Protein AF-A0A3S0EVV9-F1 (afdb_monomer)

Mean predicted aligned error: 16.17 Å

Foldseek 3Di:
DDDDDDDDDDDDDDDDPPDPDPPPPPFDQDFAFWKKAKWWWDQDPVVRDIDTPVQQRGIWGQHNVQWTQGPQQGTDRRGRDGQVRVQVVSQVSNCVRVVPPDGIRMGIDGPFFFWEFEDAQAQAGGTDTDDPQDFLLNVSVVSVHGDDDDCCVVVLVVLLVVLVVLLVVLVLLLLLLQLLLQLLVCLLVVHPFRDHDPVLVVVCVPPSSVVSNVVSRVVSVVVSVVLVVVLVVLVVVLVVLVVVLVVLVVVLVVLVVVLVVLVVVLVVQVVCVVVVNHDPVVNVVSVVVSVVSVVVSVVSVVVSVVSVVVSVVSVVVSVCSVVVSSVVSVVSSVVSVVVSVVSVVVSVVSVVVSVVSVVVVVLVVVQVVQLVPFDKWKWKFDDDPNDTDIHGHDRSDDDDNHIYIYIYRDRPPDPPVVDPDPPPPPPDPPVPPDDDD

Radius of gyration: 59.24 Å; Cα contacts (8 Å, |Δi|>4): 491; chains: 1; bounding box: 124×77×208 Å

Nearest PDB structures (foldseek):
  5c22-assembly3_C  TM=7.495E-01  e=6.983E-05  Escherichia coli
  5c22-assembly4_D  TM=6.691E-01  e=4.947E-05  Escherichia coli
  5c21-assembly1_B  TM=6.713E-01  e=1.314E-04  Escherichia coli
  5c21-assembly1_A  TM=6.807E-01  e=1.653E-04  Escherichia coli
  7a0g-assembly1_FFF  TM=3.151E-01  e=2.440E-01  Serratia marcescens

pLDDT: mean 84.36, std 17.79, range [31.34, 98.62]

Sequence (437 aa):
MRKWLATAVGVSLTAVAAWPLPASATEYLLGPQDKVRLKVYEWRASRDVIFEWTALNDTFIVGADGTLFLPFVGQIRAEGTAPGDLARAIGDRLMQRMGLGREPDVAVEIAQYRPFYIVGNVKQPGEFPYRPGLTVLQALGIAGGLPIREDNWSRLEREVISGQGDVGLLALNNVSLLARKARLQSELADSDDVAFPSELTNRASNETVALAMDQERKIFAIRKDSLATQLRSLRELKDFLQQELVSLEQQLTFHDKQIELIQKELAGVSSLVQKGLAVAPRELSLEGTVAQMQSDRLAAETSMLRVRQEMSKTDIEILNLSNQHSSEVAESLRQTQQQLNEVTSKSDTAVQLLHETQVAAPALLALRQNAARAKPIFTIVRQKDGVTEELAAQDTTLVEPGDTVKVEIPLPQSGLDSLPAPDASIQAETTTVRSTN

Solvent-accessible surface area (backbone atoms only — not comparable to full-atom values): 24526 Å² total; per-residue (Å²): 137,88,83,91,80,87,83,91,84,81,89,79,83,80,80,81,78,81,74,82,73,78,81,76,71,78,76,63,57,39,42,50,59,22,28,35,31,36,40,40,38,36,84,39,80,94,72,78,43,80,45,70,42,69,87,56,50,45,77,42,58,25,33,92,86,19,31,32,77,41,81,88,62,42,79,41,82,38,44,78,30,36,46,72,57,46,18,51,58,50,21,56,43,39,21,68,69,71,67,47,96,56,73,43,53,48,48,49,44,83,69,38,59,23,43,26,34,39,43,65,65,45,58,48,60,47,80,43,84,48,58,94,89,34,23,45,48,56,52,41,50,74,27,63,29,63,61,81,80,76,76,63,54,71,53,54,57,49,48,51,54,48,42,54,50,52,41,52,52,35,52,53,52,45,52,48,38,51,37,49,41,25,32,35,54,20,60,72,65,71,51,94,62,64,64,70,55,67,84,52,62,80,41,45,87,40,68,72,53,36,51,44,46,52,52,37,45,51,53,47,53,54,52,52,50,53,52,51,51,54,52,46,55,54,49,54,52,42,54,52,48,51,52,51,44,54,52,44,53,52,50,42,57,51,40,53,52,51,44,53,54,50,50,53,50,36,56,54,46,45,57,30,35,78,70,70,74,48,63,65,70,60,42,56,51,44,52,53,49,44,53,50,46,52,50,54,38,51,51,46,53,53,50,44,54,50,45,53,51,51,45,53,52,49,52,51,49,54,51,47,54,53,51,50,51,48,51,54,39,50,53,52,36,53,52,40,52,54,50,41,53,52,41,49,56,50,35,56,53,46,49,50,53,44,51,53,48,65,62,47,48,60,56,53,48,54,52,46,56,48,41,70,68,45,68,72,46,40,35,37,40,36,74,55,98,88,42,82,46,81,39,88,41,55,59,79,36,75,60,56,71,58,26,34,40,38,34,42,67,61,76,57,84,71,69,68,88,68,56,78,68,81,72,88,72,76,65,73,86,68,77,74,80,77,86,72,134

Secondary structure (DSSP, 8-state):
--------------------------PPPP-TT-EEEEEEEEEETTTTEEEE-TTTSSEEEPPTTSEEEETTTEEEE-TT--HHHHHHHHHHHHHHHHT-SS--EEEEEEEEPPPEEEEESSSS-EEE---TT-BHHHHHHHTTSSPP---THHHHHHHHHHHHHHHHHHHHHHHHHHHHHHHHHHHHTT-SS----HHHHTTTTSHHHHHHHHHHHHHHHHHHHHHHHHHHHHHHHHHHHHHHHHHHHHHHHHHHHHHHHHHHHHHHHHHHHHTTSS-HHHHHHHHHHHHHHHHHHHHHHHHHHHHHHHHHHHHHHHHHHHHHHHHHHHHHHHHHHHHHHHHHHHHHHHHHHHHHHHHHHHHHHHHHHHHHHPPPEEEEEEEETTEEEEEEE-TTPBP-TT-EEEEE-PPP--GGGGSPP--TT------------

Structure (mmCIF, N/CA/C/O backbone):
data_AF-A0A3S0EVV9-F1
#
_entry.id   AF-A0A3S0EVV9-F1
#
loop_
_atom_site.group_PDB
_atom_site.id
_atom_site.type_symbol
_atom_site.label_atom_id
_atom_site.label_alt_id
_atom_site.label_comp_id
_atom_site.label_asym_id
_atom_site.label_entity_id
_atom_site.label_seq_id
_atom_site.pdbx_PDB_ins_code
_atom_site.Cartn_x
_atom_site.Cartn_y
_atom_site.Cartn_z
_atom_site.occupancy
_atom_site.B_iso_or_equiv
_atom_site.auth_seq_id
_atom_site.auth_comp_id
_atom_site.auth_asym_id
_atom_site.auth_atom_id
_atom_site.pdbx_PDB_model_num
ATOM 1 N N . MET A 1 1 ? 38.431 -43.015 -118.965 1.00 43.09 1 MET A N 1
ATOM 2 C CA . MET A 1 1 ? 39.230 -41.806 -119.289 1.00 43.09 1 MET A CA 1
ATOM 3 C C . MET A 1 1 ? 38.623 -40.594 -118.586 1.00 43.09 1 MET A C 1
ATOM 5 O O . MET A 1 1 ? 37.406 -40.501 -118.590 1.00 43.09 1 MET A O 1
ATOM 9 N N . ARG A 1 2 ? 39.476 -39.676 -118.086 1.00 39.53 2 ARG A N 1
ATOM 10 C CA . ARG A 1 2 ? 39.200 -38.359 -117.436 1.00 39.53 2 ARG A CA 1
ATOM 11 C C . ARG A 1 2 ? 38.877 -38.456 -115.933 1.00 39.53 2 ARG A C 1
ATOM 13 O O . ARG A 1 2 ? 37.777 -38.821 -115.562 1.00 39.53 2 ARG A O 1
ATOM 20 N N . LYS A 1 3 ? 39.903 -38.436 -115.070 1.00 36.91 3 LYS A N 1
ATOM 21 C CA . LYS A 1 3 ? 40.709 -37.306 -114.527 1.00 36.91 3 LYS A CA 1
ATOM 22 C C . LYS A 1 3 ? 40.094 -36.765 -113.223 1.00 36.91 3 LYS A C 1
ATOM 24 O O . LYS A 1 3 ? 39.167 -35.969 -113.259 1.00 36.91 3 LYS A O 1
ATOM 29 N N . TRP A 1 4 ? 40.653 -37.227 -112.102 1.00 36.00 4 TRP A N 1
ATOM 30 C CA . TRP A 1 4 ? 40.509 -36.653 -110.763 1.00 36.00 4 TRP A CA 1
ATOM 31 C C . TRP A 1 4 ? 41.251 -35.312 -110.688 1.00 36.00 4 TRP A C 1
ATOM 33 O O . TRP A 1 4 ? 42.381 -35.211 -111.165 1.00 36.00 4 TRP A O 1
ATOM 43 N N . LEU A 1 5 ? 40.623 -34.303 -110.085 1.00 43.59 5 LEU A N 1
ATOM 44 C CA . LEU A 1 5 ? 41.223 -33.008 -109.767 1.00 43.59 5 LEU A CA 1
ATOM 45 C C . LEU A 1 5 ? 41.214 -32.849 -108.247 1.00 43.59 5 LEU A C 1
ATOM 47 O O . LEU A 1 5 ? 40.160 -32.825 -107.619 1.00 43.59 5 LEU A O 1
ATOM 51 N N . ALA A 1 6 ? 42.418 -32.799 -107.685 1.00 44.00 6 ALA A N 1
ATOM 52 C CA . ALA A 1 6 ? 42.685 -32.466 -106.299 1.00 44.00 6 ALA A CA 1
ATOM 53 C C . ALA A 1 6 ? 42.499 -30.958 -106.082 1.00 44.00 6 ALA A C 1
ATOM 55 O O . ALA A 1 6 ? 42.992 -30.154 -106.873 1.00 44.00 6 ALA A O 1
ATOM 56 N N . THR A 1 7 ? 41.846 -30.578 -104.986 1.00 44.53 7 THR A N 1
ATOM 57 C CA . THR A 1 7 ? 41.825 -29.200 -104.483 1.00 44.53 7 THR A CA 1
ATOM 58 C C . THR A 1 7 ? 42.380 -29.184 -103.068 1.00 44.53 7 THR A C 1
ATOM 60 O O . THR A 1 7 ? 41.739 -29.648 -102.128 1.00 44.53 7 THR A O 1
ATOM 63 N N . ALA A 1 8 ? 43.597 -28.656 -102.952 1.00 43.28 8 ALA A N 1
ATOM 64 C CA . ALA A 1 8 ? 44.230 -28.245 -101.712 1.00 43.28 8 ALA A CA 1
ATOM 65 C C . ALA A 1 8 ? 43.900 -26.765 -101.453 1.00 43.28 8 ALA A C 1
ATOM 67 O O . ALA A 1 8 ? 44.146 -25.922 -102.311 1.00 43.28 8 ALA A O 1
ATOM 68 N N . VAL A 1 9 ? 43.363 -26.463 -100.272 1.00 45.34 9 VAL A N 1
ATOM 69 C CA . VAL A 1 9 ? 43.245 -25.123 -99.669 1.00 45.34 9 VAL A CA 1
ATOM 70 C C . VAL A 1 9 ? 43.429 -25.399 -98.171 1.00 45.34 9 VAL A C 1
ATOM 72 O O . VAL A 1 9 ? 42.680 -26.187 -97.612 1.00 45.34 9 VAL A O 1
ATOM 75 N N . GLY A 1 10 ? 44.498 -25.005 -97.482 1.00 42.72 10 GLY A N 1
ATOM 76 C CA . GLY A 1 10 ? 45.070 -23.667 -97.385 1.00 42.72 10 GLY A CA 1
ATOM 77 C C . GLY A 1 10 ? 44.748 -23.133 -95.984 1.00 42.72 10 GLY A C 1
ATOM 78 O O . GLY A 1 10 ? 43.895 -22.268 -95.846 1.00 42.72 10 GLY A O 1
ATOM 79 N N . VAL A 1 11 ? 45.354 -23.711 -94.936 1.00 41.97 11 VAL A N 1
ATOM 80 C CA . VAL A 1 11 ? 45.181 -23.266 -93.541 1.00 41.97 11 VAL A CA 1
ATOM 81 C C . VAL A 1 11 ? 45.934 -21.948 -93.361 1.00 41.97 11 VAL A C 1
ATOM 83 O O . VAL A 1 11 ? 47.159 -21.929 -93.271 1.00 41.97 11 VAL A O 1
ATOM 86 N N . SER A 1 12 ? 45.206 -20.835 -93.339 1.00 44.03 12 SER A N 1
ATOM 87 C CA . SER A 1 12 ? 45.729 -19.514 -92.993 1.00 44.03 12 SER A CA 1
ATOM 88 C C . SER A 1 12 ? 45.736 -19.342 -91.473 1.00 44.03 12 SER A C 1
ATOM 90 O O . SER A 1 12 ? 44.696 -19.119 -90.856 1.00 44.03 12 SER A O 1
ATOM 92 N N . LEU A 1 13 ? 46.920 -19.456 -90.872 1.00 44.00 13 LEU A N 1
ATOM 93 C CA . LEU A 1 13 ? 47.184 -19.144 -89.470 1.00 44.00 13 LEU A CA 1
ATOM 94 C C . LEU A 1 13 ? 47.299 -17.612 -89.325 1.00 44.00 13 LEU A C 1
ATOM 96 O O . LEU A 1 13 ? 48.351 -17.035 -89.592 1.00 44.00 13 LEU A O 1
ATOM 100 N N . THR A 1 14 ? 46.218 -16.926 -88.954 1.00 49.75 14 THR A N 1
ATOM 101 C CA . THR A 1 14 ? 46.266 -15.491 -88.629 1.00 49.75 14 THR A CA 1
ATOM 102 C C . THR A 1 14 ? 46.806 -15.306 -87.215 1.00 49.75 14 THR A C 1
ATOM 104 O O . THR A 1 14 ? 46.085 -15.489 -86.235 1.00 49.75 14 THR A O 1
ATOM 107 N N . ALA A 1 15 ? 48.084 -14.944 -87.108 1.00 47.66 15 ALA A N 1
ATOM 108 C CA . ALA A 1 15 ? 48.674 -14.443 -85.875 1.00 47.66 15 ALA A CA 1
ATOM 109 C C . ALA A 1 15 ? 48.053 -13.075 -85.543 1.00 47.66 15 ALA A C 1
ATOM 111 O O . ALA A 1 15 ? 48.339 -12.077 -86.203 1.00 47.66 15 ALA A O 1
ATOM 112 N N . VAL A 1 16 ? 47.180 -13.031 -84.536 1.00 49.91 16 VAL A N 1
ATOM 113 C CA . VAL A 1 16 ? 46.709 -11.772 -83.950 1.00 49.91 16 VAL A CA 1
ATOM 114 C C . VAL A 1 16 ? 47.872 -11.198 -83.146 1.00 49.91 16 VAL A C 1
ATOM 116 O O . VAL A 1 16 ? 48.182 -11.666 -82.053 1.00 49.91 16 VAL A O 1
ATOM 119 N N . ALA A 1 17 ? 48.558 -10.212 -83.720 1.00 47.19 17 ALA A N 1
ATOM 120 C CA . ALA A 1 17 ? 49.504 -9.388 -82.991 1.00 47.19 17 ALA A CA 1
ATOM 121 C C . ALA A 1 17 ? 48.724 -8.595 -81.934 1.00 47.19 17 ALA A C 1
ATOM 123 O O . ALA A 1 17 ? 47.955 -7.693 -82.261 1.00 47.19 17 ALA A O 1
ATOM 124 N N . ALA A 1 18 ? 48.893 -8.960 -80.665 1.00 47.34 18 ALA A N 1
ATOM 125 C CA . ALA A 1 18 ? 48.445 -8.141 -79.552 1.00 47.34 18 ALA A CA 1
ATOM 126 C C . ALA A 1 18 ? 49.286 -6.858 -79.549 1.00 47.34 18 ALA A C 1
ATOM 128 O O . ALA A 1 18 ? 50.445 -6.867 -79.134 1.00 47.34 18 ALA A O 1
ATOM 129 N N . TRP A 1 19 ? 48.728 -5.760 -80.062 1.00 49.94 19 TRP A N 1
ATOM 130 C CA . TRP A 1 19 ? 49.313 -4.448 -79.829 1.00 49.94 19 TRP A CA 1
ATOM 131 C C . TRP A 1 19 ? 49.196 -4.124 -78.337 1.00 49.94 19 TRP A C 1
ATOM 133 O O . TRP A 1 19 ? 48.091 -4.204 -77.792 1.00 49.94 19 TRP A O 1
ATOM 143 N N . PRO A 1 20 ? 50.299 -3.766 -77.658 1.00 42.97 20 PRO A N 1
ATOM 144 C CA . PRO A 1 20 ? 50.199 -3.201 -76.328 1.00 42.97 20 PRO A CA 1
ATOM 145 C C . PRO A 1 20 ? 49.450 -1.873 -76.461 1.00 42.97 20 PRO A C 1
ATOM 147 O O . PRO A 1 20 ? 49.930 -0.938 -77.100 1.00 42.97 20 PRO A O 1
ATOM 150 N N . LEU A 1 21 ? 48.248 -1.801 -75.888 1.00 42.56 21 LEU A N 1
ATOM 151 C CA . LEU A 1 21 ? 47.606 -0.519 -75.631 1.00 42.56 21 LEU A CA 1
ATOM 152 C C . LEU A 1 21 ? 48.568 0.278 -74.738 1.00 42.56 21 LEU A C 1
ATOM 154 O O . LEU A 1 21 ? 49.005 -0.264 -73.716 1.00 42.56 21 LEU A O 1
ATOM 158 N N . PRO A 1 22 ? 48.938 1.521 -75.089 1.00 39.16 22 PRO A N 1
ATOM 159 C CA . PRO A 1 22 ? 49.664 2.358 -74.155 1.00 39.16 22 PRO A CA 1
ATOM 160 C C . PRO A 1 22 ? 48.787 2.503 -72.911 1.00 39.16 22 PRO A C 1
ATOM 162 O O . PRO A 1 22 ? 47.643 2.950 -72.988 1.00 39.16 22 PRO A O 1
ATOM 165 N N . ALA A 1 23 ? 49.307 2.076 -71.765 1.00 34.97 23 ALA A N 1
ATOM 166 C CA . ALA A 1 23 ? 48.733 2.430 -70.484 1.00 34.97 23 ALA A CA 1
ATOM 167 C C . ALA A 1 23 ? 48.885 3.949 -70.340 1.00 34.97 23 ALA A C 1
ATOM 169 O O . ALA A 1 23 ? 49.938 4.438 -69.935 1.00 34.97 23 ALA A O 1
ATOM 170 N N . SER A 1 24 ? 47.865 4.707 -70.739 1.00 36.62 24 SER A N 1
ATOM 171 C CA . SER A 1 24 ? 47.770 6.123 -70.408 1.00 36.62 24 SER A CA 1
ATOM 172 C C . SER A 1 24 ? 47.549 6.214 -68.904 1.00 36.62 24 SER A C 1
ATOM 174 O O . SER A 1 24 ? 46.425 6.117 -68.421 1.00 36.62 24 SER A O 1
ATOM 176 N N . ALA A 1 25 ? 48.636 6.349 -68.149 1.00 47.25 25 ALA A N 1
ATOM 177 C CA . ALA A 1 25 ? 48.547 6.899 -66.811 1.00 47.25 25 ALA A CA 1
ATOM 178 C C . ALA A 1 25 ? 47.989 8.317 -66.975 1.00 47.25 25 ALA A C 1
ATOM 180 O O . ALA A 1 25 ? 48.666 9.177 -67.535 1.00 47.25 25 ALA A O 1
ATOM 181 N N . THR A 1 26 ? 46.733 8.538 -66.582 1.00 58.78 26 THR A N 1
ATOM 182 C CA . THR A 1 26 ? 46.166 9.885 -66.505 1.00 58.78 26 THR A CA 1
ATOM 183 C C . THR A 1 26 ? 47.075 10.692 -65.592 1.00 58.78 26 THR A C 1
ATOM 185 O O . THR A 1 26 ? 47.206 10.383 -64.407 1.00 58.78 26 THR A O 1
ATOM 188 N N . GLU A 1 27 ? 47.780 11.654 -66.170 1.00 73.94 27 GLU A N 1
ATOM 189 C CA . GLU A 1 27 ? 48.783 12.425 -65.455 1.00 73.94 27 GLU A CA 1
ATOM 190 C C . GLU A 1 27 ? 48.081 13.264 -64.382 1.00 73.94 27 GLU A C 1
ATOM 192 O O . GLU A 1 27 ? 47.107 13.965 -64.662 1.00 73.94 27 GLU A O 1
ATOM 197 N N . TYR A 1 28 ? 48.508 13.116 -63.126 1.00 84.25 28 TYR A N 1
ATOM 198 C CA . TYR A 1 28 ? 47.859 13.795 -62.010 1.00 84.25 28 TYR A CA 1
ATOM 199 C C . TYR A 1 28 ? 48.079 15.301 -62.117 1.00 84.25 28 TYR A C 1
ATOM 201 O O . TYR A 1 28 ? 49.220 15.763 -62.156 1.00 84.25 28 TYR A O 1
ATOM 209 N N . LEU A 1 29 ? 46.984 16.056 -62.113 1.00 88.75 29 LEU A N 1
ATOM 210 C CA . LEU A 1 29 ? 47.025 17.509 -62.079 1.00 88.75 29 LEU A CA 1
ATOM 211 C C . LEU A 1 29 ? 47.029 17.975 -60.629 1.00 88.75 29 LEU A C 1
ATOM 213 O O . LEU A 1 29 ? 46.142 17.622 -59.845 1.00 88.75 29 LEU A O 1
ATOM 217 N N . LEU A 1 30 ? 48.027 18.784 -60.292 1.00 87.81 30 LEU A N 1
ATOM 218 C CA . LEU A 1 30 ? 48.123 19.402 -58.979 1.00 87.81 30 LEU A CA 1
ATOM 219 C C . LEU A 1 30 ? 46.900 20.292 -58.736 1.00 87.81 30 LEU A C 1
ATOM 221 O O . LEU A 1 30 ? 46.379 20.925 -59.656 1.00 87.81 30 LEU A O 1
ATOM 225 N N . GLY A 1 31 ? 46.445 20.349 -57.492 1.00 87.56 31 GLY A N 1
ATOM 226 C CA . GLY A 1 31 ? 45.355 21.209 -57.052 1.00 87.56 31 GLY A CA 1
ATOM 227 C C . GLY A 1 31 ? 45.621 21.804 -55.671 1.00 87.56 31 GLY A C 1
ATOM 228 O O . GLY A 1 31 ? 46.632 21.487 -55.037 1.00 87.56 31 GLY A O 1
ATOM 229 N N . PRO A 1 32 ? 44.724 22.676 -55.188 1.00 88.25 32 PRO A N 1
ATOM 230 C CA . PRO A 1 32 ? 44.820 23.244 -53.849 1.00 88.25 32 PRO A CA 1
ATOM 231 C C . PRO A 1 32 ? 45.005 22.166 -52.774 1.00 88.25 32 PRO A C 1
ATOM 233 O O . PRO A 1 32 ? 44.431 21.083 -52.873 1.00 88.25 32 PRO A O 1
ATOM 236 N N . GLN A 1 33 ? 45.781 22.482 -51.733 1.00 88.25 33 GLN A N 1
ATOM 237 C CA . GLN A 1 33 ? 46.131 21.592 -50.613 1.00 88.25 33 GLN A CA 1
ATOM 238 C C . GLN A 1 33 ? 47.063 20.412 -50.939 1.00 88.25 33 GLN A C 1
ATOM 240 O O . GLN A 1 33 ? 47.449 19.687 -50.017 1.00 88.25 33 GLN A O 1
ATOM 245 N N . ASP A 1 34 ? 47.492 20.235 -52.190 1.00 91.56 34 ASP A N 1
ATOM 246 C CA . ASP A 1 34 ? 48.565 19.290 -52.496 1.00 91.56 34 ASP A CA 1
ATOM 247 C C . ASP A 1 34 ? 49.892 19.767 -51.894 1.00 91.56 34 ASP A C 1
ATOM 249 O O . ASP A 1 34 ? 50.236 20.952 -51.935 1.00 91.56 34 ASP A O 1
ATOM 253 N N . LYS A 1 35 ? 50.664 18.827 -51.346 1.00 91.81 35 LYS A N 1
ATOM 254 C CA . LYS A 1 35 ? 52.040 19.059 -50.903 1.00 91.81 35 LYS A CA 1
ATOM 255 C C . LYS A 1 35 ? 53.003 18.491 -51.909 1.00 91.81 35 LYS A C 1
ATOM 257 O O . LYS A 1 35 ? 52.965 17.305 -52.236 1.00 91.81 35 LYS A O 1
ATOM 262 N N . VAL A 1 36 ? 53.930 19.333 -52.314 1.00 91.75 36 VAL A N 1
ATOM 263 C CA . VAL A 1 36 ? 54.902 19.046 -53.347 1.00 91.75 36 VAL A CA 1
ATOM 264 C C . VAL A 1 36 ? 56.290 19.198 -52.752 1.00 91.75 36 VAL A C 1
ATOM 266 O O . VAL A 1 36 ? 56.620 20.228 -52.172 1.00 91.75 36 VAL A O 1
ATOM 269 N N . ARG A 1 37 ? 57.106 18.156 -52.876 1.00 92.94 37 ARG A N 1
ATOM 270 C CA . ARG A 1 37 ? 58.520 18.185 -52.531 1.00 92.94 37 ARG A CA 1
ATOM 271 C C . ARG A 1 37 ? 59.302 18.642 -53.746 1.00 92.94 37 ARG A C 1
ATOM 273 O O . ARG A 1 37 ? 59.289 17.975 -54.781 1.00 92.94 37 ARG A O 1
ATOM 280 N N . LEU A 1 38 ? 59.982 19.764 -53.587 1.00 91.31 38 LEU A N 1
ATOM 281 C CA . LEU A 1 38 ? 60.853 20.322 -54.602 1.00 91.31 38 LEU A CA 1
ATOM 282 C C . LEU A 1 38 ? 62.294 19.886 -54.315 1.00 91.31 38 LEU A C 1
ATOM 284 O O . LEU A 1 38 ? 62.721 19.862 -53.162 1.00 91.31 38 LEU A O 1
ATOM 288 N N . LYS A 1 39 ? 63.036 19.512 -55.356 1.00 90.19 39 LYS A N 1
ATOM 289 C CA . LYS A 1 39 ? 64.482 19.283 -55.297 1.00 90.19 39 LYS A CA 1
ATOM 290 C C . LYS A 1 39 ? 65.127 20.010 -56.464 1.00 90.19 39 LYS A C 1
ATOM 292 O O . LYS A 1 39 ? 64.771 19.755 -57.610 1.00 90.19 39 LYS A O 1
ATOM 297 N N . VAL A 1 40 ? 66.048 20.912 -56.167 1.00 88.56 40 VAL A N 1
ATOM 298 C CA . VAL A 1 40 ? 66.749 21.743 -57.139 1.00 88.56 40 VAL A CA 1
ATOM 299 C C . VAL A 1 40 ? 68.249 21.553 -56.963 1.00 88.56 40 VAL A C 1
ATOM 301 O O . VAL A 1 40 ? 68.826 21.882 -55.919 1.00 88.56 40 VAL A O 1
ATOM 304 N N . TYR A 1 41 ? 68.885 21.053 -58.015 1.00 87.88 41 TYR A N 1
ATOM 305 C CA . TYR A 1 41 ? 70.326 20.858 -58.086 1.00 87.88 41 TYR A CA 1
ATOM 306 C C . TYR A 1 41 ? 70.905 21.650 -59.256 1.00 87.88 41 TYR A C 1
ATOM 308 O O . TYR A 1 41 ? 70.349 21.700 -60.349 1.00 87.88 41 TYR A O 1
ATOM 316 N N . GLU A 1 42 ? 72.051 22.284 -59.040 1.00 85.25 42 GLU A N 1
ATOM 317 C CA . GLU A 1 42 ? 72.758 23.038 -60.072 1.00 85.25 42 GLU A CA 1
ATOM 318 C C . GLU A 1 42 ? 74.148 22.440 -60.284 1.00 85.25 42 GLU A C 1
ATOM 320 O O . GLU A 1 42 ? 74.958 22.353 -59.357 1.00 85.25 42 GLU A O 1
ATOM 325 N N . TRP A 1 43 ? 74.456 22.060 -61.523 1.00 80.94 43 TRP A N 1
ATOM 326 C CA . TRP A 1 43 ? 75.803 21.637 -61.887 1.00 80.94 43 TRP A CA 1
ATOM 327 C C . TRP A 1 43 ? 76.718 22.850 -62.099 1.00 80.94 43 TRP A C 1
ATOM 329 O O . TRP A 1 43 ? 76.601 23.563 -63.100 1.00 80.94 43 TRP A O 1
ATOM 339 N N . ARG A 1 44 ? 77.679 23.071 -61.192 1.00 81.25 44 ARG A N 1
ATOM 340 C CA . ARG A 1 44 ? 78.661 24.161 -61.315 1.00 81.25 44 ARG A CA 1
ATOM 341 C C . ARG A 1 44 ? 79.979 23.653 -61.879 1.00 81.25 44 ARG A C 1
ATOM 343 O O . ARG A 1 44 ? 80.921 23.361 -61.144 1.00 81.25 44 ARG A O 1
ATOM 350 N N . ALA A 1 45 ? 80.065 23.642 -63.208 1.00 71.06 45 ALA A N 1
ATOM 351 C CA . ALA A 1 45 ? 81.236 23.171 -63.954 1.00 71.06 45 ALA A CA 1
ATOM 352 C C . ALA A 1 45 ? 82.559 23.872 -63.574 1.00 71.06 45 ALA A C 1
ATOM 354 O O . ALA A 1 45 ? 83.622 23.278 -63.698 1.00 71.06 45 ALA A O 1
ATOM 355 N N . SER A 1 46 ? 82.518 25.117 -63.085 1.00 74.50 46 SER A N 1
ATOM 356 C CA . SER A 1 46 ? 83.715 25.862 -62.662 1.00 74.50 46 SER A CA 1
ATOM 357 C C . SER A 1 46 ? 84.342 25.363 -61.357 1.00 74.50 46 SER A C 1
ATOM 359 O O . SER A 1 46 ? 85.482 25.715 -61.064 1.00 74.50 46 SER A O 1
ATOM 361 N N . ARG A 1 47 ? 83.603 24.584 -60.558 1.00 76.50 47 ARG A N 1
ATOM 362 C CA . ARG A 1 47 ? 84.055 24.056 -59.261 1.00 76.50 47 ARG A CA 1
ATOM 363 C C . ARG A 1 47 ? 83.955 22.536 -59.154 1.00 76.50 47 ARG A C 1
ATOM 365 O O . ARG A 1 47 ? 84.311 22.018 -58.107 1.00 76.50 47 ARG A O 1
ATOM 372 N N . ASP A 1 48 ? 83.476 21.863 -60.201 1.00 74.81 48 ASP A N 1
ATOM 373 C CA . ASP A 1 48 ? 83.227 20.414 -60.240 1.00 74.81 48 ASP A CA 1
ATOM 374 C C . ASP A 1 48 ? 82.370 19.911 -59.055 1.00 74.81 48 ASP A C 1
ATOM 376 O O . ASP A 1 48 ? 82.642 18.885 -58.441 1.00 74.81 48 ASP A O 1
ATOM 380 N N . VAL A 1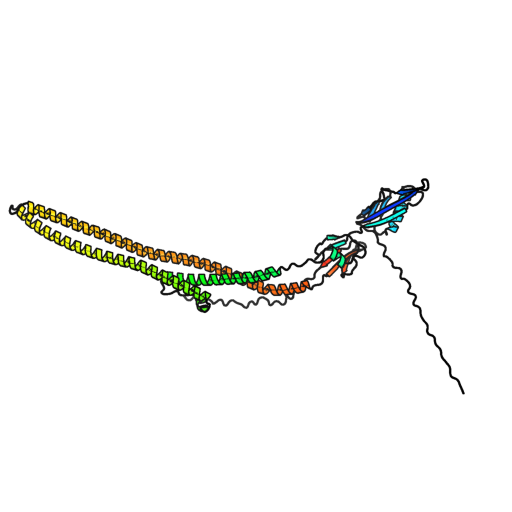 49 ? 81.343 20.687 -58.680 1.00 81.88 49 VAL A N 1
ATOM 381 C CA . VAL A 1 49 ? 80.463 20.407 -57.531 1.00 81.88 49 VAL A CA 1
ATOM 382 C C . VAL A 1 49 ? 78.996 20.543 -57.941 1.00 81.88 49 VAL A C 1
ATOM 384 O O . VAL A 1 49 ? 78.616 21.495 -58.631 1.00 81.88 49 VAL A O 1
ATOM 387 N N . ILE A 1 50 ? 78.161 19.617 -57.457 1.00 81.69 50 ILE A N 1
ATOM 388 C CA . ILE A 1 50 ? 76.699 19.737 -57.479 1.00 81.69 50 ILE A CA 1
ATOM 389 C C . ILE A 1 50 ? 76.295 20.667 -56.337 1.00 81.69 50 ILE A C 1
ATOM 391 O O . ILE A 1 50 ? 76.510 20.358 -55.165 1.00 81.69 50 ILE A O 1
ATOM 395 N N . PHE A 1 51 ? 75.738 21.823 -56.676 1.00 81.94 51 PHE A N 1
ATOM 396 C CA . PHE A 1 51 ? 75.227 22.760 -55.691 1.00 81.94 51 PHE A CA 1
ATOM 397 C C . PHE A 1 51 ? 73.758 22.459 -55.399 1.00 81.94 51 PHE A C 1
ATOM 399 O O . PHE A 1 51 ? 72.914 22.501 -56.294 1.00 81.94 51 PHE A O 1
ATOM 406 N N . GLU A 1 52 ? 73.461 22.169 -54.137 1.00 85.56 52 GLU A N 1
ATOM 407 C CA . GLU A 1 52 ? 72.101 21.952 -53.660 1.00 85.56 52 GLU A CA 1
ATOM 408 C C . GLU A 1 52 ? 71.484 23.268 -53.181 1.00 85.56 52 GLU A C 1
ATOM 410 O O . GLU A 1 52 ? 72.032 23.954 -52.312 1.00 85.56 52 GLU A O 1
ATOM 415 N N . TRP A 1 53 ? 70.319 23.616 -53.723 1.00 82.38 53 TRP A N 1
ATOM 416 C CA . TRP A 1 53 ? 69.583 24.802 -53.299 1.00 82.38 53 TRP A CA 1
ATOM 417 C C . TRP A 1 53 ? 68.780 24.488 -52.038 1.00 82.38 53 TRP A C 1
ATOM 419 O O . TRP A 1 53 ? 67.573 24.280 -52.082 1.00 82.38 53 TRP A O 1
ATOM 429 N N . THR A 1 54 ? 69.451 24.472 -50.887 1.00 80.38 54 THR A N 1
ATOM 430 C CA . THR A 1 54 ? 68.860 24.052 -49.602 1.00 80.38 54 THR A CA 1
ATOM 431 C C . THR A 1 54 ? 67.571 24.792 -49.232 1.00 80.38 54 THR A C 1
ATOM 433 O O . THR A 1 54 ? 66.668 24.191 -48.667 1.00 80.38 54 THR A O 1
ATOM 436 N N . ALA A 1 55 ? 67.440 26.071 -49.599 1.00 76.25 55 ALA A N 1
ATOM 437 C CA . ALA A 1 55 ? 66.232 26.871 -49.363 1.00 76.25 55 ALA A CA 1
ATOM 438 C C . ALA A 1 55 ? 65.047 26.535 -50.296 1.00 76.25 55 ALA A C 1
ATOM 440 O O . ALA A 1 55 ? 63.926 26.966 -50.040 1.00 76.25 55 ALA A O 1
ATOM 441 N N . LEU A 1 56 ? 65.297 25.816 -51.393 1.00 79.81 56 LEU A N 1
ATOM 442 C CA . LEU A 1 56 ? 64.294 25.333 -52.348 1.00 79.81 56 LEU A CA 1
ATOM 443 C C . LEU A 1 56 ? 64.013 23.836 -52.186 1.00 79.81 56 LEU A C 1
ATOM 445 O O . LEU A 1 56 ? 63.011 23.355 -52.704 1.00 79.81 56 LEU A O 1
ATOM 449 N N . ASN A 1 57 ? 64.862 23.109 -51.460 1.00 87.31 57 ASN A N 1
ATOM 450 C CA . ASN A 1 57 ? 64.732 21.673 -51.241 1.00 87.31 57 ASN A CA 1
ATOM 451 C C . ASN A 1 57 ? 63.844 21.365 -50.033 1.00 87.31 57 ASN A C 1
ATOM 453 O O . ASN A 1 57 ? 64.262 20.707 -49.080 1.00 87.31 57 ASN A O 1
ATOM 457 N N . ASP A 1 58 ? 62.614 21.867 -50.078 1.00 89.06 58 ASP A N 1
ATOM 458 C CA . ASP A 1 58 ? 61.614 21.698 -49.026 1.00 89.06 58 ASP A CA 1
ATOM 459 C C . ASP A 1 58 ? 60.271 21.224 -49.611 1.00 89.06 58 ASP A C 1
ATOM 461 O O . ASP A 1 58 ? 60.102 21.023 -50.819 1.00 89.06 58 ASP A O 1
ATOM 465 N N . THR A 1 59 ? 59.304 20.983 -48.732 1.00 90.62 59 THR A N 1
ATOM 466 C CA . THR A 1 59 ? 57.932 20.641 -49.088 1.00 90.62 59 THR A CA 1
ATOM 467 C C . THR A 1 59 ? 57.065 21.891 -49.051 1.00 90.62 59 THR A C 1
ATOM 469 O O . THR A 1 59 ? 56.852 22.488 -47.998 1.00 90.62 59 THR A O 1
ATOM 472 N N . PHE A 1 60 ? 56.505 22.245 -50.199 1.00 90.44 60 PHE A N 1
ATOM 473 C CA . PHE A 1 60 ? 55.644 23.406 -50.368 1.00 90.44 60 PHE A CA 1
ATOM 474 C C . PHE A 1 60 ? 54.192 22.965 -50.572 1.00 90.44 60 PHE A C 1
ATOM 476 O O . PHE A 1 60 ? 53.923 21.925 -51.173 1.00 90.44 60 PHE A O 1
ATOM 483 N N . ILE A 1 61 ? 53.249 23.744 -50.045 1.00 91.62 61 ILE A N 1
ATOM 484 C CA . ILE A 1 61 ? 51.809 23.488 -50.169 1.00 91.62 61 ILE A CA 1
ATOM 485 C C . ILE A 1 61 ? 51.250 24.378 -51.277 1.00 91.62 61 ILE A C 1
ATOM 487 O O . ILE A 1 61 ? 51.525 25.579 -51.297 1.00 91.62 61 ILE A O 1
ATOM 491 N N . VAL A 1 62 ? 50.438 23.806 -52.162 1.00 91.94 62 VAL A N 1
ATOM 492 C CA . VAL A 1 62 ? 49.656 24.571 -53.137 1.00 91.94 62 VAL A CA 1
ATOM 493 C C . VAL A 1 62 ? 48.554 25.334 -52.397 1.00 91.94 62 VAL A C 1
ATOM 495 O O . VAL A 1 62 ? 47.721 24.735 -51.709 1.00 91.94 62 VAL A O 1
ATOM 498 N N . GLY A 1 63 ? 48.565 26.661 -52.522 1.00 88.56 63 GLY A N 1
ATOM 499 C CA . GLY A 1 63 ? 47.597 27.551 -51.888 1.00 88.56 63 GLY A CA 1
ATOM 500 C C . GLY A 1 63 ? 46.167 27.346 -52.394 1.00 88.56 63 GLY A C 1
ATOM 501 O O . GLY A 1 63 ? 45.926 26.690 -53.407 1.00 88.56 63 GLY A O 1
ATOM 502 N N . ALA A 1 64 ? 45.196 27.929 -51.688 1.00 84.56 64 ALA A N 1
ATOM 503 C CA . ALA A 1 64 ? 43.783 27.898 -52.087 1.00 84.56 64 ALA A CA 1
ATOM 504 C C . ALA A 1 64 ? 43.512 28.635 -53.414 1.00 84.56 64 ALA A C 1
ATOM 506 O O . ALA A 1 64 ? 42.539 28.347 -54.098 1.00 84.56 64 ALA A O 1
ATOM 507 N N . ASP A 1 65 ? 44.393 29.563 -53.786 1.00 85.44 65 ASP A N 1
ATOM 508 C CA . ASP A 1 65 ? 44.446 30.259 -55.075 1.00 85.44 65 ASP A CA 1
ATOM 509 C C . ASP A 1 65 ? 45.142 29.430 -56.178 1.00 85.44 65 ASP A C 1
ATOM 511 O O . ASP A 1 65 ? 45.371 29.915 -57.289 1.00 85.44 65 ASP A O 1
ATOM 515 N N . GLY A 1 66 ? 45.534 28.192 -55.855 1.00 87.06 66 GLY A N 1
ATOM 516 C CA . GLY A 1 66 ? 46.224 27.249 -56.727 1.00 87.06 66 GLY A CA 1
ATOM 517 C C . GLY A 1 66 ? 47.623 27.694 -57.157 1.00 87.06 66 GLY A C 1
ATOM 518 O O . GLY A 1 66 ? 48.149 27.209 -58.168 1.00 87.06 66 GLY A O 1
ATOM 519 N N . THR A 1 67 ? 48.235 28.627 -56.422 1.00 91.88 67 THR A N 1
ATOM 520 C CA . THR A 1 67 ? 49.630 29.022 -56.630 1.00 91.88 67 THR A CA 1
ATOM 521 C C . THR A 1 67 ? 50.554 28.373 -55.601 1.00 91.88 67 THR A C 1
ATOM 523 O O . THR A 1 67 ? 50.162 28.036 -54.485 1.00 91.88 67 THR A O 1
ATOM 526 N N . LEU A 1 68 ? 51.804 28.155 -56.000 1.00 90.31 68 LEU A N 1
ATOM 527 C CA . LEU A 1 68 ? 52.895 27.728 -55.140 1.00 90.31 68 LEU A CA 1
ATOM 528 C C . LEU A 1 68 ? 53.810 28.930 -54.915 1.00 90.31 68 LEU A C 1
ATOM 530 O O . LEU A 1 68 ? 54.248 29.573 -55.873 1.00 90.31 68 LEU A O 1
ATOM 534 N N . PHE A 1 69 ? 54.100 29.245 -53.657 1.00 89.12 69 PHE A N 1
ATOM 535 C CA . PHE A 1 69 ? 55.057 30.290 -53.318 1.00 89.12 69 PHE A CA 1
ATOM 536 C C . PHE A 1 69 ? 56.426 29.671 -53.061 1.00 89.12 69 PHE A C 1
ATOM 538 O O . PHE A 1 69 ? 56.601 28.913 -52.108 1.00 89.12 69 PHE A O 1
ATOM 545 N N . LEU A 1 70 ? 57.393 30.016 -53.905 1.00 89.12 70 LEU A N 1
ATOM 546 C CA . LEU A 1 70 ? 58.754 29.500 -53.825 1.00 89.12 70 LEU A CA 1
ATOM 547 C C . LEU A 1 70 ? 59.753 30.651 -53.603 1.00 89.12 70 LEU A C 1
ATOM 549 O O . LEU A 1 70 ? 59.681 31.665 -54.312 1.00 89.12 70 LEU A O 1
ATOM 553 N N . PRO A 1 71 ? 60.714 30.517 -52.666 1.00 84.00 71 PRO A N 1
ATOM 554 C CA . PRO A 1 71 ? 61.825 31.461 -52.525 1.00 84.00 71 PRO A CA 1
ATOM 555 C C . PRO A 1 71 ? 62.542 31.688 -53.865 1.00 84.00 71 PRO A C 1
ATOM 557 O O . PRO A 1 71 ? 62.689 30.762 -54.648 1.00 84.00 71 PRO A O 1
ATOM 560 N N . PHE A 1 72 ? 62.981 32.913 -54.170 1.00 81.25 72 PHE A N 1
ATOM 561 C CA . PHE A 1 72 ? 63.697 33.284 -55.415 1.00 81.25 72 PHE A CA 1
ATOM 562 C C . PHE A 1 72 ? 62.901 33.169 -56.741 1.00 81.25 72 PHE A C 1
ATOM 564 O O . PHE A 1 72 ? 63.164 33.925 -57.677 1.00 81.25 72 PHE A O 1
ATOM 571 N N . VAL A 1 73 ? 61.871 32.322 -56.811 1.00 85.00 73 VAL A N 1
ATOM 572 C CA . VAL A 1 73 ? 60.987 32.130 -57.979 1.00 85.00 73 VAL A CA 1
ATOM 573 C C . VAL A 1 73 ? 59.752 33.035 -57.912 1.00 85.00 73 VAL A C 1
ATOM 575 O O . VAL A 1 73 ? 59.342 33.609 -58.926 1.00 85.00 73 VAL A O 1
ATOM 578 N N . GLY A 1 74 ? 59.198 33.227 -56.711 1.00 85.94 74 GLY A N 1
ATOM 579 C CA . GLY A 1 74 ? 57.935 33.927 -56.473 1.00 85.94 74 GLY A CA 1
ATOM 580 C C . GLY A 1 74 ? 56.720 33.003 -56.601 1.00 85.94 74 GLY A C 1
ATOM 581 O O . GLY A 1 74 ? 56.830 31.793 -56.420 1.00 85.94 74 GLY A O 1
ATOM 582 N N . GLN A 1 75 ? 55.552 33.579 -56.895 1.00 89.31 75 GLN A N 1
ATOM 583 C CA . GLN A 1 75 ? 54.322 32.815 -57.123 1.00 89.31 75 GLN A CA 1
ATOM 584 C C . GLN A 1 75 ? 54.341 32.149 -58.502 1.00 89.31 75 GLN A C 1
ATOM 586 O O . GLN A 1 75 ? 54.574 32.808 -59.523 1.00 89.31 75 GLN A O 1
ATOM 591 N N . ILE A 1 76 ? 54.054 30.851 -58.530 1.00 90.19 76 ILE A N 1
ATOM 592 C CA . ILE A 1 76 ? 53.881 30.069 -59.752 1.00 90.19 76 ILE A CA 1
ATOM 593 C C . ILE A 1 76 ? 52.543 29.335 -59.714 1.00 90.19 76 ILE A C 1
ATOM 595 O O . ILE A 1 76 ? 52.135 28.829 -58.674 1.00 90.19 76 ILE A O 1
ATOM 599 N N . ARG A 1 77 ? 51.826 29.301 -60.837 1.00 90.19 77 ARG A N 1
ATOM 600 C CA . ARG A 1 77 ? 50.561 28.570 -60.947 1.00 90.19 77 ARG A CA 1
ATOM 601 C C . ARG A 1 77 ? 50.863 27.069 -60.950 1.00 90.19 77 ARG A C 1
ATOM 603 O O . ARG A 1 77 ? 51.535 26.603 -61.862 1.00 90.19 77 ARG A O 1
ATOM 610 N N . ALA A 1 78 ? 50.402 26.356 -59.925 1.00 89.06 78 ALA A N 1
ATOM 611 C CA . ALA A 1 78 ? 50.589 24.911 -59.786 1.00 89.06 78 ALA A CA 1
ATOM 612 C C . ALA A 1 78 ? 49.302 24.145 -60.100 1.00 89.06 78 ALA A C 1
ATOM 614 O O . ALA A 1 78 ? 49.355 23.055 -60.661 1.00 89.06 78 ALA A O 1
ATOM 615 N N . GLU A 1 79 ? 48.142 24.722 -59.791 1.00 88.62 79 GLU A N 1
ATOM 616 C CA . GLU A 1 79 ? 46.865 24.080 -60.074 1.00 88.62 79 GLU A CA 1
ATOM 617 C C . GLU A 1 79 ? 46.666 23.849 -61.580 1.00 88.62 79 GLU A C 1
ATOM 619 O O . GLU A 1 79 ? 46.894 24.744 -62.399 1.00 88.62 79 GLU A O 1
ATOM 624 N N . GLY A 1 80 ? 46.224 22.641 -61.927 1.00 85.75 80 GL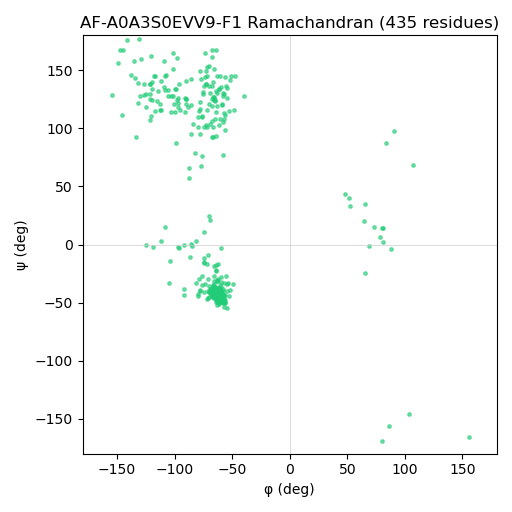Y A N 1
ATOM 625 C CA . GLY A 1 80 ? 45.979 22.222 -63.305 1.00 85.75 80 GLY A CA 1
ATOM 626 C C . GLY A 1 80 ? 47.246 21.851 -64.080 1.00 85.75 80 GLY A C 1
ATOM 627 O O . GLY A 1 80 ? 47.155 21.599 -65.278 1.00 85.75 80 GLY A O 1
ATOM 628 N N . THR A 1 81 ? 48.414 21.810 -63.429 1.00 88.62 81 THR A N 1
ATOM 629 C CA . THR A 1 81 ? 49.684 21.403 -64.054 1.00 88.62 81 THR A CA 1
ATOM 630 C C . THR A 1 81 ? 50.137 20.033 -63.567 1.00 88.62 81 THR A C 1
ATOM 632 O O . THR A 1 81 ? 49.920 19.671 -62.406 1.00 88.62 81 THR A O 1
ATOM 635 N N . ALA A 1 82 ? 50.779 19.267 -64.449 1.00 90.25 82 ALA A N 1
ATOM 636 C CA . ALA A 1 82 ? 51.459 18.044 -64.055 1.00 90.25 82 ALA A CA 1
ATOM 637 C C . ALA A 1 82 ? 52.752 18.380 -63.286 1.00 90.25 82 ALA A C 1
ATOM 639 O O . ALA A 1 82 ? 53.408 19.379 -63.600 1.00 90.25 82 ALA A O 1
ATOM 640 N N . PRO A 1 83 ? 53.192 17.541 -62.328 1.00 89.12 83 PRO A N 1
ATOM 641 C CA . PRO A 1 83 ? 54.441 17.760 -61.597 1.00 89.12 83 PRO A CA 1
ATOM 642 C C . PRO A 1 83 ? 55.652 17.997 -62.513 1.00 89.12 83 PRO A C 1
ATOM 644 O O . PRO A 1 83 ? 56.470 18.872 -62.242 1.00 89.12 83 PRO A O 1
ATOM 647 N N . GLY A 1 84 ? 55.737 17.272 -63.634 1.00 88.75 84 GLY A N 1
ATOM 648 C CA . GLY A 1 84 ? 56.819 17.430 -64.609 1.00 88.75 84 GLY A CA 1
ATOM 649 C C . GLY A 1 84 ? 56.759 18.733 -65.417 1.00 88.75 84 GLY A C 1
ATOM 650 O O . GLY A 1 84 ? 57.804 19.242 -65.823 1.00 88.75 84 GLY A O 1
ATOM 651 N N . ASP A 1 85 ? 55.566 19.287 -65.652 1.00 90.06 85 ASP A N 1
ATOM 652 C CA . ASP A 1 85 ? 55.402 20.611 -66.271 1.00 90.06 85 ASP A CA 1
ATOM 653 C C . ASP A 1 85 ? 55.742 21.722 -65.272 1.00 90.06 85 ASP A C 1
ATOM 655 O O . ASP A 1 85 ? 56.428 22.686 -65.619 1.00 90.06 85 ASP A O 1
ATOM 659 N N . LEU A 1 86 ? 55.322 21.562 -64.012 1.00 90.06 86 LEU A N 1
ATOM 660 C CA . LEU A 1 86 ? 55.650 22.495 -62.938 1.00 90.06 86 LEU A CA 1
ATOM 661 C C . LEU A 1 86 ? 57.165 22.557 -62.700 1.00 90.06 86 LEU A C 1
ATOM 663 O O . LEU A 1 86 ? 57.706 23.646 -62.532 1.00 90.06 86 LEU A O 1
ATOM 667 N N . ALA A 1 87 ? 57.858 21.416 -62.738 1.00 89.81 87 ALA A N 1
ATOM 668 C CA . ALA A 1 87 ? 59.312 21.342 -62.606 1.00 89.81 87 ALA A CA 1
ATOM 669 C C . ALA A 1 87 ? 60.040 22.204 -63.649 1.00 89.81 87 ALA A C 1
ATOM 671 O O . ALA A 1 87 ? 60.865 23.043 -63.285 1.00 89.81 87 ALA A O 1
ATOM 672 N N . ARG A 1 88 ? 59.665 22.061 -64.927 1.00 88.94 88 ARG A N 1
ATOM 673 C CA . ARG A 1 88 ? 60.202 22.862 -66.041 1.00 88.94 88 ARG A CA 1
ATOM 674 C C . ARG A 1 88 ? 59.911 24.350 -65.857 1.00 88.94 88 ARG A C 1
ATOM 676 O O . ARG A 1 88 ? 60.808 25.182 -65.941 1.00 88.94 88 ARG A O 1
ATOM 683 N N . ALA A 1 89 ? 58.673 24.691 -65.501 1.00 88.88 89 ALA A N 1
ATOM 684 C CA . ALA A 1 89 ? 58.285 26.082 -65.278 1.00 88.88 89 ALA A CA 1
ATOM 685 C C . ALA A 1 89 ? 59.039 26.734 -64.096 1.00 88.88 89 ALA A C 1
ATOM 687 O O . ALA A 1 89 ? 59.314 27.937 -64.121 1.00 88.88 89 ALA A O 1
ATOM 688 N N . ILE A 1 90 ? 59.396 25.957 -63.066 1.00 89.56 90 ILE A N 1
ATOM 689 C CA . ILE A 1 90 ? 60.261 26.402 -61.963 1.00 89.56 90 ILE A CA 1
ATOM 690 C C . ILE A 1 90 ? 61.706 26.583 -62.452 1.00 89.56 90 ILE A C 1
ATOM 692 O O . ILE A 1 90 ? 62.307 27.618 -62.155 1.00 89.56 90 ILE A O 1
ATOM 696 N N . GLY A 1 91 ? 62.245 25.624 -63.213 1.00 88.69 91 GLY A N 1
ATOM 697 C CA . GLY A 1 91 ? 63.597 25.666 -63.785 1.00 88.69 91 GLY A CA 1
ATOM 698 C C . GLY A 1 91 ? 63.828 26.897 -64.663 1.00 88.69 91 GLY A C 1
ATOM 699 O O . GLY A 1 91 ? 64.752 27.677 -64.410 1.00 88.69 91 GLY A O 1
ATOM 700 N N . ASP A 1 92 ? 62.915 27.152 -65.602 1.00 88.56 92 ASP A N 1
ATOM 701 C CA . ASP A 1 92 ? 62.927 28.328 -66.478 1.00 88.56 92 ASP A CA 1
ATOM 702 C C . ASP A 1 92 ? 62.933 29.640 -65.685 1.00 88.56 92 ASP A C 1
ATOM 704 O O . ASP A 1 92 ? 63.693 30.576 -65.963 1.00 88.56 92 ASP A O 1
ATOM 708 N N . ARG A 1 93 ? 62.083 29.721 -64.657 1.00 88.38 93 ARG A N 1
ATOM 709 C CA . ARG A 1 93 ? 61.915 30.940 -63.863 1.00 88.38 93 ARG A CA 1
ATOM 710 C C . ARG A 1 93 ? 63.099 31.186 -62.929 1.00 88.38 93 ARG A C 1
ATOM 712 O O . ARG A 1 93 ? 63.471 32.345 -62.730 1.00 88.38 93 ARG A O 1
ATOM 719 N N . LEU A 1 94 ? 63.718 30.125 -62.406 1.00 86.44 94 LEU A N 1
ATOM 720 C CA . LEU A 1 94 ? 64.988 30.196 -61.679 1.00 86.44 94 LEU A CA 1
ATOM 721 C C . LEU A 1 94 ? 66.117 30.675 -62.587 1.00 86.44 94 LEU A C 1
ATOM 723 O O . LEU A 1 94 ? 66.844 31.593 -62.207 1.00 86.44 94 LEU A O 1
ATOM 727 N N . MET A 1 95 ? 66.229 30.117 -63.796 1.00 85.25 95 MET A N 1
ATOM 728 C CA . MET A 1 95 ? 67.244 30.515 -64.772 1.00 85.25 95 MET A CA 1
ATOM 729 C C . MET A 1 95 ? 67.150 32.012 -65.097 1.00 85.25 95 MET A C 1
ATOM 731 O O . MET A 1 95 ? 68.151 32.724 -65.014 1.00 85.25 95 MET A O 1
ATOM 735 N N . GLN A 1 96 ? 65.941 32.508 -65.383 1.00 85.50 96 GLN A N 1
ATOM 736 C CA . GLN A 1 96 ? 65.702 33.916 -65.719 1.00 85.50 96 GLN A CA 1
ATOM 737 C C . GLN A 1 96 ? 65.967 34.876 -64.552 1.00 85.50 96 GLN A C 1
ATOM 739 O O . GLN A 1 96 ? 66.543 35.943 -64.758 1.00 85.50 96 GLN A O 1
ATOM 744 N N . ARG A 1 97 ? 65.540 34.533 -63.328 1.00 84.06 97 ARG A N 1
ATOM 745 C CA . ARG A 1 97 ? 65.657 35.436 -62.167 1.00 84.06 97 ARG A CA 1
ATOM 746 C C . ARG A 1 97 ? 67.036 35.431 -61.521 1.00 84.06 97 ARG A C 1
ATOM 748 O O . ARG A 1 97 ? 67.459 36.468 -61.019 1.00 84.06 97 ARG A O 1
ATOM 755 N N . MET A 1 98 ? 67.721 34.289 -61.532 1.00 81.38 98 MET A N 1
ATOM 756 C CA . MET A 1 98 ? 69.038 34.127 -60.907 1.00 81.38 98 MET A CA 1
ATOM 757 C C . MET A 1 98 ? 70.196 34.279 -61.903 1.00 81.38 98 MET A C 1
ATOM 759 O O . MET A 1 98 ? 71.354 34.223 -61.494 1.00 81.38 98 MET A O 1
ATOM 763 N N . GLY A 1 99 ? 69.904 34.488 -63.194 1.00 79.25 99 GLY A N 1
ATOM 764 C CA . GLY A 1 99 ? 70.916 34.680 -64.235 1.00 79.25 99 GLY A CA 1
ATOM 765 C C . GLY A 1 99 ? 71.783 33.440 -64.464 1.00 79.25 99 GLY A C 1
ATOM 766 O O . GLY A 1 99 ? 72.984 33.565 -64.706 1.00 79.25 99 GLY A O 1
ATOM 767 N N . LEU A 1 100 ? 71.199 32.244 -64.340 1.00 80.00 100 LEU A N 1
ATOM 768 C CA . LEU A 1 100 ? 71.930 30.987 -64.509 1.00 80.00 100 LEU A CA 1
ATOM 769 C C . LEU A 1 100 ? 72.248 30.768 -65.994 1.00 80.00 100 LEU A C 1
ATOM 771 O O . LEU A 1 100 ? 71.410 30.992 -66.862 1.00 80.00 100 LEU A O 1
ATOM 775 N N . GLY A 1 101 ? 73.463 30.303 -66.297 1.00 74.06 101 GLY A N 1
ATOM 776 C CA . GLY A 1 101 ? 73.885 30.032 -67.678 1.00 74.06 101 GLY A CA 1
ATOM 777 C C . GLY A 1 101 ? 73.278 28.762 -68.291 1.00 74.06 101 GLY A C 1
ATOM 778 O O . GLY A 1 101 ? 73.438 28.534 -69.489 1.00 74.06 101 GLY A O 1
ATOM 779 N N . ARG A 1 102 ? 72.632 27.918 -67.475 1.00 80.75 102 ARG A N 1
ATOM 780 C CA . ARG A 1 102 ? 71.919 26.690 -67.857 1.00 80.75 102 ARG A CA 1
ATOM 781 C C . ARG A 1 102 ? 70.751 26.459 -66.901 1.00 80.75 102 ARG A C 1
ATOM 783 O O . ARG A 1 102 ? 70.792 26.934 -65.766 1.00 80.75 102 ARG A O 1
ATOM 790 N N . GLU A 1 103 ? 69.751 25.718 -67.363 1.00 79.81 103 GLU A N 1
ATOM 791 C CA . GLU A 1 103 ? 68.618 25.310 -66.536 1.00 79.81 103 GLU A CA 1
ATOM 792 C C . GLU A 1 103 ? 69.101 24.410 -65.379 1.00 79.81 103 GLU A C 1
ATOM 794 O O . GLU A 1 103 ? 69.894 23.489 -65.619 1.00 79.81 103 GLU A O 1
ATOM 799 N N . PRO A 1 104 ? 68.700 24.692 -64.125 1.00 85.62 104 PRO A N 1
ATOM 800 C CA . PRO A 1 104 ? 68.968 23.798 -63.004 1.00 85.62 104 PRO A CA 1
ATOM 801 C C . PRO A 1 104 ? 68.124 22.520 -63.119 1.00 85.62 104 PRO A C 1
ATOM 803 O O . PRO A 1 104 ? 67.034 22.538 -63.681 1.00 85.62 104 PRO A O 1
ATOM 806 N N . ASP A 1 105 ? 68.607 21.420 -62.546 1.00 88.44 105 ASP A N 1
ATOM 807 C CA . ASP A 1 105 ? 67.850 20.171 -62.474 1.00 88.44 105 ASP A CA 1
ATOM 808 C C . ASP A 1 105 ? 66.789 20.292 -61.377 1.00 88.44 105 ASP A C 1
ATOM 810 O O . ASP A 1 105 ? 67.114 20.387 -60.188 1.00 88.44 105 ASP A O 1
ATOM 814 N N . VAL A 1 106 ? 65.523 20.361 -61.791 1.00 89.94 106 VAL A N 1
ATOM 815 C CA . VAL A 1 106 ? 64.372 20.515 -60.905 1.00 89.94 106 VAL A CA 1
ATOM 816 C C . VAL A 1 106 ? 63.530 19.247 -60.948 1.00 89.94 106 VAL A C 1
ATOM 818 O O . VAL A 1 106 ? 62.984 18.883 -61.986 1.00 89.94 106 VAL A O 1
ATOM 821 N N . ALA A 1 107 ? 63.352 18.618 -59.790 1.00 90.06 107 ALA A N 1
ATOM 822 C CA . ALA A 1 107 ? 62.433 17.508 -59.602 1.00 90.06 107 ALA A CA 1
ATOM 823 C C . ALA A 1 107 ? 61.301 17.907 -58.651 1.00 90.06 107 ALA A C 1
ATOM 825 O O . ALA A 1 107 ? 61.523 18.459 -57.570 1.00 90.06 107 ALA A O 1
ATOM 826 N N . VAL A 1 108 ? 60.076 17.604 -59.068 1.00 90.56 108 VAL A N 1
ATOM 827 C CA . VAL A 1 108 ? 58.838 17.906 -58.349 1.00 90.56 108 VAL A CA 1
ATOM 828 C C . VAL A 1 108 ? 58.138 16.583 -58.068 1.00 90.56 108 VAL A C 1
ATOM 830 O O . VAL A 1 108 ? 57.647 15.920 -58.978 1.00 90.56 108 VAL A O 1
ATOM 833 N N . GLU A 1 109 ? 58.106 16.188 -56.799 1.00 89.44 109 GLU A N 1
ATOM 834 C CA . GLU A 1 109 ? 57.453 14.961 -56.336 1.00 89.44 109 GLU A CA 1
ATOM 835 C C . GLU A 1 109 ? 56.234 15.316 -55.480 1.00 89.44 109 GLU A C 1
ATOM 837 O O . GLU A 1 109 ? 56.280 16.230 -54.659 1.00 89.44 109 GLU A O 1
ATOM 842 N N . ILE A 1 110 ? 55.138 14.571 -55.611 1.00 89.94 110 ILE A N 1
ATOM 843 C CA . ILE A 1 110 ? 53.975 14.759 -54.737 1.00 89.94 110 ILE A CA 1
ATOM 844 C C . ILE A 1 110 ? 54.299 14.126 -53.383 1.00 89.94 110 ILE A C 1
ATOM 846 O O . ILE A 1 110 ? 54.403 12.907 -53.259 1.00 89.94 110 ILE A O 1
ATOM 850 N N . ALA A 1 111 ? 54.466 14.960 -52.360 1.00 89.88 111 ALA A N 1
ATOM 851 C CA . ALA A 1 111 ? 54.721 14.516 -50.995 1.00 89.88 111 ALA A CA 1
ATOM 852 C C . ALA A 1 111 ? 53.436 14.035 -50.308 1.00 89.88 111 ALA A C 1
ATOM 854 O O . ALA A 1 111 ? 53.458 13.060 -49.558 1.00 89.88 111 ALA A O 1
ATOM 855 N N . GLN A 1 112 ? 52.318 14.722 -50.553 1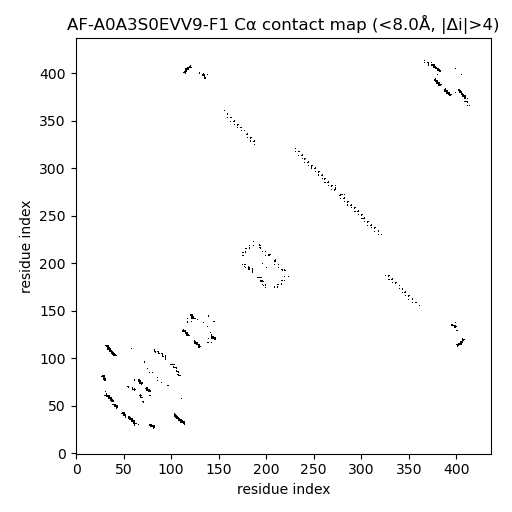.00 90.50 112 GLN A N 1
ATOM 856 C CA . GLN A 1 112 ? 51.003 14.364 -50.030 1.00 90.50 112 GLN A CA 1
ATOM 857 C C . GLN A 1 112 ? 49.928 14.916 -50.969 1.00 90.50 112 GLN A C 1
ATOM 859 O O . GLN A 1 112 ? 49.937 16.102 -51.282 1.00 90.50 112 GLN A O 1
ATOM 864 N N . TYR A 1 113 ? 49.002 14.063 -51.397 1.00 91.81 113 TYR A N 1
ATOM 865 C CA . TYR A 1 113 ? 47.801 14.487 -52.118 1.00 91.81 113 TYR A CA 1
ATOM 866 C C . TYR A 1 113 ? 46.830 15.191 -51.164 1.00 91.81 113 TYR A C 1
ATOM 868 O O . TYR A 1 113 ? 46.800 14.869 -49.969 1.00 91.81 113 TYR A O 1
ATOM 876 N N . ARG A 1 114 ? 46.002 16.097 -51.685 1.00 91.56 114 ARG A N 1
ATOM 877 C CA . ARG A 1 114 ? 44.918 16.726 -50.927 1.00 91.56 114 ARG A CA 1
ATOM 878 C C . ARG A 1 114 ? 43.970 15.669 -50.331 1.00 91.56 114 ARG A C 1
ATOM 880 O O . ARG A 1 114 ? 43.767 14.610 -50.940 1.00 91.56 114 ARG A O 1
ATOM 887 N N . PRO A 1 115 ? 43.437 15.909 -49.120 1.00 93.06 115 PRO A N 1
ATOM 888 C CA . PRO A 1 115 ? 42.611 14.935 -48.420 1.00 93.06 115 PRO A CA 1
ATOM 889 C C . PRO A 1 115 ? 41.278 14.700 -49.137 1.00 93.06 115 PRO A C 1
ATOM 891 O O . PRO A 1 115 ? 40.877 15.445 -50.029 1.00 93.06 115 PRO A O 1
ATOM 894 N N . PHE A 1 116 ? 40.589 13.648 -48.720 1.00 94.25 116 PHE A N 1
ATOM 895 C CA . PHE A 1 116 ? 39.197 13.386 -49.071 1.00 94.25 116 PHE A CA 1
ATOM 896 C C . PHE A 1 116 ? 38.370 13.316 -47.779 1.00 94.25 116 PHE A C 1
ATOM 898 O O . PHE A 1 116 ? 38.923 13.150 -46.687 1.00 94.25 116 PHE A O 1
ATOM 905 N N . TYR A 1 117 ? 37.051 13.443 -47.886 1.00 94.62 117 TYR A N 1
ATOM 906 C CA . TYR A 1 117 ? 36.149 13.524 -46.736 1.00 94.62 117 TYR A CA 1
ATOM 907 C C . TYR A 1 117 ? 35.179 12.346 -46.711 1.00 94.62 117 TYR A C 1
ATOM 909 O O . TYR A 1 117 ? 34.730 11.886 -47.760 1.00 94.62 117 TYR A O 1
ATOM 917 N N . ILE A 1 118 ? 34.821 11.867 -45.518 1.00 95.44 118 ILE A N 1
ATOM 918 C CA . ILE A 1 118 ? 33.763 10.863 -45.337 1.00 95.44 118 ILE A CA 1
ATOM 919 C C . ILE A 1 118 ? 32.724 11.382 -44.354 1.00 95.44 118 ILE A C 1
ATOM 921 O O . ILE A 1 118 ? 33.058 11.807 -43.247 1.00 95.44 118 ILE A O 1
ATOM 925 N N . VAL A 1 119 ? 31.454 11.309 -44.748 1.00 92.19 119 VAL A N 1
ATOM 926 C CA . VAL A 1 119 ? 30.311 11.774 -43.954 1.00 92.19 119 VAL A CA 1
ATOM 927 C C . VAL A 1 119 ? 29.165 10.759 -43.979 1.00 92.19 119 VAL A C 1
ATOM 929 O O . VAL A 1 119 ? 29.058 9.938 -44.890 1.00 92.19 119 VAL A O 1
ATOM 932 N N . GLY A 1 120 ? 28.280 10.820 -42.982 1.00 89.75 120 GLY A N 1
ATOM 933 C CA . GLY A 1 120 ? 27.100 9.954 -42.879 1.00 89.75 120 GLY A CA 1
ATOM 934 C C . GLY A 1 120 ? 27.247 8.825 -41.853 1.00 89.75 120 GLY A C 1
ATOM 935 O O . GLY A 1 120 ? 27.858 9.011 -40.802 1.00 89.75 120 GLY A O 1
ATOM 936 N N . ASN A 1 121 ? 26.648 7.664 -42.134 1.00 88.31 121 ASN A N 1
ATOM 937 C CA . ASN A 1 121 ? 26.584 6.500 -41.239 1.00 88.31 121 ASN A CA 1
ATOM 938 C C . ASN A 1 121 ? 27.912 5.724 -41.201 1.00 88.31 121 ASN A C 1
ATOM 940 O O . ASN A 1 121 ? 27.998 4.585 -41.654 1.00 88.31 121 ASN A O 1
ATOM 944 N N . VAL A 1 122 ? 28.948 6.338 -40.638 1.00 90.00 122 VAL A N 1
ATOM 945 C CA . VAL A 1 122 ? 30.284 5.751 -40.463 1.00 90.00 122 VAL A CA 1
ATOM 946 C C . VAL A 1 122 ? 30.752 5.901 -39.021 1.00 90.00 122 VAL A C 1
ATOM 948 O O . VAL A 1 122 ? 30.240 6.734 -38.276 1.00 90.00 122 VAL A O 1
ATOM 951 N N . LYS A 1 123 ? 31.723 5.086 -38.605 1.00 89.25 123 LYS A N 1
ATOM 952 C CA . LYS A 1 123 ? 32.244 5.119 -37.235 1.00 89.25 123 LYS A CA 1
ATOM 953 C C . LYS A 1 123 ? 33.001 6.416 -36.924 1.00 89.25 123 LYS A C 1
ATOM 955 O O . LYS A 1 123 ? 32.874 6.932 -35.817 1.00 89.25 123 LYS A O 1
ATOM 960 N N . GLN A 1 124 ? 33.785 6.928 -37.875 1.00 92.00 124 GLN A N 1
ATOM 961 C CA . GLN A 1 124 ? 34.556 8.167 -37.741 1.00 92.00 124 GLN A CA 1
ATOM 962 C C . GLN A 1 124 ? 34.370 9.050 -38.986 1.00 92.00 124 GLN A C 1
ATOM 964 O O . GLN A 1 124 ? 35.091 8.875 -39.966 1.00 92.00 124 GLN A O 1
ATOM 969 N N . PRO A 1 125 ? 33.397 9.977 -38.993 1.00 93.44 125 PRO A N 1
ATOM 970 C CA . PRO A 1 125 ? 33.282 10.964 -40.063 1.00 93.44 125 PRO A CA 1
ATOM 971 C C . PRO A 1 125 ? 34.384 12.026 -39.935 1.00 93.44 125 PRO A C 1
ATOM 973 O O . PRO A 1 125 ? 34.747 12.412 -38.822 1.00 93.44 125 PRO A O 1
ATOM 976 N N . GLY A 1 126 ? 34.907 12.515 -41.060 1.00 93.31 126 GLY A N 1
ATOM 977 C CA . GLY A 1 126 ? 35.977 13.515 -41.059 1.00 93.31 126 GLY A CA 1
ATOM 978 C C . GLY A 1 126 ? 36.834 13.536 -42.323 1.00 93.31 126 GLY A C 1
ATOM 979 O O . GLY A 1 126 ? 36.465 12.970 -43.354 1.00 93.31 126 GLY A O 1
ATOM 980 N N . GLU A 1 127 ? 37.974 14.221 -42.226 1.00 93.88 127 GLU A N 1
ATOM 981 C CA . GLU A 1 127 ? 38.984 14.317 -43.284 1.00 93.88 127 GLU A CA 1
ATOM 982 C C . GLU A 1 127 ? 40.030 13.204 -43.175 1.00 93.88 127 GLU A C 1
ATOM 984 O O . GLU A 1 127 ? 40.469 12.847 -42.079 1.00 93.88 127 GLU A O 1
ATOM 989 N N . PHE A 1 128 ? 40.456 12.666 -44.318 1.00 93.56 128 PHE A N 1
ATOM 990 C CA . PHE A 1 128 ? 41.408 11.562 -44.379 1.00 93.56 128 PHE A CA 1
ATOM 991 C C . PHE A 1 128 ? 42.455 11.767 -45.484 1.00 93.56 128 PHE A C 1
ATOM 993 O O . PHE A 1 128 ? 42.151 12.314 -46.548 1.00 93.56 128 PHE A O 1
ATOM 1000 N N . PRO A 1 129 ? 43.709 11.319 -45.274 1.00 92.12 129 PRO A N 1
ATOM 1001 C CA . PRO A 1 129 ? 44.757 11.437 -46.280 1.00 92.12 129 PRO A CA 1
ATOM 1002 C C . PRO A 1 129 ? 44.487 10.505 -47.467 1.00 92.12 129 PRO A C 1
ATOM 1004 O O . PRO A 1 129 ? 44.265 9.305 -47.292 1.00 92.12 129 PRO A O 1
ATOM 1007 N N . TYR A 1 130 ? 44.566 11.044 -48.683 1.00 92.06 130 TYR A N 1
ATOM 1008 C CA . TYR A 1 130 ? 44.375 10.272 -49.908 1.00 92.06 130 TYR A CA 1
ATOM 1009 C C . TYR A 1 130 ? 45.607 9.426 -50.276 1.00 92.06 130 TYR A C 1
ATOM 1011 O O . TYR A 1 130 ? 46.754 9.812 -50.029 1.00 92.06 130 TYR A O 1
ATOM 1019 N N . ARG A 1 131 ? 45.366 8.276 -50.922 1.00 89.69 131 ARG A N 1
ATOM 1020 C CA . ARG A 1 131 ? 46.393 7.439 -51.561 1.00 89.69 131 ARG A CA 1
ATOM 1021 C C . ARG A 1 131 ? 45.921 6.998 -52.953 1.00 89.69 131 ARG A C 1
ATOM 1023 O O . ARG A 1 131 ? 44.743 6.685 -53.095 1.00 89.69 131 ARG A O 1
ATOM 1030 N N . PRO A 1 132 ? 46.809 6.915 -53.959 1.00 87.81 132 PRO A N 1
ATOM 1031 C CA . PRO A 1 132 ? 46.429 6.459 -55.295 1.00 87.81 132 PRO A CA 1
ATOM 1032 C C . PRO A 1 132 ? 45.767 5.075 -55.288 1.00 87.81 132 PRO A C 1
ATOM 1034 O O . PRO A 1 132 ? 46.246 4.159 -54.619 1.00 87.81 132 PRO A O 1
ATOM 1037 N N . GLY A 1 133 ? 44.682 4.927 -56.054 1.00 87.38 133 GLY A N 1
ATOM 1038 C CA . GLY A 1 133 ? 43.932 3.671 -56.169 1.00 87.38 133 GLY A CA 1
ATOM 1039 C C . GLY A 1 133 ? 42.950 3.403 -55.024 1.00 87.38 133 GLY A C 1
ATOM 1040 O O . GLY A 1 133 ? 42.497 2.269 -54.876 1.00 87.38 133 GLY A O 1
ATOM 1041 N N . LEU A 1 134 ? 42.634 4.416 -54.208 1.00 92.81 134 LEU A N 1
ATOM 1042 C CA . LEU A 1 134 ? 41.687 4.291 -53.104 1.00 92.81 134 LEU A CA 1
ATOM 1043 C C . LEU A 1 134 ? 40.261 4.048 -53.620 1.00 92.81 134 LEU A C 1
ATOM 1045 O O . LEU A 1 134 ? 39.739 4.816 -54.423 1.00 92.81 134 LEU A O 1
ATOM 1049 N N . THR A 1 135 ? 39.618 2.998 -53.118 1.00 94.31 135 THR A N 1
ATOM 1050 C CA . THR A 1 135 ? 38.201 2.693 -53.389 1.00 94.31 135 THR A CA 1
ATOM 1051 C C . THR A 1 135 ? 37.289 3.175 -52.263 1.00 94.31 135 THR A C 1
ATOM 1053 O O . THR A 1 135 ? 37.738 3.350 -51.128 1.00 94.31 135 THR A O 1
ATOM 1056 N N . VAL A 1 136 ? 35.991 3.323 -52.540 1.00 92.50 136 VAL A N 1
ATOM 1057 C CA . VAL A 1 136 ? 34.969 3.660 -51.528 1.00 92.50 136 VAL A CA 1
ATOM 1058 C C . VAL A 1 136 ? 34.983 2.685 -50.344 1.00 92.50 136 VAL A C 1
ATOM 1060 O O . VAL A 1 136 ? 34.896 3.115 -49.195 1.00 92.50 136 VAL A O 1
ATOM 1063 N N . LEU A 1 137 ? 35.159 1.383 -50.587 1.00 91.31 137 LEU A N 1
ATOM 1064 C CA . LEU A 1 137 ? 35.249 0.385 -49.516 1.00 91.31 137 LEU A CA 1
ATOM 1065 C C . LEU A 1 137 ? 36.484 0.589 -48.628 1.00 91.31 137 LEU A C 1
ATOM 1067 O O . LEU A 1 137 ? 36.401 0.486 -47.404 1.00 91.31 137 LEU A O 1
ATOM 1071 N N . GLN A 1 138 ? 37.636 0.891 -49.230 1.00 91.50 138 GLN A N 1
ATOM 1072 C CA . GLN A 1 138 ? 38.860 1.180 -48.481 1.00 91.50 138 GLN A CA 1
ATOM 1073 C C . GLN A 1 138 ? 38.738 2.491 -47.702 1.00 91.50 138 GLN A C 1
ATOM 1075 O O . GLN A 1 138 ? 39.139 2.539 -46.543 1.00 91.50 138 GLN A O 1
ATOM 1080 N N . ALA A 1 139 ? 38.139 3.520 -48.305 1.00 90.94 139 ALA A N 1
ATOM 1081 C CA . ALA A 1 139 ? 37.796 4.771 -47.642 1.00 90.94 139 ALA A CA 1
ATOM 1082 C C . ALA A 1 139 ? 36.907 4.523 -46.409 1.00 90.94 139 ALA A C 1
ATOM 1084 O O . ALA A 1 139 ? 37.253 4.945 -45.306 1.00 90.94 139 ALA A O 1
ATOM 1085 N N . LEU A 1 140 ? 35.825 3.749 -46.552 1.00 92.12 140 LEU A N 1
ATOM 1086 C CA . LEU A 1 140 ? 34.970 3.343 -45.432 1.00 92.12 140 LEU A CA 1
ATOM 1087 C C . LEU A 1 140 ? 35.759 2.591 -44.346 1.00 92.12 140 LEU A C 1
ATOM 1089 O O . LEU A 1 140 ? 35.544 2.818 -43.155 1.00 92.12 140 LEU A O 1
ATOM 1093 N N . GLY A 1 141 ? 36.693 1.722 -44.742 1.00 90.31 141 GLY A N 1
ATOM 1094 C CA . GLY A 1 141 ? 37.596 1.030 -43.822 1.00 90.31 141 GLY A CA 1
ATOM 1095 C C . GLY A 1 141 ? 38.496 1.983 -43.027 1.00 90.31 141 GLY A C 1
ATOM 1096 O O . GLY A 1 141 ? 38.656 1.799 -41.821 1.00 90.31 141 GLY A O 1
ATOM 1097 N N . ILE A 1 142 ? 39.031 3.027 -43.671 1.00 91.50 142 ILE A N 1
ATOM 1098 C CA . ILE A 1 142 ? 39.843 4.072 -43.022 1.00 91.50 142 ILE A CA 1
ATOM 1099 C C . ILE A 1 142 ? 39.014 4.845 -41.985 1.00 91.50 142 ILE A C 1
ATOM 1101 O O . ILE A 1 142 ? 39.510 5.097 -40.890 1.00 91.50 142 ILE A O 1
ATOM 1105 N N . ALA A 1 143 ? 37.738 5.126 -42.269 1.00 91.38 143 ALA A N 1
ATOM 1106 C CA . ALA A 1 143 ? 36.798 5.717 -41.306 1.00 91.38 143 ALA A CA 1
ATOM 1107 C C . ALA A 1 143 ? 36.302 4.743 -40.217 1.00 91.38 143 ALA A C 1
ATOM 1109 O O . ALA A 1 143 ? 35.366 5.051 -39.473 1.00 91.38 143 ALA A O 1
ATOM 1110 N N . GLY A 1 144 ? 36.903 3.557 -40.098 1.00 87.31 144 GLY A N 1
ATOM 1111 C CA . GLY A 1 144 ? 36.578 2.582 -39.059 1.00 87.31 144 GLY A CA 1
ATOM 1112 C C . GLY A 1 144 ? 35.331 1.740 -39.338 1.00 87.31 144 GLY A C 1
ATOM 1113 O O . GLY A 1 144 ? 34.846 1.075 -38.420 1.00 87.31 144 GLY A O 1
ATOM 1114 N N . GLY A 1 145 ? 34.830 1.744 -40.576 1.00 87.69 145 GLY A N 1
ATOM 1115 C CA . GLY A 1 145 ? 33.680 0.958 -41.015 1.00 87.69 145 GLY A CA 1
ATOM 1116 C C . GLY A 1 145 ? 32.325 1.561 -40.642 1.00 87.69 145 GLY A C 1
ATOM 1117 O O . GLY A 1 145 ? 32.212 2.707 -40.200 1.00 87.69 145 GLY A O 1
ATOM 1118 N N . LEU A 1 146 ? 31.271 0.763 -40.823 1.00 85.69 146 LEU A N 1
ATOM 1119 C CA . LEU A 1 146 ? 29.937 1.098 -40.327 1.00 85.69 146 LEU A CA 1
ATOM 1120 C C . LEU A 1 146 ? 29.906 0.965 -38.792 1.00 85.69 146 LEU A C 1
ATOM 1122 O O . LEU A 1 146 ? 30.551 0.066 -38.242 1.00 85.69 146 LEU A O 1
ATOM 1126 N N . PRO A 1 147 ? 29.156 1.821 -38.079 1.00 80.62 147 PRO A N 1
ATOM 1127 C CA . PRO A 1 147 ? 29.010 1.702 -36.634 1.00 80.62 147 PRO A CA 1
ATOM 1128 C C . PRO A 1 147 ? 28.392 0.346 -36.253 1.00 80.62 147 PRO A C 1
ATOM 1130 O O . PRO A 1 147 ? 27.407 -0.096 -36.850 1.00 80.62 147 PRO A O 1
ATOM 1133 N N . ILE A 1 148 ? 28.959 -0.310 -35.233 1.00 68.62 148 ILE A N 1
ATOM 1134 C CA . ILE A 1 148 ? 28.379 -1.523 -34.643 1.00 68.62 148 ILE A CA 1
ATOM 1135 C C . ILE A 1 148 ? 27.088 -1.100 -33.944 1.00 68.62 148 ILE A C 1
ATOM 1137 O O . ILE A 1 148 ? 27.107 -0.275 -33.032 1.00 68.62 148 ILE A O 1
ATOM 1141 N N . ARG A 1 149 ? 25.953 -1.645 -34.378 1.00 64.88 149 ARG A N 1
ATOM 1142 C CA . ARG A 1 149 ? 24.669 -1.399 -33.718 1.00 64.88 149 ARG A CA 1
ATOM 1143 C C . ARG A 1 149 ? 24.640 -2.191 -32.411 1.00 64.88 149 ARG A C 1
ATOM 1145 O O . ARG A 1 149 ? 24.395 -3.389 -32.455 1.00 64.88 149 ARG A O 1
ATOM 1152 N N . GLU A 1 150 ? 24.883 -1.539 -31.273 1.00 57.12 150 GLU A N 1
ATOM 1153 C CA . GLU A 1 150 ? 24.803 -2.183 -29.952 1.00 57.12 150 GLU A CA 1
ATOM 1154 C C . GLU A 1 150 ? 23.441 -2.862 -29.732 1.00 57.12 150 GLU A C 1
ATOM 1156 O O . GLU A 1 150 ? 22.368 -2.306 -30.021 1.00 57.12 150 GLU A O 1
ATOM 1161 N N . ASP A 1 151 ? 23.479 -4.088 -29.216 1.00 56.94 151 ASP A N 1
ATOM 1162 C CA . ASP A 1 151 ? 22.304 -4.899 -28.913 1.00 56.94 151 ASP A CA 1
ATOM 1163 C C . ASP A 1 151 ? 21.626 -4.409 -27.623 1.00 56.94 151 ASP A C 1
ATOM 1165 O O . ASP A 1 151 ? 21.690 -5.027 -26.565 1.00 56.94 151 ASP A O 1
ATOM 1169 N N . ASN A 1 152 ? 20.892 -3.294 -27.716 1.00 58.81 152 ASN A N 1
ATOM 1170 C CA . ASN A 1 152 ? 19.955 -2.839 -26.672 1.00 58.81 152 ASN A CA 1
ATOM 1171 C C . ASN A 1 152 ? 18.828 -3.855 -26.372 1.00 58.81 152 ASN A C 1
ATOM 1173 O O . ASN A 1 152 ? 18.020 -3.635 -25.473 1.00 58.81 152 ASN A O 1
ATOM 1177 N N . TRP A 1 153 ? 18.767 -4.971 -27.099 1.00 58.88 153 TRP A N 1
ATOM 1178 C CA . TRP A 1 153 ? 17.734 -5.995 -26.986 1.00 58.88 153 TRP A CA 1
ATOM 1179 C C . TRP A 1 153 ? 17.760 -6.740 -25.648 1.00 58.88 153 TRP A C 1
ATOM 1181 O O . TRP A 1 153 ? 16.715 -6.924 -25.032 1.00 58.88 153 TRP A O 1
ATOM 1191 N N . SER A 1 154 ? 18.947 -7.043 -25.110 1.00 64.94 154 SER A N 1
ATOM 1192 C CA . SER A 1 154 ? 19.054 -7.644 -23.774 1.00 64.94 154 SER A CA 1
ATOM 1193 C C . SER A 1 154 ? 18.505 -6.729 -22.670 1.00 64.94 154 SER A C 1
ATOM 1195 O O . SER A 1 154 ? 18.274 -7.190 -21.557 1.00 64.94 154 SER A O 1
ATOM 1197 N N . ARG A 1 155 ? 18.320 -5.420 -22.914 1.00 69.94 155 ARG A N 1
ATOM 1198 C CA . ARG A 1 155 ? 17.617 -4.531 -21.970 1.00 69.94 155 ARG A CA 1
ATOM 1199 C C . ARG A 1 155 ? 16.099 -4.677 -22.082 1.00 69.94 155 ARG A C 1
ATOM 1201 O O . ARG A 1 155 ? 15.478 -4.843 -21.045 1.00 69.94 155 ARG A O 1
ATOM 1208 N N . LEU A 1 156 ? 15.544 -4.718 -23.295 1.00 68.88 156 LEU A N 1
ATOM 1209 C CA . LEU A 1 156 ? 14.103 -4.898 -23.536 1.00 68.88 156 LEU A CA 1
ATOM 1210 C C . LEU A 1 156 ? 13.578 -6.248 -23.026 1.00 68.88 156 LEU A C 1
ATOM 1212 O O . LEU A 1 156 ? 12.556 -6.286 -22.351 1.00 68.88 156 LEU A O 1
ATOM 1216 N N . GLU A 1 157 ? 14.286 -7.356 -23.272 1.00 70.69 157 GLU A N 1
ATOM 1217 C CA . GLU A 1 157 ? 13.885 -8.665 -22.722 1.00 70.69 157 GLU A CA 1
ATOM 1218 C C . GLU A 1 157 ? 13.882 -8.662 -21.188 1.00 70.69 157 GLU A C 1
ATOM 1220 O O . GLU A 1 157 ? 12.954 -9.172 -20.560 1.00 70.69 157 GLU A O 1
ATOM 1225 N N . ARG A 1 158 ? 14.897 -8.042 -20.570 1.00 76.69 158 ARG A N 1
ATOM 1226 C CA . ARG A 1 158 ? 14.950 -7.882 -19.110 1.00 76.69 158 ARG A CA 1
ATOM 1227 C C . ARG A 1 158 ? 13.830 -6.989 -18.589 1.00 76.69 158 ARG A C 1
ATOM 1229 O O . ARG A 1 158 ? 13.309 -7.272 -17.519 1.00 76.69 158 ARG A O 1
ATOM 1236 N N . GLU A 1 159 ? 13.456 -5.952 -19.327 1.00 78.56 159 GLU A N 1
ATOM 1237 C CA . GLU A 1 159 ? 12.371 -5.036 -18.972 1.00 78.56 159 GLU A CA 1
ATOM 1238 C C . GLU A 1 159 ? 11.006 -5.736 -19.008 1.00 78.56 159 GLU A C 1
ATOM 1240 O O . GLU A 1 159 ? 10.224 -5.581 -18.075 1.00 78.56 159 GLU A O 1
ATOM 1245 N N . VAL A 1 160 ? 10.760 -6.609 -19.994 1.00 80.50 160 VAL A N 1
ATOM 1246 C CA . VAL A 1 160 ? 9.544 -7.443 -20.034 1.00 80.50 160 VAL A CA 1
ATOM 1247 C C . VAL A 1 160 ? 9.502 -8.431 -18.866 1.00 80.50 160 VAL A C 1
ATOM 1249 O O . VAL A 1 160 ? 8.474 -8.538 -18.201 1.00 80.50 160 VAL A O 1
ATOM 1252 N N . ILE A 1 161 ? 10.605 -9.135 -18.587 1.00 81.69 161 ILE A N 1
ATOM 1253 C CA . ILE A 1 161 ? 10.674 -10.091 -17.466 1.00 81.69 161 ILE A CA 1
ATOM 1254 C C . ILE A 1 161 ? 10.498 -9.365 -16.124 1.00 81.69 161 ILE A C 1
ATOM 1256 O O . ILE A 1 161 ? 9.733 -9.821 -15.275 1.00 81.69 161 ILE A O 1
ATOM 1260 N N . SER A 1 162 ? 11.178 -8.228 -15.939 1.00 84.81 162 SER A N 1
ATOM 1261 C CA . SER A 1 162 ? 11.062 -7.407 -14.728 1.00 84.81 162 SER A CA 1
ATOM 1262 C C . SER A 1 162 ? 9.638 -6.902 -14.551 1.00 84.81 162 SER A C 1
ATOM 1264 O O . SER A 1 162 ? 9.056 -7.106 -13.491 1.00 84.81 162 SER A O 1
ATOM 1266 N N . GLY A 1 163 ? 9.041 -6.329 -15.599 1.00 84.75 163 GLY A N 1
ATOM 1267 C CA . GLY A 1 163 ? 7.680 -5.817 -15.528 1.00 84.75 163 GLY A CA 1
ATOM 1268 C C . GLY A 1 163 ? 6.661 -6.918 -15.224 1.00 84.75 163 GLY A C 1
ATOM 1269 O O . GLY A 1 163 ? 5.756 -6.701 -14.423 1.00 84.75 163 GLY A O 1
ATOM 1270 N N . GLN A 1 164 ? 6.819 -8.126 -15.787 1.00 84.81 164 GLN A N 1
ATOM 1271 C CA . GLN A 1 164 ? 5.967 -9.274 -15.446 1.00 84.81 164 GLN A CA 1
ATOM 1272 C C . GLN A 1 164 ? 6.079 -9.643 -13.961 1.00 84.81 164 GLN A C 1
ATOM 1274 O O . GLN A 1 164 ? 5.064 -9.919 -13.318 1.00 84.81 164 GLN A O 1
ATOM 1279 N N . GLY A 1 165 ? 7.297 -9.620 -13.412 1.00 88.25 165 GLY A N 1
ATOM 1280 C CA . GLY A 1 165 ? 7.537 -9.800 -11.982 1.00 88.25 165 GLY A CA 1
ATOM 1281 C C . GLY A 1 165 ? 6.848 -8.726 -11.138 1.00 88.25 165 GLY A C 1
ATOM 1282 O O . GLY A 1 165 ? 6.145 -9.059 -10.182 1.00 88.25 165 GLY A O 1
ATOM 1283 N N . ASP A 1 166 ? 6.982 -7.457 -11.528 1.00 90.19 166 ASP A N 1
ATOM 1284 C CA . ASP A 1 166 ? 6.381 -6.317 -10.831 1.00 90.19 166 ASP A CA 1
ATOM 1285 C C . ASP A 1 166 ? 4.849 -6.404 -10.816 1.00 90.19 166 ASP A C 1
ATOM 1287 O O . ASP A 1 166 ? 4.232 -6.258 -9.759 1.00 90.19 166 ASP A O 1
ATOM 1291 N N . VAL A 1 167 ? 4.222 -6.727 -11.953 1.00 91.81 167 VAL A N 1
ATOM 1292 C CA . VAL A 1 167 ? 2.767 -6.949 -12.032 1.00 91.81 167 VAL A CA 1
ATOM 1293 C C . VAL A 1 167 ? 2.335 -8.115 -11.146 1.00 91.81 167 VAL A C 1
ATOM 1295 O O . VAL A 1 167 ? 1.331 -8.007 -10.442 1.00 91.81 167 VAL A O 1
ATOM 1298 N N . GLY A 1 168 ? 3.101 -9.209 -11.119 1.00 89.06 168 GLY A N 1
ATOM 1299 C CA . GLY A 1 168 ? 2.838 -10.337 -10.225 1.00 89.06 168 GLY A CA 1
ATOM 1300 C C . GLY A 1 168 ? 2.854 -9.930 -8.748 1.00 89.06 168 GLY A C 1
ATOM 1301 O O . GLY A 1 168 ? 1.923 -10.247 -8.007 1.00 89.06 168 GLY A O 1
ATOM 1302 N N . LEU A 1 169 ? 3.870 -9.176 -8.320 1.00 92.44 169 LEU A N 1
ATOM 1303 C CA . LEU A 1 169 ? 3.979 -8.670 -6.947 1.00 92.44 169 LEU A CA 1
ATOM 1304 C C . LEU A 1 169 ? 2.848 -7.695 -6.595 1.00 92.44 169 LEU A C 1
ATOM 1306 O O . LEU A 1 169 ? 2.268 -7.785 -5.511 1.00 92.44 169 LEU A O 1
ATOM 1310 N N . LEU A 1 170 ? 2.503 -6.782 -7.506 1.00 95.00 170 LEU A N 1
ATOM 1311 C CA . LEU A 1 170 ? 1.393 -5.846 -7.320 1.00 95.00 170 LEU A CA 1
ATOM 1312 C C . LEU A 1 170 ? 0.053 -6.579 -7.203 1.00 95.00 170 LEU A C 1
ATOM 1314 O O . LEU A 1 170 ? -0.748 -6.234 -6.335 1.00 95.00 170 LEU A O 1
ATOM 1318 N N . ALA A 1 171 ? -0.165 -7.632 -7.994 1.00 91.88 171 ALA A N 1
ATOM 1319 C CA . ALA A 1 171 ? -1.359 -8.465 -7.900 1.00 91.88 171 ALA A CA 1
ATOM 1320 C C . ALA A 1 171 ? -1.453 -9.195 -6.548 1.00 91.88 171 ALA A C 1
ATOM 1322 O O . ALA A 1 171 ? -2.526 -9.228 -5.943 1.00 91.88 171 ALA A O 1
ATOM 1323 N N . LEU A 1 172 ? -0.339 -9.730 -6.033 1.00 92.94 172 LEU A N 1
ATOM 1324 C CA . LEU A 1 172 ? -0.294 -10.356 -4.705 1.00 92.94 172 LEU A CA 1
ATOM 1325 C C . LEU A 1 172 ? -0.596 -9.353 -3.584 1.00 92.94 172 LEU A C 1
ATOM 1327 O O . LEU A 1 172 ? -1.393 -9.643 -2.690 1.00 92.94 172 LEU A O 1
ATOM 1331 N N . ASN A 1 173 ? -0.012 -8.154 -3.657 1.00 95.88 173 ASN A N 1
ATOM 1332 C CA . ASN A 1 173 ? -0.295 -7.073 -2.711 1.00 95.88 173 ASN A CA 1
ATOM 1333 C C . ASN A 1 173 ? -1.757 -6.613 -2.789 1.00 95.88 173 ASN A C 1
ATOM 1335 O O . ASN A 1 173 ? -2.368 -6.315 -1.767 1.00 95.88 173 ASN A O 1
ATOM 1339 N N . ASN A 1 174 ? -2.341 -6.570 -3.986 1.00 95.69 174 ASN A N 1
ATOM 1340 C CA . ASN A 1 174 ? -3.745 -6.222 -4.161 1.00 95.69 174 ASN A CA 1
ATOM 1341 C C . ASN A 1 174 ? -4.660 -7.242 -3.460 1.00 95.69 174 ASN A C 1
ATOM 1343 O O . ASN A 1 174 ? -5.543 -6.849 -2.699 1.00 95.69 174 ASN A O 1
ATOM 1347 N N . VAL A 1 175 ? -4.393 -8.542 -3.636 1.00 95.81 175 VAL A N 1
ATOM 1348 C CA . VAL A 1 175 ? -5.143 -9.626 -2.978 1.00 95.81 175 VAL A CA 1
ATOM 1349 C C . VAL A 1 175 ? -5.084 -9.506 -1.454 1.00 95.81 175 VAL A C 1
ATOM 1351 O O . VAL A 1 175 ? -6.129 -9.561 -0.802 1.00 95.81 175 VAL A O 1
ATOM 1354 N N . SER A 1 176 ? -3.893 -9.309 -0.880 1.00 96.56 176 SER A N 1
ATOM 1355 C CA . SER A 1 176 ? -3.743 -9.196 0.577 1.00 96.56 176 SER A CA 1
ATOM 1356 C C . SER A 1 176 ? -4.454 -7.957 1.134 1.00 96.56 176 SER A C 1
ATOM 1358 O O . SER A 1 176 ? -5.154 -8.046 2.143 1.00 96.56 176 SER A O 1
ATOM 1360 N N . LEU A 1 177 ? -4.361 -6.814 0.446 1.00 98.12 177 LEU A N 1
ATOM 1361 C CA . LEU A 1 177 ? -5.035 -5.577 0.846 1.00 98.12 177 LEU A CA 1
ATOM 1362 C C . LEU A 1 177 ? -6.561 -5.669 0.715 1.00 98.12 177 LEU A C 1
ATOM 1364 O O . LEU A 1 177 ? -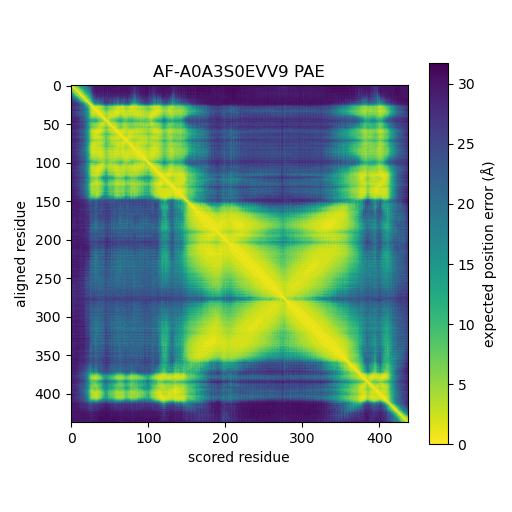7.269 -5.169 1.589 1.00 98.12 177 LEU A O 1
ATOM 1368 N N . LEU A 1 178 ? -7.084 -6.330 -0.322 1.00 97.56 178 LEU A N 1
ATOM 1369 C CA . LEU A 1 178 ? -8.522 -6.585 -0.463 1.00 97.56 178 LEU A CA 1
ATOM 1370 C C . LEU A 1 178 ? -9.050 -7.485 0.656 1.00 97.56 178 LEU A C 1
ATOM 1372 O O . LEU A 1 178 ? -10.096 -7.187 1.234 1.00 97.56 178 LEU A O 1
ATOM 1376 N N . ALA A 1 179 ? -8.324 -8.554 0.990 1.00 97.81 179 ALA A N 1
ATOM 1377 C CA . ALA A 1 179 ? -8.705 -9.463 2.066 1.00 97.81 179 ALA A CA 1
ATOM 1378 C C . ALA A 1 179 ? -8.699 -8.737 3.422 1.00 97.81 179 ALA A C 1
ATOM 1380 O O . ALA A 1 179 ? -9.677 -8.798 4.171 1.00 97.81 179 ALA A O 1
ATOM 1381 N N . ARG A 1 180 ? -7.646 -7.954 3.692 1.00 98.50 180 ARG A N 1
ATOM 1382 C CA . ARG A 1 180 ? -7.536 -7.124 4.898 1.00 98.50 180 ARG A CA 1
ATOM 1383 C C . ARG A 1 180 ? -8.650 -6.084 4.985 1.00 98.50 180 ARG A C 1
ATOM 1385 O O . ARG A 1 180 ? -9.218 -5.885 6.058 1.00 98.50 180 ARG A O 1
ATOM 1392 N N . LYS A 1 181 ? -8.978 -5.422 3.871 1.00 98.31 181 LYS A N 1
ATOM 1393 C CA . LYS A 1 181 ? -10.092 -4.470 3.792 1.00 98.31 181 LYS A CA 1
ATOM 1394 C C . LYS A 1 181 ? -11.414 -5.155 4.141 1.00 98.31 181 LYS A C 1
ATOM 1396 O O . LYS A 1 181 ? -12.146 -4.625 4.972 1.00 98.31 181 LYS A O 1
ATOM 1401 N N . ALA A 1 182 ? -11.691 -6.326 3.566 1.00 98.25 182 ALA A N 1
ATOM 1402 C CA . ALA A 1 182 ? -12.907 -7.089 3.842 1.00 98.25 182 ALA A CA 1
ATOM 1403 C C . ALA A 1 182 ? -13.038 -7.446 5.331 1.00 98.25 182 ALA A C 1
ATOM 1405 O O . ALA A 1 182 ? -14.101 -7.239 5.923 1.00 98.25 182 ALA A O 1
ATOM 1406 N N . ARG A 1 183 ? -11.943 -7.896 5.967 1.00 98.38 183 ARG A N 1
ATOM 1407 C CA . ARG A 1 183 ? -11.903 -8.117 7.421 1.00 98.38 183 ARG A CA 1
ATOM 1408 C C . ARG A 1 183 ? -12.243 -6.843 8.186 1.00 98.38 183 ARG A C 1
ATOM 1410 O O . ARG A 1 183 ? -13.141 -6.864 9.013 1.00 98.38 183 ARG A O 1
ATOM 1417 N N . LEU A 1 184 ? -11.545 -5.740 7.913 1.00 98.50 184 LEU A N 1
ATOM 1418 C CA . LEU A 1 184 ? -11.732 -4.476 8.636 1.00 98.50 184 LEU A CA 1
ATOM 1419 C C . LEU A 1 184 ? -13.150 -3.911 8.478 1.00 98.50 184 LEU A C 1
ATOM 1421 O O . LEU A 1 184 ? -13.708 -3.387 9.435 1.00 98.50 184 LEU A O 1
ATOM 1425 N N . GLN A 1 185 ? -13.754 -4.042 7.295 1.00 97.94 185 GLN A N 1
ATOM 1426 C CA . GLN A 1 185 ? -15.153 -3.664 7.078 1.00 97.94 185 GLN A CA 1
ATOM 1427 C C . GLN A 1 185 ? -16.110 -4.542 7.894 1.00 97.94 185 GLN A C 1
ATOM 1429 O O . GLN A 1 185 ? -17.071 -4.025 8.455 1.00 97.94 185 GLN A O 1
ATOM 1434 N N . SER A 1 186 ? -15.823 -5.842 7.994 1.00 98.00 186 SER A N 1
ATOM 1435 C CA . SER A 1 186 ? -16.617 -6.784 8.791 1.00 98.00 186 SER A CA 1
ATOM 1436 C C . SER A 1 186 ? -16.461 -6.535 10.300 1.00 98.00 186 SER A C 1
ATOM 1438 O O . SER A 1 186 ? -17.441 -6.642 11.029 1.00 98.00 186 SER A O 1
ATOM 1440 N N . GLU A 1 187 ? -15.264 -6.146 10.768 1.00 96.94 187 GLU A N 1
ATOM 1441 C CA . GLU A 1 187 ? -15.012 -5.728 12.163 1.00 96.94 187 GLU A CA 1
ATOM 1442 C C . GLU A 1 187 ? -15.781 -4.454 12.507 1.00 96.94 187 GLU A C 1
ATOM 1444 O O . GLU A 1 187 ? -16.452 -4.399 13.532 1.00 96.94 187 GLU A O 1
ATOM 1449 N N . LEU A 1 188 ? -15.741 -3.447 11.630 1.00 96.06 188 LEU A N 1
ATOM 1450 C CA . LEU A 1 188 ? -16.451 -2.187 11.850 1.00 96.06 188 LEU A CA 1
ATOM 1451 C C . LEU A 1 188 ? -17.978 -2.363 11.854 1.00 96.06 188 LEU A C 1
ATOM 1453 O O . LEU A 1 188 ? -18.682 -1.625 12.537 1.00 96.06 188 LEU A O 1
ATOM 1457 N N . ALA A 1 189 ? -18.484 -3.327 11.083 1.00 95.62 189 ALA A N 1
ATOM 1458 C CA . ALA A 1 189 ? -19.901 -3.669 11.021 1.00 95.62 189 ALA A CA 1
ATOM 1459 C C . ALA A 1 189 ? -20.347 -4.662 12.113 1.00 95.62 189 ALA A C 1
ATOM 1461 O O . ALA A 1 189 ? -21.511 -5.055 12.101 1.00 95.62 189 ALA A O 1
ATOM 1462 N N . ASP A 1 190 ? -19.442 -5.099 12.999 1.00 93.75 190 ASP A N 1
ATOM 1463 C CA . ASP A 1 190 ? -19.676 -6.142 14.013 1.00 93.75 190 ASP A CA 1
ATOM 1464 C C . ASP A 1 190 ? -20.343 -7.408 13.435 1.00 93.75 190 ASP A C 1
ATOM 1466 O O . ASP A 1 190 ? -21.295 -7.970 13.973 1.00 93.75 190 ASP A O 1
ATOM 1470 N N . SER A 1 191 ? -19.868 -7.840 12.263 1.00 95.56 191 SER A N 1
ATOM 1471 C CA . SER A 1 191 ? -20.416 -9.002 11.556 1.00 95.56 191 SER A CA 1
ATOM 1472 C C . SER A 1 191 ? -20.021 -10.329 12.217 1.00 95.56 191 SER A C 1
ATOM 1474 O O . SER A 1 191 ? -19.096 -10.407 13.030 1.00 95.56 191 SER A O 1
ATOM 1476 N N . ASP A 1 192 ? -20.705 -11.417 11.861 1.00 93.88 192 ASP A N 1
ATOM 1477 C CA . ASP A 1 192 ? -20.380 -12.753 12.381 1.00 93.88 192 ASP A CA 1
ATOM 1478 C C . ASP A 1 192 ? -19.183 -13.418 11.706 1.00 93.88 192 ASP A C 1
ATOM 1480 O O . ASP A 1 192 ? -18.451 -14.162 12.357 1.00 93.88 192 ASP A O 1
ATOM 1484 N N . ASP A 1 193 ? -18.945 -13.106 10.437 1.00 94.62 193 ASP A N 1
ATOM 1485 C CA . ASP A 1 193 ? -17.846 -13.638 9.636 1.00 94.62 193 ASP A CA 1
ATOM 1486 C C . ASP A 1 193 ? -17.373 -12.575 8.633 1.00 94.62 193 ASP A C 1
ATOM 1488 O O . ASP A 1 193 ? -18.035 -11.555 8.419 1.00 94.62 193 ASP A O 1
ATOM 1492 N N . VAL A 1 194 ? -16.221 -12.815 8.008 1.00 97.38 194 VAL A N 1
ATOM 1493 C CA . VAL A 1 194 ? -15.646 -11.916 7.009 1.00 97.38 194 VAL A CA 1
ATOM 1494 C C . VAL A 1 194 ? -16.359 -12.077 5.666 1.00 97.38 194 VAL A C 1
ATOM 1496 O O . VAL A 1 194 ? -16.273 -13.122 5.010 1.00 97.38 194 VAL A O 1
ATOM 1499 N N . ALA A 1 195 ? -17.012 -11.006 5.215 1.00 96.69 195 ALA A N 1
ATOM 1500 C CA . ALA A 1 195 ? -17.649 -10.938 3.904 1.00 96.69 195 ALA A CA 1
ATOM 1501 C C . ALA A 1 195 ? -16.636 -10.517 2.824 1.00 96.69 195 ALA A C 1
ATOM 1503 O O . ALA A 1 195 ? -16.371 -9.332 2.617 1.00 96.69 195 ALA A O 1
ATOM 1504 N N . PHE A 1 196 ? -16.046 -11.495 2.130 1.00 97.25 196 PHE A N 1
ATOM 1505 C CA . PHE A 1 196 ? -15.079 -11.220 1.062 1.00 97.25 196 PHE A CA 1
ATOM 1506 C C . PHE A 1 196 ? -15.751 -10.771 -0.246 1.00 97.25 196 PHE A C 1
ATOM 1508 O O . PHE A 1 196 ? -16.782 -11.330 -0.627 1.00 97.25 196 PHE A O 1
ATOM 1515 N N . PRO A 1 197 ? -15.144 -9.819 -0.978 1.00 96.75 197 PRO A N 1
ATOM 1516 C CA . PRO A 1 197 ? -15.652 -9.353 -2.264 1.00 96.75 197 PRO A CA 1
ATOM 1517 C C . PRO A 1 197 ? -15.572 -10.434 -3.359 1.00 96.75 197 PRO A C 1
ATOM 1519 O O . PRO A 1 197 ? -14.824 -11.417 -3.257 1.00 96.75 197 PRO A O 1
ATOM 1522 N N . SER A 1 198 ? -16.346 -10.239 -4.430 1.00 94.56 198 SER A N 1
ATOM 1523 C CA . SER A 1 198 ? -16.456 -11.175 -5.562 1.00 94.56 198 SER A CA 1
ATOM 1524 C C . SER A 1 198 ? -15.107 -11.477 -6.227 1.00 94.56 198 SER A C 1
ATOM 1526 O O . SER A 1 198 ? -14.823 -12.595 -6.640 1.00 94.56 198 SER A O 1
ATOM 1528 N N . GLU A 1 199 ? -14.223 -10.489 -6.242 1.00 92.38 199 GLU A N 1
ATOM 1529 C CA . GLU A 1 199 ? -12.898 -10.489 -6.844 1.00 92.38 199 GLU A CA 1
ATOM 1530 C C . GLU A 1 199 ? -11.969 -11.522 -6.193 1.00 92.38 199 GLU A C 1
ATOM 1532 O O . GLU A 1 199 ? -11.104 -12.089 -6.864 1.00 92.38 199 GLU A O 1
ATOM 1537 N N . LEU A 1 200 ? -12.176 -11.802 -4.901 1.00 94.38 200 LEU A N 1
ATOM 1538 C CA . LEU A 1 200 ? -11.452 -12.835 -4.162 1.00 94.38 200 LEU A CA 1
ATOM 1539 C C . LEU A 1 200 ? -12.187 -14.174 -4.197 1.00 94.38 200 LEU A C 1
ATOM 1541 O O . LEU A 1 200 ? -11.566 -15.205 -4.443 1.00 94.38 200 LEU A O 1
ATOM 1545 N N . THR A 1 201 ? -13.508 -14.171 -4.007 1.00 94.44 201 THR A N 1
ATOM 1546 C CA . THR A 1 201 ? -14.304 -15.411 -3.972 1.00 94.44 201 THR A CA 1
ATOM 1547 C C . THR A 1 201 ? -14.319 -16.138 -5.318 1.00 94.44 201 THR A C 1
ATOM 1549 O O . THR A 1 201 ? -14.167 -17.357 -5.347 1.00 94.44 201 THR A O 1
ATOM 1552 N N . ASN A 1 202 ? -14.359 -15.410 -6.437 1.00 95.19 202 ASN A N 1
ATOM 1553 C CA . ASN A 1 202 ? -14.232 -15.982 -7.783 1.00 95.19 202 ASN A CA 1
ATOM 1554 C C . ASN A 1 202 ? -12.860 -16.633 -8.027 1.00 95.19 202 ASN A C 1
ATOM 1556 O O . ASN A 1 202 ? -12.722 -17.482 -8.904 1.00 95.19 202 ASN A O 1
ATOM 1560 N N . ARG A 1 203 ? -11.835 -16.239 -7.261 1.00 92.75 203 ARG A N 1
ATOM 1561 C CA . ARG A 1 203 ? -10.462 -16.759 -7.347 1.00 92.75 203 ARG A CA 1
ATOM 1562 C C . ARG A 1 203 ? -10.098 -17.647 -6.156 1.00 92.75 203 ARG A C 1
ATOM 1564 O O . ARG A 1 203 ? -8.923 -17.951 -5.972 1.00 92.75 203 ARG A O 1
ATOM 1571 N N . ALA A 1 204 ? -11.080 -18.102 -5.377 1.00 89.94 204 ALA A N 1
ATOM 1572 C CA . ALA A 1 204 ? -10.853 -18.897 -4.170 1.00 89.94 204 ALA A CA 1
ATOM 1573 C C . ALA A 1 204 ? -10.200 -20.265 -4.437 1.00 89.94 204 ALA A C 1
ATOM 1575 O O . ALA A 1 204 ? -9.661 -20.872 -3.520 1.00 89.94 204 ALA A O 1
ATOM 1576 N N . SER A 1 205 ? -10.219 -20.760 -5.679 1.00 91.31 205 SER A N 1
ATOM 1577 C CA . SER A 1 205 ? -9.495 -21.978 -6.067 1.00 91.31 205 SER A CA 1
ATOM 1578 C C . SER A 1 205 ? -7.980 -21.777 -6.182 1.00 91.31 205 SER A C 1
ATOM 1580 O O . SER A 1 205 ? -7.241 -22.755 -6.254 1.00 91.31 205 SER A O 1
ATOM 1582 N N . ASN A 1 206 ? -7.503 -20.529 -6.244 1.00 93.88 206 ASN A N 1
ATOM 1583 C CA . ASN A 1 206 ? -6.079 -20.221 -6.240 1.00 93.88 206 ASN A CA 1
ATOM 1584 C C . ASN A 1 206 ? -5.542 -20.332 -4.806 1.00 93.88 206 ASN A C 1
ATOM 1586 O O . ASN A 1 206 ? -6.011 -19.625 -3.916 1.00 93.88 206 ASN A O 1
ATOM 1590 N N . GLU A 1 207 ? -4.538 -21.187 -4.600 1.00 94.69 207 GLU A N 1
ATOM 1591 C CA . GLU A 1 207 ? -3.949 -21.473 -3.285 1.00 94.69 207 GLU A CA 1
ATOM 1592 C C . GLU A 1 207 ? -3.510 -20.204 -2.539 1.00 94.69 207 GLU A C 1
ATOM 1594 O O . GLU A 1 207 ? -3.835 -20.033 -1.366 1.00 94.69 207 GLU A O 1
ATOM 1599 N N . THR A 1 208 ? -2.844 -19.272 -3.225 1.00 91.50 208 THR A N 1
ATOM 1600 C CA . THR A 1 208 ? -2.347 -18.033 -2.613 1.00 91.50 208 THR A CA 1
ATOM 1601 C C . THR A 1 208 ? -3.488 -17.125 -2.153 1.00 91.50 208 THR A C 1
ATOM 1603 O O . THR A 1 208 ? -3.411 -16.517 -1.085 1.00 91.50 208 THR A O 1
ATOM 1606 N N . VAL A 1 209 ? -4.568 -17.046 -2.937 1.00 95.56 209 VAL A N 1
ATOM 1607 C CA . VAL A 1 209 ? -5.762 -16.257 -2.590 1.00 95.56 209 VAL A CA 1
ATOM 1608 C C . VAL A 1 209 ? -6.504 -16.907 -1.424 1.00 95.56 209 VAL A C 1
ATOM 1610 O O . VAL A 1 209 ? -6.858 -16.221 -0.465 1.00 95.56 209 VAL A O 1
ATOM 1613 N N . ALA A 1 210 ? -6.693 -18.228 -1.473 1.00 95.31 210 ALA A N 1
ATOM 1614 C CA . ALA A 1 210 ? -7.340 -18.992 -0.413 1.00 95.31 210 ALA A CA 1
ATOM 1615 C C . ALA A 1 210 ? -6.602 -18.844 0.925 1.00 95.31 210 ALA A C 1
ATOM 1617 O O . ALA A 1 210 ? -7.234 -18.608 1.954 1.00 95.31 210 ALA A O 1
ATOM 1618 N N . LEU A 1 211 ? -5.268 -18.915 0.901 1.00 95.06 211 LEU A N 1
ATOM 1619 C CA . LEU A 1 211 ? -4.425 -18.742 2.080 1.00 95.06 211 LEU A CA 1
ATOM 1620 C C . LEU A 1 211 ? -4.546 -17.328 2.664 1.00 95.06 211 LEU A C 1
ATOM 1622 O O . LEU A 1 211 ? -4.701 -17.192 3.876 1.00 95.06 211 LEU A O 1
ATOM 1626 N N . ALA A 1 212 ? -4.548 -16.285 1.828 1.00 95.00 212 ALA A N 1
ATOM 1627 C CA . ALA A 1 212 ? -4.752 -14.909 2.289 1.00 95.00 212 ALA A CA 1
ATOM 1628 C C . ALA A 1 212 ? -6.142 -14.708 2.928 1.00 95.00 212 ALA A C 1
ATOM 1630 O O . ALA A 1 212 ? -6.262 -14.077 3.978 1.00 95.00 212 ALA A O 1
ATOM 1631 N N . MET A 1 213 ? -7.196 -15.280 2.335 1.00 97.25 213 MET A N 1
ATOM 1632 C CA . MET A 1 213 ? -8.553 -15.223 2.892 1.00 97.25 213 MET A CA 1
ATOM 1633 C C . MET A 1 213 ? -8.657 -15.964 4.233 1.00 97.25 213 MET A C 1
ATOM 1635 O O . MET A 1 213 ? -9.243 -15.442 5.181 1.00 97.25 213 MET A O 1
ATOM 1639 N N . ASP A 1 214 ? -8.088 -17.167 4.332 1.00 96.88 214 ASP A N 1
ATOM 1640 C CA . ASP A 1 214 ? -8.083 -17.965 5.564 1.00 96.88 214 ASP A CA 1
ATOM 1641 C C . ASP A 1 214 ? -7.318 -17.268 6.700 1.00 96.88 214 ASP A C 1
ATOM 1643 O O . ASP A 1 214 ? -7.793 -17.217 7.837 1.00 96.88 214 ASP A O 1
ATOM 1647 N N . GLN A 1 215 ? -6.170 -16.659 6.391 1.00 97.56 215 GLN A N 1
ATOM 1648 C CA . GLN A 1 215 ? -5.408 -15.863 7.354 1.00 97.56 215 GLN A CA 1
ATOM 1649 C C . GLN A 1 215 ? -6.244 -14.713 7.927 1.00 97.56 215 GLN A C 1
ATOM 1651 O O . GLN A 1 215 ? -6.329 -14.570 9.148 1.00 97.56 215 GLN A O 1
ATOM 1656 N N . GLU A 1 216 ? -6.909 -13.931 7.075 1.00 98.00 216 GLU A N 1
ATOM 1657 C CA . GLU A 1 216 ? -7.738 -12.811 7.529 1.00 98.00 216 GLU A CA 1
ATOM 1658 C C . GLU A 1 216 ? -8.974 -13.280 8.319 1.00 98.00 216 GLU A C 1
ATOM 1660 O O . GLU A 1 216 ? -9.311 -12.660 9.329 1.00 98.00 216 GLU A O 1
ATOM 1665 N N . ARG A 1 217 ? -9.603 -14.412 7.959 1.00 97.81 217 ARG A N 1
ATOM 1666 C CA . ARG A 1 217 ? -10.682 -15.019 8.772 1.00 97.81 217 ARG A CA 1
ATOM 1667 C C . ARG A 1 217 ? -10.206 -15.410 10.169 1.00 97.81 217 ARG A C 1
ATOM 1669 O O . ARG A 1 217 ? -10.905 -15.171 11.152 1.00 97.81 217 ARG A O 1
ATOM 1676 N N . LYS A 1 218 ? -9.015 -16.001 10.284 1.00 98.00 218 LYS A N 1
ATOM 1677 C CA . LYS A 1 218 ? -8.441 -16.382 11.585 1.00 98.00 218 LYS A CA 1
ATOM 1678 C C . LYS A 1 218 ? -8.130 -15.159 12.439 1.00 98.00 218 LYS A C 1
ATOM 1680 O O . LYS A 1 218 ? -8.472 -15.142 13.619 1.00 98.00 218 LYS A O 1
ATOM 1685 N N . ILE A 1 219 ? -7.527 -14.127 11.844 1.00 98.12 219 ILE A N 1
ATOM 1686 C CA . ILE A 1 219 ? -7.249 -12.860 12.534 1.00 98.12 219 ILE A CA 1
ATOM 1687 C C . ILE A 1 219 ? -8.555 -12.236 13.035 1.00 98.12 219 ILE A C 1
ATOM 1689 O O . ILE A 1 219 ? -8.623 -11.835 14.195 1.00 98.12 219 ILE A O 1
ATOM 1693 N N . PHE A 1 220 ? -9.593 -12.206 12.196 1.00 98.56 220 PHE A N 1
ATOM 1694 C CA . PHE A 1 220 ? -10.921 -11.714 12.563 1.00 98.56 220 PHE A CA 1
ATOM 1695 C C . PHE A 1 220 ? -11.481 -12.426 13.798 1.00 98.56 220 PHE A C 1
ATOM 1697 O O . PHE A 1 220 ? -11.807 -11.780 14.793 1.00 98.56 220 PHE A O 1
ATOM 1704 N N . ALA A 1 221 ? -11.536 -13.761 13.756 1.00 97.81 221 ALA A N 1
ATOM 1705 C CA . ALA A 1 221 ? -12.096 -14.569 14.834 1.00 97.81 221 ALA A CA 1
ATOM 1706 C C . ALA A 1 221 ? -11.351 -14.352 16.161 1.00 97.81 221 ALA A C 1
ATOM 1708 O O . ALA A 1 221 ? -11.982 -14.154 17.198 1.00 97.81 221 ALA A O 1
ATOM 1709 N N . ILE A 1 222 ? -10.013 -14.319 16.121 1.00 98.00 222 ILE A N 1
ATOM 1710 C CA . ILE A 1 222 ? -9.174 -14.081 17.305 1.00 98.00 222 ILE A CA 1
ATOM 1711 C C . ILE A 1 222 ? -9.440 -12.692 17.896 1.00 98.00 222 ILE A C 1
ATOM 1713 O O . ILE A 1 222 ? -9.587 -12.550 19.111 1.00 98.00 222 ILE A O 1
ATOM 1717 N N . ARG A 1 223 ? -9.511 -11.653 17.056 1.00 96.75 223 ARG A N 1
ATOM 1718 C CA . ARG A 1 223 ? -9.753 -10.280 17.525 1.00 96.75 223 ARG A CA 1
ATOM 1719 C C . ARG A 1 223 ? -11.158 -10.114 18.099 1.00 96.75 223 ARG A C 1
ATOM 1721 O O . ARG A 1 223 ? -11.293 -9.505 19.159 1.00 96.75 223 ARG A O 1
ATOM 1728 N N . LYS A 1 224 ? -12.173 -10.692 17.446 1.00 96.25 224 LYS A N 1
ATOM 1729 C CA . LYS A 1 224 ? -13.563 -10.681 17.923 1.00 96.25 224 LYS A CA 1
ATOM 1730 C C . LYS A 1 224 ? -13.686 -11.360 19.287 1.00 96.25 224 LYS A C 1
ATOM 1732 O O . LYS A 1 224 ? -14.264 -10.780 20.204 1.00 96.25 224 LYS A O 1
ATOM 1737 N N . ASP A 1 225 ? -13.098 -12.546 19.450 1.00 97.00 225 ASP A N 1
ATOM 1738 C CA . ASP A 1 225 ? -13.135 -13.281 20.721 1.00 97.00 225 ASP A CA 1
ATOM 1739 C C . ASP A 1 225 ? -12.397 -12.545 21.851 1.00 97.00 225 ASP A C 1
ATOM 1741 O O . ASP A 1 225 ? -12.891 -12.461 22.980 1.00 97.00 225 ASP A O 1
ATOM 1745 N N . SER A 1 226 ? -11.250 -11.932 21.539 1.00 96.62 226 SER A N 1
ATOM 1746 C CA . SER A 1 226 ? -10.486 -11.131 22.499 1.00 96.62 226 SER A CA 1
ATOM 1747 C C . SER A 1 226 ? -11.293 -9.936 23.021 1.00 96.62 226 SER A C 1
ATOM 1749 O O . SER A 1 226 ? -11.413 -9.768 24.238 1.00 96.62 226 SER A O 1
ATOM 1751 N N . LEU A 1 227 ? -11.908 -9.156 22.123 1.00 96.19 227 LEU A N 1
ATOM 1752 C CA . LEU A 1 227 ? -12.754 -8.020 22.497 1.00 96.19 227 LEU A CA 1
ATOM 1753 C C . LEU A 1 227 ? -13.984 -8.475 23.294 1.00 96.19 227 LEU A C 1
ATOM 1755 O O . LEU A 1 227 ? -14.301 -7.902 24.338 1.00 96.19 227 LEU A O 1
ATOM 1759 N N . ALA A 1 228 ? -14.657 -9.532 22.834 1.00 96.38 228 ALA A N 1
ATOM 1760 C CA . ALA A 1 228 ? -15.826 -10.082 23.509 1.00 96.38 228 ALA A CA 1
ATOM 1761 C C . ALA A 1 228 ? -15.495 -10.544 24.935 1.00 96.38 228 ALA A C 1
ATOM 1763 O O . ALA A 1 228 ? -16.275 -10.299 25.856 1.00 96.38 228 ALA A O 1
ATOM 1764 N N . THR A 1 229 ? -14.334 -11.168 25.136 1.00 97.94 229 THR A N 1
ATOM 1765 C CA . THR A 1 229 ? -13.879 -11.639 26.450 1.00 97.94 229 THR A CA 1
ATOM 1766 C C . THR A 1 229 ? -13.549 -10.484 27.395 1.00 97.94 229 THR A C 1
ATOM 1768 O O . THR A 1 229 ? -13.968 -10.514 28.553 1.00 97.94 229 THR A O 1
ATOM 1771 N N . GLN A 1 230 ? -12.883 -9.431 26.913 1.00 98.12 230 GLN A N 1
ATOM 1772 C CA . GLN A 1 230 ? -12.630 -8.226 27.712 1.00 98.12 230 GLN A CA 1
ATOM 1773 C C . GLN A 1 230 ? -13.941 -7.550 28.133 1.00 98.12 230 GLN A C 1
ATOM 1775 O O . GLN A 1 230 ? -14.162 -7.316 29.321 1.00 98.12 230 GLN A O 1
ATOM 1780 N N . LEU A 1 231 ? -14.861 -7.327 27.188 1.00 97.62 231 LEU A N 1
ATOM 1781 C CA . LEU A 1 231 ? -16.176 -6.754 27.484 1.00 97.62 231 LEU A CA 1
ATOM 1782 C C . LEU A 1 231 ? -16.987 -7.621 28.451 1.00 97.62 231 LEU A C 1
ATOM 1784 O O . LEU A 1 231 ? -17.673 -7.084 29.320 1.00 97.62 231 LEU A O 1
ATOM 1788 N N . ARG A 1 232 ? -16.912 -8.951 28.324 1.00 98.25 232 ARG A N 1
ATOM 1789 C CA . ARG A 1 232 ? -17.575 -9.885 29.242 1.00 98.25 232 ARG A CA 1
ATOM 1790 C C . ARG A 1 232 ? -17.056 -9.714 30.669 1.00 98.25 232 ARG A C 1
ATOM 1792 O O . ARG A 1 232 ? -17.872 -9.529 31.562 1.00 98.25 232 ARG A O 1
ATOM 1799 N N . SER A 1 233 ? -15.737 -9.668 30.869 1.00 98.25 233 SER A N 1
ATOM 1800 C CA . SER A 1 233 ? -15.143 -9.485 32.205 1.00 98.25 233 SER A CA 1
ATOM 1801 C C . SER A 1 233 ? -15.541 -8.163 32.875 1.00 98.25 233 SER A C 1
ATOM 1803 O O . SER A 1 233 ? -15.843 -8.140 34.067 1.00 98.25 233 SER A O 1
ATOM 1805 N N . LEU A 1 234 ? -15.617 -7.065 32.111 1.00 98.31 234 LEU A N 1
ATOM 1806 C CA . LEU A 1 234 ? -16.052 -5.765 32.633 1.00 98.31 234 LEU A CA 1
ATOM 1807 C C . LEU A 1 234 ? -17.544 -5.759 32.994 1.00 98.31 234 LEU A C 1
ATOM 1809 O O . LEU A 1 234 ? -17.934 -5.173 34.002 1.00 98.31 234 LEU A O 1
ATOM 1813 N N . ARG A 1 235 ? -18.384 -6.431 32.198 1.00 98.06 235 ARG A N 1
ATOM 1814 C CA . ARG A 1 235 ? -19.817 -6.590 32.498 1.00 98.06 235 ARG A CA 1
ATOM 1815 C C . ARG A 1 235 ? -20.041 -7.463 33.731 1.00 98.06 235 ARG A C 1
ATOM 1817 O O . ARG A 1 235 ? -20.824 -7.080 34.588 1.00 98.06 235 ARG A O 1
ATOM 1824 N N . GLU A 1 236 ? -19.306 -8.564 33.867 1.00 98.31 236 GLU A N 1
ATOM 1825 C CA . GLU A 1 236 ? -19.354 -9.418 35.061 1.00 98.31 236 GLU A CA 1
ATOM 1826 C C . GLU A 1 236 ? -18.920 -8.655 36.325 1.00 98.31 236 GLU A C 1
ATOM 1828 O O . GLU A 1 236 ? -19.569 -8.769 37.366 1.00 98.31 236 GLU A O 1
ATOM 1833 N N . LEU A 1 237 ? -17.879 -7.814 36.237 1.00 98.44 237 LEU A N 1
ATOM 1834 C CA . LEU A 1 237 ? -17.482 -6.923 37.334 1.00 98.44 237 LEU A CA 1
ATOM 1835 C C . LEU A 1 237 ? -18.598 -5.932 37.693 1.00 98.44 237 LEU A C 1
ATOM 1837 O O . LEU A 1 237 ? -18.890 -5.728 38.871 1.00 98.44 237 LEU A O 1
ATOM 1841 N N . LYS A 1 238 ? -19.242 -5.328 36.689 1.00 97.75 238 LYS A N 1
ATOM 1842 C CA . LYS A 1 238 ? -20.374 -4.422 36.908 1.00 97.75 238 LYS A CA 1
ATOM 1843 C C . LYS A 1 238 ? -21.538 -5.131 37.603 1.00 97.75 238 LYS A C 1
ATOM 1845 O O . LYS A 1 238 ? -22.095 -4.578 38.551 1.00 97.75 238 LYS A O 1
ATOM 1850 N N . ASP A 1 239 ? -21.881 -6.338 37.163 1.00 98.19 239 ASP A N 1
ATOM 1851 C CA . ASP A 1 239 ? -22.956 -7.135 37.756 1.00 98.19 239 ASP A CA 1
ATOM 1852 C C . ASP A 1 239 ? -22.647 -7.479 39.221 1.00 98.19 239 ASP A C 1
ATOM 1854 O O . ASP A 1 239 ? -23.523 -7.370 40.082 1.00 98.19 239 ASP A O 1
ATOM 1858 N N . PHE A 1 240 ? -21.389 -7.813 39.533 1.00 98.44 240 PHE A N 1
ATOM 1859 C CA . PHE A 1 240 ? -20.931 -8.021 40.908 1.00 98.44 240 PHE A CA 1
ATOM 1860 C C . PHE A 1 240 ? -21.083 -6.755 41.769 1.00 98.44 240 PHE A C 1
ATOM 1862 O O . PHE A 1 240 ? -21.688 -6.807 42.841 1.00 98.44 240 PHE A O 1
ATOM 1869 N N . LEU A 1 241 ? -20.607 -5.602 41.285 1.00 98.31 241 LEU A N 1
ATOM 1870 C CA . LEU A 1 241 ? -20.743 -4.320 41.992 1.00 98.31 241 LEU A CA 1
ATOM 1871 C C . LEU A 1 241 ? -22.215 -3.939 42.213 1.00 98.31 241 LEU A C 1
ATOM 1873 O O . LEU A 1 241 ? -22.573 -3.382 43.250 1.00 98.31 241 LEU A O 1
ATOM 1877 N N . GLN A 1 242 ? -23.091 -4.268 41.263 1.00 98.12 242 GLN A N 1
ATOM 1878 C CA . GLN A 1 242 ? -24.524 -4.033 41.397 1.00 98.12 242 GLN A CA 1
ATOM 1879 C C . GLN A 1 242 ? -25.152 -4.911 42.489 1.00 98.12 242 GLN A C 1
ATOM 1881 O O . GLN A 1 242 ? -26.008 -4.436 43.237 1.00 98.12 242 GLN A O 1
ATOM 1886 N N . GLN A 1 243 ? -24.717 -6.165 42.630 1.00 98.19 243 GLN A N 1
ATOM 1887 C CA . GLN A 1 243 ? -25.143 -7.030 43.735 1.00 98.19 243 GLN A CA 1
ATOM 1888 C C . GLN A 1 243 ? -24.640 -6.513 45.091 1.00 98.19 243 GLN A C 1
ATOM 1890 O O . GLN A 1 243 ? -25.403 -6.500 46.060 1.00 98.19 243 GLN A O 1
ATOM 1895 N N . GLU A 1 244 ? -23.395 -6.033 45.159 1.00 98.12 244 GLU A N 1
ATOM 1896 C CA . GLU A 1 244 ? -22.839 -5.405 46.364 1.00 98.12 244 GLU A CA 1
ATOM 1897 C C . GLU A 1 244 ? -23.637 -4.156 46.767 1.00 98.12 244 GLU A C 1
ATOM 1899 O O . GLU A 1 244 ? -23.997 -3.996 47.936 1.00 98.12 244 GLU A O 1
ATOM 1904 N N . LEU A 1 245 ? -24.006 -3.315 45.795 1.00 97.94 245 LEU A N 1
ATOM 1905 C CA . LEU A 1 245 ? -24.844 -2.138 46.022 1.00 97.94 245 LEU A CA 1
ATOM 1906 C C . LEU A 1 245 ? -26.203 -2.511 46.629 1.00 97.94 245 LEU A C 1
ATOM 1908 O O . LEU A 1 245 ? -26.618 -1.899 47.612 1.00 97.94 245 LEU A O 1
ATOM 1912 N N . VAL A 1 246 ? -26.871 -3.534 46.086 1.00 98.12 246 VAL A N 1
ATOM 1913 C CA . VAL A 1 246 ? -28.157 -4.026 46.614 1.00 98.12 246 VAL A CA 1
ATOM 1914 C C . VAL A 1 246 ? -28.009 -4.542 48.050 1.00 98.12 246 VAL A C 1
ATOM 1916 O O . VAL A 1 246 ? -28.877 -4.295 48.888 1.00 98.12 246 VAL A O 1
ATOM 1919 N N . SER A 1 247 ? -26.906 -5.226 48.370 1.00 97.88 247 SER A N 1
ATOM 1920 C CA . SER A 1 247 ? -26.630 -5.691 49.736 1.00 97.88 247 SER A CA 1
ATOM 1921 C C . SER A 1 247 ? -26.434 -4.527 50.714 1.00 97.88 247 SER A C 1
ATOM 1923 O O . SER A 1 247 ? -26.970 -4.552 51.824 1.00 97.88 247 SER A O 1
ATOM 1925 N N . LEU A 1 248 ? -25.695 -3.489 50.313 1.00 97.88 248 LEU A N 1
ATOM 1926 C CA . LEU A 1 248 ? -25.498 -2.286 51.127 1.00 97.88 248 LEU A CA 1
ATOM 1927 C C . LEU A 1 248 ? -26.813 -1.514 51.335 1.00 97.88 248 LEU A C 1
ATOM 1929 O O . LEU A 1 248 ? -27.086 -1.051 52.442 1.00 97.88 248 LEU A O 1
ATOM 1933 N N . GLU A 1 249 ? -27.665 -1.434 50.309 1.00 97.25 249 GLU A N 1
ATOM 1934 C CA . GLU A 1 249 ? -29.007 -0.845 50.418 1.00 97.25 249 GLU A CA 1
ATOM 1935 C C . GLU A 1 249 ? -29.859 -1.592 51.453 1.00 97.25 249 GLU A C 1
ATOM 1937 O O . GLU A 1 249 ? -30.504 -0.971 52.299 1.00 97.25 249 GLU A O 1
ATOM 1942 N N . GLN A 1 250 ? -29.808 -2.927 51.466 1.00 97.44 250 GLN A N 1
ATOM 1943 C CA . GLN A 1 250 ? -30.483 -3.723 52.492 1.00 97.44 250 GLN A CA 1
ATOM 1944 C C . GLN A 1 250 ? -29.911 -3.458 53.893 1.00 97.44 250 GLN A C 1
ATOM 1946 O O . GLN A 1 250 ? -30.690 -3.271 54.831 1.00 97.44 250 GLN A O 1
ATOM 1951 N N . GLN A 1 251 ? -28.585 -3.382 54.051 1.00 97.06 251 GLN A N 1
ATOM 1952 C CA . GLN A 1 251 ? -27.953 -3.044 55.334 1.00 97.06 251 GLN A CA 1
ATOM 1953 C C . GLN A 1 251 ? -28.401 -1.677 55.862 1.00 97.06 251 GLN A C 1
ATOM 1955 O O . GLN A 1 251 ? -28.730 -1.570 57.045 1.00 97.06 251 GLN A O 1
ATOM 1960 N N . LEU A 1 252 ? -28.502 -0.659 55.000 1.00 96.88 252 LEU A N 1
ATOM 1961 C CA . LEU A 1 252 ? -29.040 0.646 55.393 1.00 96.88 252 LEU A CA 1
ATOM 1962 C C . LEU A 1 252 ? -30.459 0.535 55.938 1.00 96.88 252 LEU A C 1
ATOM 1964 O O . LEU A 1 252 ? -30.726 1.034 57.028 1.00 96.88 252 LEU A O 1
ATOM 1968 N N . THR A 1 253 ? -31.343 -0.195 55.251 1.00 97.31 253 THR A N 1
ATOM 1969 C CA . THR A 1 253 ? -32.722 -0.368 55.737 1.00 97.31 253 THR A CA 1
ATOM 1970 C C . THR A 1 253 ? -32.792 -1.088 57.090 1.00 97.31 253 THR A C 1
ATOM 1972 O O . THR A 1 253 ? -33.714 -0.844 57.871 1.00 97.31 253 THR A O 1
ATOM 1975 N N . PHE A 1 254 ? -31.834 -1.972 57.395 1.00 96.31 254 PHE A N 1
ATOM 1976 C CA . PHE A 1 254 ? -31.722 -2.613 58.707 1.00 96.31 254 PHE A CA 1
ATOM 1977 C C . PHE A 1 254 ? -31.250 -1.632 59.782 1.00 96.31 254 PHE A C 1
ATOM 1979 O O . PHE A 1 254 ? -31.871 -1.566 60.846 1.00 96.31 254 PHE A O 1
ATOM 1986 N N . HIS A 1 255 ? -30.205 -0.851 59.502 1.00 96.50 255 HIS A N 1
ATOM 1987 C CA . HIS A 1 255 ? -29.718 0.172 60.425 1.00 96.50 255 HIS A CA 1
ATOM 1988 C C . HIS A 1 255 ? -30.772 1.256 60.685 1.00 96.50 255 HIS A C 1
ATOM 1990 O O . HIS A 1 255 ? -30.972 1.623 61.841 1.00 96.50 255 HIS A O 1
ATOM 1996 N N . ASP A 1 256 ? -31.517 1.692 59.664 1.00 97.31 256 ASP A N 1
ATOM 1997 C CA . ASP A 1 256 ? -32.631 2.640 59.803 1.00 97.31 256 ASP A CA 1
ATOM 1998 C C . ASP A 1 256 ? -33.684 2.131 60.797 1.00 97.31 256 ASP A C 1
ATOM 2000 O O . ASP A 1 256 ? -34.069 2.843 61.726 1.00 97.31 256 ASP A O 1
ATOM 2004 N N . LYS A 1 257 ? -34.098 0.863 60.666 1.00 97.38 257 LYS A N 1
ATOM 2005 C CA . LYS A 1 257 ? -35.052 0.232 61.594 1.00 97.38 257 LYS A CA 1
ATOM 2006 C C . LYS A 1 257 ? -34.497 0.125 63.014 1.00 97.38 257 LYS A C 1
ATOM 2008 O O . LYS A 1 257 ? -35.234 0.335 63.974 1.00 97.38 257 LYS A O 1
ATOM 2013 N N . GLN A 1 258 ? -33.219 -0.220 63.174 1.00 97.06 258 GLN A N 1
ATOM 2014 C CA . GLN A 1 258 ? -32.590 -0.313 64.495 1.00 97.06 258 GLN A CA 1
ATOM 2015 C C . GLN A 1 258 ? -32.502 1.057 65.172 1.00 97.06 258 GLN A C 1
ATOM 2017 O O . GLN A 1 258 ? -32.858 1.177 66.343 1.00 97.06 258 GLN A O 1
ATOM 2022 N N . ILE A 1 259 ? -32.097 2.091 64.430 1.00 97.62 259 ILE A N 1
ATOM 2023 C CA . ILE A 1 259 ? -32.080 3.476 64.908 1.00 97.62 259 ILE A CA 1
ATOM 2024 C C . ILE A 1 259 ? -33.488 3.894 65.345 1.00 97.62 259 ILE A C 1
ATOM 2026 O O . ILE A 1 259 ? -33.642 4.398 66.454 1.00 97.62 259 ILE A O 1
ATOM 2030 N N . GLU A 1 260 ? -34.518 3.625 64.535 1.00 97.81 260 GLU A N 1
ATOM 2031 C CA . GLU A 1 260 ? -35.910 3.960 64.866 1.00 97.81 260 GLU A CA 1
ATOM 2032 C C . GLU A 1 260 ? -36.378 3.283 66.169 1.00 97.81 260 GLU A C 1
ATOM 2034 O O . GLU A 1 260 ? -37.001 3.921 67.021 1.00 97.81 260 GLU A O 1
ATOM 2039 N N . LEU A 1 261 ? -36.069 1.994 66.357 1.00 97.44 261 LEU A N 1
ATOM 2040 C CA . LEU A 1 261 ? -36.432 1.250 67.568 1.00 97.44 261 LEU A CA 1
ATOM 2041 C C . LEU A 1 261 ? -35.729 1.800 68.816 1.00 97.44 261 LEU A C 1
ATOM 2043 O O . LEU A 1 261 ? -36.381 2.009 69.841 1.00 97.44 261 LEU A O 1
ATOM 2047 N N . ILE A 1 262 ? -34.426 2.080 68.727 1.00 96.12 262 ILE A N 1
ATOM 2048 C CA . ILE A 1 262 ? -33.641 2.610 69.852 1.00 96.12 262 ILE A CA 1
ATOM 2049 C C . ILE A 1 262 ? -34.083 4.040 70.181 1.00 96.12 262 ILE A C 1
ATOM 2051 O O . ILE A 1 262 ? -34.201 4.387 71.352 1.00 96.12 262 ILE A O 1
ATOM 2055 N N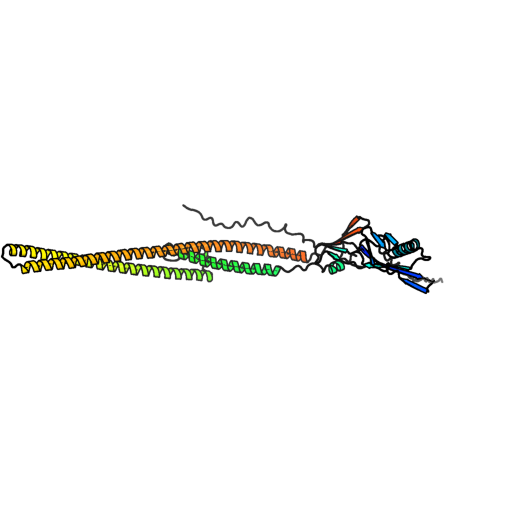 . GLN A 1 263 ? -34.403 4.861 69.177 1.00 96.50 263 GLN A N 1
ATOM 2056 C CA . GLN A 1 263 ? -34.952 6.203 69.386 1.00 96.50 263 GLN A CA 1
ATOM 2057 C C . GLN A 1 263 ? -36.317 6.168 70.087 1.00 96.50 263 GLN A C 1
ATOM 2059 O O . GLN A 1 263 ? -36.569 6.990 70.970 1.00 96.50 263 GLN A O 1
ATOM 2064 N N . LYS A 1 264 ? -37.187 5.203 69.750 1.00 96.94 264 LYS A N 1
ATOM 2065 C CA . LYS A 1 264 ? -38.456 4.989 70.468 1.00 96.94 264 LYS A CA 1
ATOM 2066 C C . LYS A 1 264 ? -38.223 4.598 71.931 1.00 96.94 264 LYS A C 1
ATOM 2068 O O . LYS A 1 264 ? -38.898 5.140 72.806 1.00 96.94 264 LYS A O 1
ATOM 2073 N N . GLU A 1 265 ? -37.273 3.700 72.210 1.00 95.56 265 GLU A N 1
ATOM 2074 C CA . GLU A 1 265 ? -36.903 3.332 73.587 1.00 95.56 265 GLU A CA 1
ATOM 2075 C C . GLU A 1 265 ? -36.329 4.535 74.350 1.00 95.56 265 GLU A C 1
ATOM 2077 O O . GLU A 1 265 ? -36.765 4.819 75.466 1.00 95.56 265 GLU A O 1
ATOM 2082 N N . LEU A 1 266 ? -35.416 5.284 73.725 1.00 95.62 266 LEU A N 1
ATOM 2083 C CA . LEU A 1 266 ? -34.805 6.487 74.284 1.00 95.62 266 LEU A CA 1
ATOM 2084 C C . LEU A 1 266 ? -35.860 7.537 74.648 1.00 95.62 266 LEU A C 1
ATOM 2086 O O . LEU A 1 266 ? -35.832 8.050 75.761 1.00 95.62 266 LEU A O 1
ATOM 2090 N N . ALA A 1 267 ? -36.826 7.813 73.767 1.00 95.19 267 ALA A N 1
ATOM 2091 C CA . ALA A 1 267 ? -37.915 8.749 74.053 1.00 95.19 267 ALA A CA 1
ATOM 2092 C C . ALA A 1 267 ? -38.757 8.305 75.264 1.00 95.19 267 ALA A C 1
ATOM 2094 O O . ALA A 1 267 ? -39.118 9.120 76.119 1.00 95.19 267 ALA A O 1
ATOM 2095 N N . GLY A 1 268 ? -39.031 6.999 75.372 1.00 94.31 268 GLY A N 1
ATOM 2096 C CA . GLY A 1 268 ? -39.706 6.411 76.527 1.00 94.31 268 GLY A CA 1
ATOM 2097 C C . GLY A 1 268 ? -38.912 6.593 77.824 1.00 94.31 268 GLY A C 1
ATOM 2098 O O . GLY A 1 268 ? -39.451 7.115 78.803 1.00 94.31 268 GLY A O 1
ATOM 2099 N N . VAL A 1 269 ? -37.628 6.220 77.822 1.00 93.56 269 VAL A N 1
ATOM 2100 C CA . VAL A 1 269 ? -36.724 6.336 78.980 1.00 93.56 269 VAL A CA 1
ATOM 2101 C C . VAL A 1 269 ? -36.513 7.794 79.385 1.00 93.56 269 VAL A C 1
ATOM 2103 O O . VAL A 1 269 ? -36.644 8.104 80.566 1.00 93.56 269 VAL A O 1
ATOM 2106 N N . SER A 1 270 ? -36.283 8.697 78.431 1.00 92.62 270 SER A N 1
ATOM 2107 C CA . SER A 1 270 ? -36.129 10.138 78.672 1.00 92.62 270 SER A CA 1
ATOM 2108 C C . SER A 1 270 ? -37.343 10.717 79.403 1.00 92.62 270 SER A C 1
ATOM 2110 O O . SER A 1 270 ? -37.214 11.414 80.411 1.00 92.62 270 SER A O 1
ATOM 2112 N N . SER A 1 271 ? -38.556 10.323 78.990 1.00 94.25 271 SER A N 1
ATOM 2113 C CA . SER A 1 271 ? -39.788 10.745 79.669 1.00 94.25 271 SER A CA 1
ATOM 2114 C C . SER A 1 271 ? -39.887 10.249 81.121 1.00 94.25 271 SER A C 1
ATOM 2116 O O . SER A 1 271 ? -40.485 10.923 81.963 1.00 94.25 271 SER A O 1
ATOM 2118 N N . LEU A 1 272 ? -39.313 9.081 81.435 1.00 92.25 272 LEU A N 1
ATOM 2119 C CA . LEU A 1 272 ? -39.272 8.525 82.790 1.00 92.25 272 LEU A CA 1
ATOM 2120 C C . LEU A 1 272 ? -38.199 9.204 83.642 1.00 92.25 272 LEU A C 1
ATOM 2122 O O . LEU A 1 272 ? -38.465 9.499 84.807 1.00 92.25 272 LEU A O 1
ATOM 2126 N N . VAL A 1 273 ? -37.025 9.493 83.073 1.00 92.12 273 VAL A N 1
ATOM 2127 C CA . VAL A 1 273 ? -35.949 10.238 83.746 1.00 92.12 273 VAL A CA 1
ATOM 2128 C C . VAL A 1 273 ? -36.425 11.649 84.107 1.00 92.12 273 VAL A C 1
ATOM 2130 O O . VAL A 1 273 ? -36.282 12.051 85.260 1.00 92.12 273 VAL A O 1
ATOM 2133 N N . GLN A 1 274 ? -37.101 12.360 83.193 1.00 91.12 274 GLN A N 1
ATOM 2134 C CA . GLN A 1 274 ? -37.695 13.682 83.466 1.00 91.12 274 GLN A CA 1
ATOM 2135 C C . GLN A 1 274 ? -38.730 13.659 84.603 1.00 91.12 274 GLN A C 1
ATOM 2137 O O . GLN A 1 274 ? -38.864 14.629 85.346 1.00 91.12 274 GLN A O 1
ATOM 2142 N N . LYS A 1 275 ? -39.455 12.544 84.761 1.00 93.25 275 LYS A N 1
ATOM 2143 C CA . LYS A 1 275 ? -40.416 12.322 85.857 1.00 93.25 275 LYS A CA 1
ATOM 2144 C C . LYS A 1 275 ? -39.762 11.799 87.145 1.00 93.25 275 LYS A C 1
ATOM 2146 O O . LYS A 1 275 ? -40.473 11.568 88.119 1.00 93.25 275 LYS A O 1
ATOM 2151 N N . GLY A 1 276 ? -38.444 11.579 87.159 1.00 88.69 276 GLY A N 1
ATOM 2152 C CA . GLY A 1 276 ? -37.700 11.020 88.294 1.00 88.69 276 GLY A CA 1
ATOM 2153 C C . GLY A 1 276 ? -37.918 9.519 88.532 1.00 88.69 276 GLY A C 1
ATOM 2154 O O . GLY A 1 276 ? -37.586 9.016 89.601 1.00 88.69 276 GLY A O 1
ATOM 2155 N N . LEU A 1 277 ? -38.489 8.799 87.560 1.00 86.38 277 LEU A N 1
ATOM 2156 C CA . LEU A 1 277 ? -38.858 7.378 87.653 1.00 86.38 277 LEU A CA 1
ATOM 2157 C C . LEU A 1 277 ? -37.797 6.427 87.065 1.00 86.38 277 LEU A C 1
ATOM 2159 O O . LEU A 1 277 ? -37.970 5.211 87.115 1.00 86.38 277 LEU A O 1
ATOM 2163 N N . ALA A 1 278 ? -36.714 6.961 86.495 1.00 86.31 278 ALA A N 1
ATOM 2164 C CA . ALA A 1 278 ? -35.601 6.203 85.925 1.00 86.31 278 ALA A CA 1
ATOM 2165 C C . ALA A 1 278 ? -34.258 6.927 86.141 1.00 86.31 278 ALA A C 1
ATOM 2167 O O . ALA A 1 278 ? -34.223 8.097 86.520 1.00 86.31 278 ALA A O 1
ATOM 2168 N N . VAL A 1 279 ? -33.145 6.224 85.896 1.00 90.50 279 VAL A N 1
ATOM 2169 C CA . VAL A 1 279 ? -31.773 6.720 86.118 1.00 90.50 279 VAL A CA 1
ATOM 2170 C C . VAL A 1 279 ? -31.107 7.224 84.826 1.00 90.50 279 VAL A C 1
ATOM 2172 O O . VAL A 1 279 ? -31.102 6.529 83.810 1.00 90.50 279 VAL A O 1
ATOM 2175 N N . ALA A 1 280 ? -30.470 8.400 84.894 1.00 88.75 280 ALA A N 1
ATOM 2176 C CA . ALA A 1 280 ? -29.818 9.088 83.766 1.00 88.75 280 ALA A CA 1
ATOM 2177 C C . ALA A 1 280 ? -28.753 8.277 82.981 1.00 88.75 280 ALA A C 1
ATOM 2179 O O . ALA A 1 280 ? -28.679 8.433 81.763 1.00 88.75 280 ALA A O 1
ATOM 2180 N N . PRO A 1 281 ? -27.954 7.368 83.586 1.00 93.19 281 PRO A N 1
ATOM 2181 C CA . PRO A 1 281 ? -26.990 6.562 82.831 1.00 93.19 281 PRO A CA 1
ATOM 2182 C C . PRO A 1 281 ? -27.619 5.680 81.744 1.00 93.19 281 PRO A C 1
ATOM 2184 O O . PRO A 1 281 ? -26.966 5.387 80.744 1.00 93.19 281 PRO A O 1
ATOM 2187 N N . ARG A 1 282 ? -28.883 5.256 81.910 1.00 90.75 282 ARG A N 1
ATOM 2188 C CA . ARG A 1 282 ? -29.577 4.452 80.892 1.00 90.75 282 ARG A CA 1
ATOM 2189 C C . ARG A 1 282 ? -29.923 5.283 79.657 1.00 90.75 282 ARG A C 1
ATOM 2191 O O . ARG A 1 282 ? -29.777 4.779 78.550 1.00 90.75 282 ARG A O 1
ATOM 2198 N N . GLU A 1 283 ? -30.345 6.529 79.851 1.00 92.38 283 GLU A N 1
ATOM 2199 C CA . GLU A 1 283 ? -30.628 7.477 78.767 1.00 92.38 283 GLU A CA 1
ATOM 2200 C C . GLU A 1 283 ? -29.356 7.777 77.962 1.00 92.38 283 GLU A C 1
ATOM 2202 O O . GLU A 1 283 ? -29.325 7.512 76.765 1.00 92.38 283 GLU A O 1
ATOM 2207 N N . LEU A 1 284 ? -28.262 8.164 78.634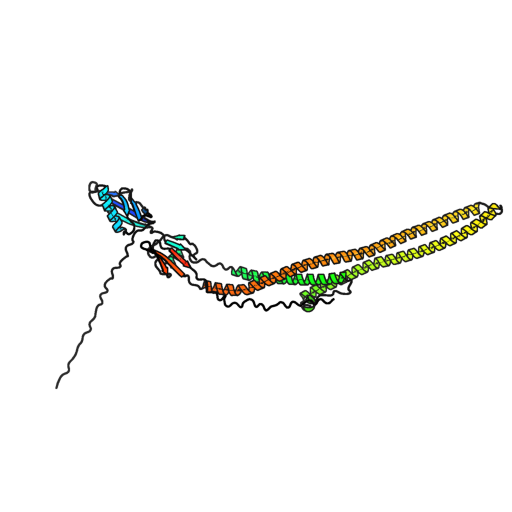 1.00 94.12 284 LEU A N 1
ATOM 2208 C CA . LEU A 1 284 ? -26.956 8.409 77.998 1.00 94.12 284 LEU A CA 1
ATOM 2209 C C . LEU A 1 284 ? -26.415 7.183 77.241 1.00 94.12 284 LEU A C 1
ATOM 2211 O O . LEU A 1 284 ? -25.834 7.310 76.165 1.00 94.12 284 LEU A O 1
ATOM 2215 N N . SER A 1 285 ? -26.607 5.974 77.782 1.00 94.62 285 SER A N 1
ATOM 2216 C CA . SER A 1 285 ? -26.216 4.736 77.096 1.00 94.62 285 SER A CA 1
ATOM 2217 C C . SER A 1 285 ? -27.007 4.516 75.804 1.00 94.62 285 SER A C 1
ATOM 2219 O O . SER A 1 285 ? -26.433 4.050 74.817 1.00 94.62 285 SER A O 1
ATOM 2221 N N . LEU A 1 286 ? -28.308 4.824 75.796 1.00 95.00 286 LEU A N 1
ATOM 2222 C CA . LEU A 1 286 ? -29.145 4.724 74.601 1.00 95.00 286 LEU A CA 1
ATOM 2223 C C . LEU A 1 286 ? -28.779 5.810 73.582 1.00 95.00 286 LEU A C 1
ATOM 2225 O O . LEU A 1 286 ? -28.649 5.487 72.405 1.00 95.00 286 LEU A O 1
ATOM 2229 N N . GLU A 1 287 ? -28.516 7.047 74.016 1.00 95.44 287 GLU A N 1
ATOM 2230 C CA . GLU A 1 287 ? -27.997 8.120 73.150 1.00 95.44 287 GLU A CA 1
ATOM 2231 C C . GLU A 1 287 ? -26.684 7.718 72.467 1.00 95.44 287 GLU A C 1
ATOM 2233 O O . GLU A 1 287 ? -26.562 7.826 71.246 1.00 95.44 287 GLU A O 1
ATOM 2238 N N . GLY A 1 288 ? -25.728 7.177 73.232 1.00 97.19 288 GLY A N 1
ATOM 2239 C CA . GLY A 1 288 ? -24.472 6.662 72.685 1.00 97.19 288 GLY A CA 1
ATOM 2240 C C . GLY A 1 288 ? -24.689 5.532 71.675 1.00 97.19 288 GLY A C 1
ATOM 2241 O O . GLY A 1 288 ? -24.010 5.480 70.651 1.00 97.19 288 GLY A O 1
ATOM 2242 N N . THR A 1 289 ? -25.682 4.669 71.911 1.00 96.75 289 THR A N 1
ATOM 2243 C CA . THR A 1 289 ? -26.041 3.599 70.968 1.00 96.75 289 THR A CA 1
ATOM 2244 C C . THR A 1 289 ? -26.645 4.173 69.683 1.00 96.75 289 THR A C 1
ATOM 2246 O O . THR A 1 289 ? -26.256 3.754 68.598 1.00 96.75 289 THR A O 1
ATOM 2249 N N . VAL A 1 290 ? -27.543 5.164 69.765 1.00 97.00 290 VAL A N 1
ATOM 2250 C CA . VAL A 1 290 ? -28.088 5.849 68.576 1.00 97.00 290 VAL A CA 1
ATOM 2251 C C . VAL A 1 290 ? -26.965 6.487 67.760 1.00 97.00 290 VAL A C 1
ATOM 2253 O O . VAL A 1 290 ? -26.921 6.290 66.547 1.00 97.00 290 VAL A O 1
ATOM 2256 N N . ALA A 1 291 ? -26.042 7.200 68.411 1.00 97.50 291 ALA A N 1
ATOM 2257 C CA . ALA A 1 291 ? -24.911 7.838 67.741 1.00 97.50 291 ALA A CA 1
ATOM 2258 C C . ALA A 1 291 ? -24.003 6.813 67.035 1.00 97.50 291 ALA A C 1
ATOM 2260 O O . ALA A 1 291 ? -23.612 7.030 65.887 1.00 97.50 291 ALA A O 1
ATOM 2261 N N . GLN A 1 292 ? -23.721 5.671 67.675 1.00 97.00 292 GLN A N 1
ATOM 2262 C CA . GLN A 1 292 ? -22.954 4.587 67.056 1.00 97.00 292 GLN A CA 1
ATOM 2263 C C . GLN A 1 292 ? -23.669 4.019 65.821 1.00 97.00 292 GLN A C 1
ATOM 2265 O O . GLN A 1 292 ? -23.065 3.909 64.759 1.00 97.00 292 GLN A O 1
ATOM 2270 N N . MET A 1 293 ? -24.969 3.732 65.920 1.00 96.50 293 MET A N 1
ATOM 2271 C CA . MET A 1 293 ? -25.738 3.172 64.802 1.00 96.50 293 MET A CA 1
ATOM 2272 C C . MET A 1 293 ? -25.871 4.159 63.637 1.00 96.50 293 MET A C 1
ATOM 2274 O O . MET A 1 293 ? -25.834 3.761 62.474 1.00 96.50 293 MET A O 1
ATOM 2278 N N . GLN A 1 294 ? -25.981 5.456 63.931 1.00 97.31 294 GLN A N 1
ATOM 2279 C CA . GLN A 1 294 ? -25.929 6.508 62.916 1.00 97.31 294 GLN A CA 1
ATOM 2280 C C . GLN A 1 294 ? -24.560 6.571 62.226 1.00 97.31 294 GLN A C 1
ATOM 2282 O O . GLN A 1 294 ? -24.510 6.769 61.013 1.00 97.31 294 GLN A O 1
ATOM 2287 N N . SER A 1 295 ? -23.464 6.367 62.966 1.00 97.81 295 SER A N 1
ATOM 2288 C CA . SER A 1 295 ? -22.117 6.271 62.393 1.00 97.81 295 SER A CA 1
ATOM 2289 C C . SER A 1 295 ? -21.979 5.061 61.464 1.00 97.81 295 SER A C 1
ATOM 2291 O O . SER A 1 295 ? -21.464 5.203 60.356 1.00 97.81 295 SER A O 1
ATOM 2293 N N . ASP A 1 296 ? -22.475 3.891 61.870 1.00 96.44 296 ASP A N 1
ATOM 2294 C CA . ASP A 1 296 ? -22.424 2.669 61.053 1.00 96.44 296 ASP A CA 1
ATOM 2295 C C . ASP A 1 296 ? -23.270 2.815 59.775 1.00 96.44 296 ASP A C 1
ATOM 2297 O O . ASP A 1 296 ? -22.829 2.465 58.677 1.00 96.44 296 ASP A O 1
ATOM 2301 N N . ARG A 1 297 ? -24.451 3.438 59.890 1.00 97.50 297 ARG A N 1
ATOM 2302 C CA . ARG A 1 297 ? -25.301 3.810 58.750 1.00 97.50 297 ARG A CA 1
ATOM 2303 C C . ARG A 1 297 ? -24.576 4.756 57.789 1.00 97.50 297 ARG A C 1
ATOM 2305 O O . ARG A 1 297 ? -24.585 4.526 56.582 1.00 97.50 297 ARG A O 1
ATOM 2312 N N . LEU A 1 298 ? -23.932 5.803 58.307 1.00 97.25 298 LEU A N 1
ATOM 2313 C CA . LEU A 1 298 ? -23.159 6.738 57.486 1.00 97.25 298 LEU A CA 1
ATOM 2314 C C . LEU A 1 298 ? -21.993 6.026 56.782 1.00 97.25 298 LEU A C 1
ATOM 2316 O O . LEU A 1 298 ? -21.741 6.274 55.605 1.00 97.25 298 LEU A O 1
ATOM 2320 N N . ALA A 1 299 ? -21.308 5.103 57.463 1.00 97.06 299 ALA A N 1
ATOM 2321 C CA . ALA A 1 299 ? -20.254 4.298 56.854 1.00 97.06 299 ALA A CA 1
ATOM 2322 C C . ALA A 1 299 ? -20.790 3.467 55.671 1.00 97.06 299 ALA A C 1
ATOM 2324 O O . ALA A 1 299 ? -20.198 3.505 54.589 1.00 97.06 299 ALA A O 1
ATOM 2325 N N . ALA A 1 300 ? -21.941 2.803 55.826 1.00 96.50 300 ALA A N 1
ATOM 2326 C CA . ALA A 1 300 ? -22.594 2.070 54.739 1.00 96.50 300 ALA A CA 1
ATOM 2327 C C . ALA A 1 300 ? -22.993 2.983 53.560 1.00 96.50 300 ALA A C 1
ATOM 2329 O O . ALA A 1 300 ? -22.711 2.643 52.408 1.00 96.50 300 ALA A O 1
ATOM 2330 N N . GLU A 1 301 ? -23.547 4.177 53.821 1.00 97.50 301 GLU A N 1
ATOM 2331 C CA . GLU A 1 301 ? -23.833 5.180 52.777 1.00 97.50 301 GLU A CA 1
ATOM 2332 C C . GLU A 1 301 ? -22.561 5.579 52.012 1.00 97.50 301 GLU A C 1
ATOM 2334 O O . GLU A 1 301 ? -22.559 5.626 50.779 1.00 97.50 301 GLU A O 1
ATOM 2339 N N . THR A 1 302 ? -21.449 5.824 52.714 1.00 97.88 302 THR A N 1
ATOM 2340 C CA . THR A 1 302 ? -20.183 6.170 52.047 1.00 97.88 302 THR A CA 1
ATOM 2341 C C . THR A 1 302 ? -19.631 5.025 51.197 1.00 97.88 302 THR A C 1
ATOM 2343 O O . THR A 1 302 ? -19.111 5.280 50.108 1.00 97.88 302 THR A O 1
ATOM 2346 N N . SER A 1 303 ? -19.776 3.770 51.634 1.00 97.50 303 SER A N 1
ATOM 2347 C CA . SER A 1 303 ? -19.411 2.602 50.825 1.00 97.50 303 SER A CA 1
ATOM 2348 C C . SER A 1 303 ? -20.280 2.491 49.572 1.00 97.50 303 SER A C 1
ATOM 2350 O O . SER A 1 303 ? -19.740 2.276 48.489 1.00 97.50 303 SER A O 1
ATOM 2352 N N . MET A 1 304 ? -21.592 2.739 49.664 1.00 97.94 304 MET A N 1
ATOM 2353 C CA . MET A 1 304 ? -22.464 2.767 48.480 1.00 97.94 304 MET A CA 1
ATOM 2354 C C . MET A 1 304 ? -22.035 3.822 47.462 1.00 97.94 304 MET A C 1
ATOM 2356 O O . MET A 1 304 ? -22.055 3.558 46.260 1.00 97.94 304 MET A O 1
ATOM 2360 N N . LEU A 1 305 ? -21.633 5.012 47.920 1.00 97.81 305 LEU A N 1
ATOM 2361 C CA . LEU A 1 305 ? -21.120 6.057 47.030 1.00 97.81 305 LEU A CA 1
ATOM 2362 C C . LEU A 1 305 ? -19.849 5.603 46.301 1.00 97.81 305 LEU A C 1
ATOM 2364 O O . LEU A 1 305 ? -19.723 5.845 45.101 1.00 97.81 305 LEU A O 1
ATOM 2368 N N . ARG A 1 306 ? -18.941 4.901 46.992 1.00 98.25 306 ARG A N 1
ATOM 2369 C CA . ARG A 1 306 ? -17.733 4.325 46.377 1.00 98.25 306 ARG A C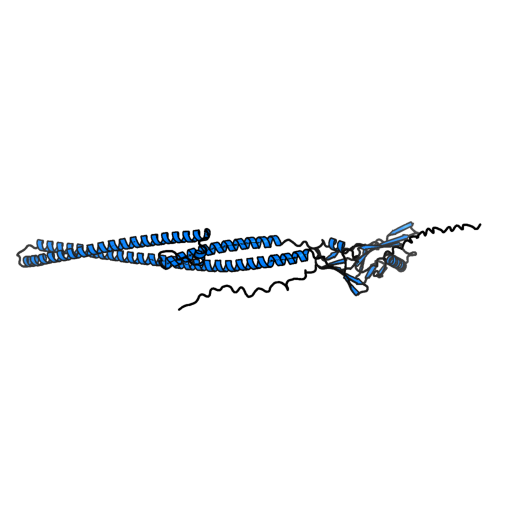A 1
ATOM 2370 C C . ARG A 1 306 ? -18.077 3.254 45.342 1.00 98.25 306 ARG A C 1
ATOM 2372 O O . ARG A 1 306 ? -17.566 3.324 44.230 1.00 98.25 306 ARG A O 1
ATOM 2379 N N . VAL A 1 307 ? -18.987 2.327 45.655 1.00 98.50 307 VAL A N 1
ATOM 2380 C CA . VAL A 1 307 ? -19.445 1.294 44.705 1.00 98.50 307 VAL A CA 1
ATOM 2381 C C . VAL A 1 307 ? -20.080 1.934 43.466 1.00 98.50 307 VAL A C 1
ATOM 2383 O O . VAL A 1 307 ? -19.718 1.592 42.343 1.00 98.50 307 VAL A O 1
ATOM 2386 N N . ARG A 1 308 ? -20.956 2.936 43.638 1.00 98.06 308 ARG A N 1
ATOM 2387 C CA . ARG A 1 308 ? -21.553 3.686 42.514 1.00 98.06 308 ARG A CA 1
ATOM 2388 C C . ARG A 1 308 ? -20.496 4.393 41.660 1.00 98.06 308 ARG A C 1
ATOM 2390 O O . ARG A 1 308 ? -20.625 4.429 40.437 1.00 98.06 308 ARG A O 1
ATOM 2397 N N . GLN A 1 309 ? -19.452 4.941 42.282 1.00 98.31 309 GLN A N 1
ATOM 2398 C CA . GLN A 1 309 ? -18.329 5.538 41.561 1.00 98.31 309 GLN A CA 1
ATOM 2399 C C . GLN A 1 309 ? -17.563 4.490 40.734 1.00 98.31 309 GLN A C 1
ATOM 2401 O O . GLN A 1 309 ? -17.259 4.759 39.573 1.00 98.31 309 GLN A O 1
ATOM 2406 N N . GLU A 1 310 ? -17.276 3.309 41.287 1.00 98.25 310 GLU A N 1
ATOM 2407 C CA . GLU A 1 310 ? -16.593 2.225 40.561 1.00 98.25 310 GLU A CA 1
ATOM 2408 C C . GLU A 1 310 ? -17.445 1.643 39.423 1.00 98.25 310 GLU A C 1
ATOM 2410 O O . GLU A 1 310 ? -16.926 1.394 38.334 1.00 98.25 310 GLU A O 1
ATOM 2415 N N . MET A 1 311 ? -18.765 1.522 39.606 1.00 98.25 311 MET A N 1
ATOM 2416 C CA . MET A 1 311 ? -19.682 1.156 38.517 1.00 98.25 311 MET A CA 1
ATOM 2417 C C . MET A 1 311 ? -19.625 2.174 37.371 1.00 98.25 311 MET A C 1
ATOM 2419 O O . MET A 1 311 ? -19.509 1.787 36.212 1.00 98.25 311 MET A O 1
ATOM 2423 N N . SER A 1 312 ? -19.646 3.473 37.693 1.00 98.12 312 SER A N 1
ATOM 2424 C CA . SER A 1 312 ? -19.550 4.548 36.697 1.00 98.12 312 SER A CA 1
ATOM 2425 C C . SER A 1 312 ? -18.216 4.520 35.940 1.00 98.12 312 SER A C 1
ATOM 2427 O O . SER A 1 312 ? -18.192 4.632 34.716 1.00 98.12 312 SER A O 1
ATOM 2429 N N . LYS A 1 313 ? -17.095 4.287 36.640 1.00 98.38 313 LYS A N 1
ATOM 2430 C CA . LYS A 1 313 ? -15.785 4.085 35.997 1.00 98.38 313 LYS A CA 1
ATOM 2431 C C . LYS A 1 313 ? -15.778 2.861 35.080 1.00 98.38 313 LYS A C 1
ATOM 2433 O O . LYS A 1 313 ? -15.258 2.945 33.975 1.00 98.38 313 LYS A O 1
ATOM 2438 N N . THR A 1 314 ? -16.376 1.753 35.516 1.00 98.38 314 THR A N 1
ATOM 2439 C CA . THR A 1 314 ? -16.475 0.518 34.722 1.00 98.38 314 THR A CA 1
ATOM 2440 C C . THR A 1 314 ? -17.306 0.739 33.454 1.00 98.38 314 THR A C 1
ATOM 2442 O O . THR A 1 314 ? -16.923 0.281 32.381 1.00 98.38 314 THR A O 1
ATOM 2445 N N . ASP A 1 315 ? -18.400 1.502 33.540 1.00 98.19 315 ASP A N 1
ATOM 2446 C CA . ASP A 1 315 ? -19.209 1.886 32.376 1.00 98.19 315 ASP A CA 1
ATOM 2447 C C . ASP A 1 315 ? -18.425 2.745 31.377 1.00 98.19 315 ASP A C 1
ATOM 2449 O O . ASP A 1 315 ? -18.489 2.512 30.167 1.00 98.19 315 ASP A O 1
ATOM 2453 N N . ILE A 1 316 ? -17.647 3.709 31.877 1.00 98.12 316 ILE A N 1
ATOM 2454 C CA . ILE A 1 316 ? -16.745 4.515 31.048 1.00 98.12 316 ILE A CA 1
ATOM 2455 C C . ILE A 1 316 ? -15.698 3.623 30.369 1.00 98.12 316 ILE A C 1
ATOM 2457 O O . ILE A 1 316 ? -15.445 3.796 29.181 1.00 98.12 316 ILE A O 1
ATOM 2461 N N . GLU A 1 317 ? -15.127 2.647 31.077 1.00 98.38 317 GLU A N 1
ATOM 2462 C CA . GLU A 1 317 ? -14.126 1.732 30.518 1.00 98.38 317 GLU A CA 1
ATOM 2463 C C . GLU A 1 317 ? -14.704 0.846 29.404 1.00 98.38 317 GLU A C 1
ATOM 2465 O O . GLU A 1 317 ? -14.090 0.698 28.349 1.00 98.38 317 GLU A O 1
ATOM 2470 N N . ILE A 1 318 ? -15.925 0.325 29.581 1.00 98.00 318 ILE A N 1
ATOM 2471 C CA . ILE A 1 318 ? -16.645 -0.431 28.542 1.00 98.00 318 ILE A CA 1
ATOM 2472 C C . ILE A 1 318 ? -16.846 0.426 27.282 1.00 98.00 318 ILE A C 1
ATOM 2474 O O . ILE A 1 318 ? -16.611 -0.043 26.164 1.00 98.00 318 ILE A O 1
ATOM 2478 N N . LEU A 1 319 ? -17.276 1.681 27.452 1.00 97.19 319 LEU A N 1
ATOM 2479 C CA . LEU A 1 319 ? -17.471 2.618 26.342 1.00 97.19 319 LEU A CA 1
ATOM 2480 C C . LEU A 1 319 ? -16.146 2.960 25.652 1.00 97.19 319 LEU A C 1
ATOM 2482 O O . LEU A 1 319 ? -16.072 2.937 24.423 1.00 97.19 319 LEU A O 1
ATOM 2486 N N . ASN A 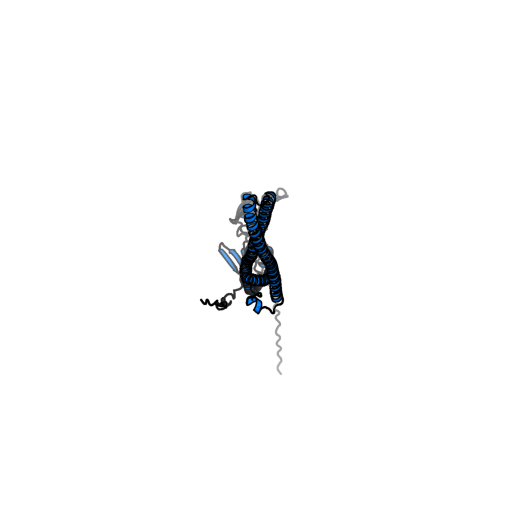1 320 ? -15.100 3.244 26.430 1.00 97.88 320 ASN A N 1
ATOM 2487 C CA . ASN A 1 320 ? -13.771 3.559 25.918 1.00 97.88 320 ASN A CA 1
ATOM 2488 C C . ASN A 1 320 ? -13.195 2.397 25.112 1.00 97.88 320 ASN A C 1
ATOM 2490 O O . ASN A 1 320 ? -12.702 2.628 24.013 1.00 97.88 320 ASN A O 1
ATOM 2494 N N . LEU A 1 321 ? -13.312 1.161 25.602 1.00 97.44 321 LEU A N 1
ATOM 2495 C CA . LEU A 1 321 ? -12.812 -0.023 24.906 1.00 97.44 321 LEU A CA 1
ATOM 2496 C C . LEU A 1 321 ? -13.472 -0.200 23.529 1.00 97.44 321 LEU A C 1
ATOM 2498 O O . LEU A 1 321 ? -12.787 -0.429 22.533 1.00 97.44 321 LEU A O 1
ATOM 2502 N N . SER A 1 322 ? -14.796 -0.033 23.455 1.00 94.25 322 SER A N 1
ATOM 2503 C CA . SER A 1 322 ? -15.548 -0.132 22.197 1.00 94.25 322 SER A CA 1
ATOM 2504 C C . SER A 1 322 ? -15.198 0.991 21.209 1.00 94.25 322 SER A C 1
ATOM 2506 O O . SER A 1 322 ? -14.949 0.747 20.022 1.00 94.25 322 SER A O 1
ATOM 2508 N N . ASN A 1 323 ? -15.120 2.231 21.703 1.00 95.88 323 ASN A N 1
ATOM 2509 C CA . ASN A 1 323 ? -14.770 3.394 20.889 1.00 95.88 323 ASN A CA 1
ATOM 2510 C C . ASN A 1 323 ? -13.327 3.319 20.380 1.00 95.88 323 ASN A C 1
ATOM 2512 O O . ASN A 1 323 ? -13.073 3.608 19.211 1.00 95.88 323 ASN A O 1
ATOM 2516 N N . GLN A 1 324 ? -12.394 2.900 21.237 1.00 96.94 324 GLN A N 1
ATOM 2517 C CA . GLN A 1 324 ? -10.993 2.711 20.882 1.00 96.94 324 GLN A CA 1
ATOM 2518 C C . GLN A 1 324 ? -10.857 1.646 19.792 1.00 96.94 324 GLN A C 1
ATOM 2520 O O . GLN A 1 324 ? -10.223 1.903 18.771 1.00 96.94 324 GLN A O 1
ATOM 2525 N N . HIS A 1 325 ? -11.525 0.498 19.952 1.00 95.94 325 HIS A N 1
ATOM 2526 C CA . HIS A 1 325 ? -11.534 -0.551 18.936 1.00 95.94 325 HIS A CA 1
ATOM 2527 C C . HIS A 1 325 ? -12.069 -0.041 17.589 1.00 95.94 325 HIS A C 1
ATOM 2529 O O . HIS A 1 325 ? -11.411 -0.194 16.559 1.00 95.94 325 HIS A O 1
ATOM 2535 N N . SER A 1 326 ? -13.226 0.625 17.596 1.00 96.19 326 SER A N 1
ATOM 2536 C CA . SER A 1 326 ? -13.847 1.165 16.379 1.00 96.19 326 SER A CA 1
ATOM 2537 C C . SER A 1 326 ? -12.953 2.199 15.686 1.00 96.19 326 SER A C 1
ATOM 2539 O O . SER A 1 326 ? -12.814 2.181 14.463 1.00 96.19 326 SER A O 1
ATOM 2541 N N . SER A 1 327 ? -12.304 3.072 16.462 1.00 97.62 327 SER A N 1
ATOM 2542 C CA . SER A 1 327 ? -11.362 4.081 15.965 1.00 97.62 327 SER A CA 1
ATOM 2543 C C . SER A 1 327 ? -10.127 3.444 15.314 1.00 97.62 327 SER A C 1
ATOM 2545 O O . SER A 1 327 ? -9.761 3.795 14.191 1.00 97.62 327 SER A O 1
ATOM 2547 N N . GLU A 1 328 ? -9.520 2.447 15.964 1.00 97.56 328 GLU A N 1
ATOM 2548 C CA . GLU A 1 328 ? -8.358 1.718 15.437 1.00 97.56 328 GLU A CA 1
ATOM 2549 C C . GLU A 1 328 ? -8.677 0.955 14.144 1.00 97.56 328 GLU A C 1
ATOM 2551 O O . GLU A 1 328 ? -7.871 0.937 13.204 1.00 97.56 328 GLU A O 1
ATOM 2556 N N . VAL A 1 329 ? -9.857 0.328 14.079 1.00 98.19 329 VAL A N 1
ATOM 2557 C CA . VAL A 1 329 ? -10.341 -0.369 12.881 1.00 98.19 329 VAL A CA 1
ATOM 2558 C C . VAL A 1 329 ? -10.603 0.628 11.753 1.00 98.19 329 VAL A C 1
ATOM 2560 O O . VAL A 1 329 ? -10.156 0.390 10.629 1.00 98.19 329 VAL A O 1
ATOM 2563 N N . ALA A 1 330 ? -11.258 1.758 12.035 1.00 98.06 330 ALA A N 1
ATOM 2564 C CA . ALA A 1 330 ? -11.542 2.795 11.045 1.00 98.06 330 ALA A CA 1
ATOM 2565 C C . ALA A 1 330 ? -10.259 3.410 10.462 1.00 98.06 330 ALA A C 1
ATOM 2567 O O . ALA A 1 330 ? -10.142 3.560 9.243 1.00 98.06 330 ALA A O 1
ATOM 2568 N N . GLU A 1 331 ? -9.265 3.700 11.303 1.00 98.56 331 GLU A N 1
ATOM 2569 C CA . GLU A 1 331 ? -7.977 4.229 10.849 1.00 98.56 331 GLU A CA 1
ATOM 2570 C C . GLU A 1 331 ? -7.206 3.196 10.014 1.00 98.56 331 GLU A C 1
ATOM 2572 O O . GLU A 1 331 ? -6.717 3.501 8.922 1.00 98.56 331 GLU A O 1
ATOM 2577 N N . SER A 1 332 ? -7.186 1.935 10.460 1.00 98.38 332 SER A N 1
ATOM 2578 C CA . SER A 1 332 ? -6.594 0.832 9.694 1.00 98.38 332 SER A CA 1
ATOM 2579 C C . SER A 1 332 ? -7.281 0.636 8.340 1.00 98.38 332 SER A C 1
ATOM 2581 O O . SER A 1 332 ? -6.615 0.348 7.341 1.00 98.38 332 SER A O 1
ATOM 2583 N N . LEU A 1 333 ? -8.609 0.781 8.285 1.00 98.44 333 LEU A N 1
ATOM 2584 C CA . LEU A 1 333 ? -9.397 0.662 7.059 1.00 98.44 333 LEU A CA 1
ATOM 2585 C C . LEU A 1 333 ? -9.060 1.795 6.091 1.00 98.44 333 LEU A C 1
ATOM 2587 O O . LEU A 1 333 ? -8.806 1.536 4.913 1.00 98.44 333 LEU A O 1
ATOM 2591 N N . ARG A 1 334 ? -8.986 3.032 6.590 1.00 98.44 334 ARG A N 1
ATOM 2592 C CA . ARG A 1 334 ? -8.588 4.208 5.809 1.00 98.44 334 ARG A CA 1
ATOM 2593 C C . ARG A 1 334 ? -7.185 4.038 5.219 1.00 98.44 334 ARG A C 1
ATOM 2595 O O . ARG A 1 334 ? -7.002 4.251 4.021 1.00 98.44 334 ARG A O 1
ATOM 2602 N N . GLN A 1 335 ? -6.216 3.598 6.024 1.00 98.62 335 GLN A N 1
ATOM 2603 C CA . GLN A 1 335 ? -4.848 3.333 5.566 1.00 98.62 335 GLN A CA 1
ATOM 2604 C C . GLN A 1 335 ? -4.803 2.208 4.520 1.00 98.62 335 GLN A C 1
ATOM 2606 O O . GLN A 1 335 ? -4.156 2.356 3.483 1.00 98.62 335 GLN A O 1
ATOM 2611 N N . THR A 1 336 ? -5.524 1.107 4.755 1.00 98.50 336 THR A N 1
ATOM 2612 C CA . THR A 1 336 ? -5.602 -0.024 3.814 1.00 98.50 336 THR A CA 1
ATOM 2613 C C . THR A 1 336 ? -6.224 0.411 2.486 1.00 98.50 336 THR A C 1
ATOM 2615 O O . THR A 1 336 ? -5.732 0.036 1.426 1.00 98.50 336 THR A O 1
ATOM 2618 N N . GLN A 1 337 ? -7.262 1.254 2.512 1.00 98.12 337 GLN A N 1
ATOM 2619 C CA . GLN A 1 337 ? -7.881 1.790 1.299 1.00 98.12 337 GLN A CA 1
ATOM 2620 C C . GLN A 1 337 ? -6.925 2.697 0.515 1.00 98.12 337 GLN A C 1
ATOM 2622 O O . GLN A 1 337 ? -6.877 2.614 -0.711 1.00 98.12 337 GLN A O 1
ATOM 2627 N N . GLN A 1 338 ? -6.141 3.535 1.200 1.00 98.50 338 GLN A N 1
ATOM 2628 C CA . GLN A 1 338 ? -5.121 4.363 0.552 1.00 98.50 338 GLN A CA 1
ATOM 2629 C C . GLN A 1 338 ? -4.055 3.497 -0.136 1.00 98.50 338 GLN A C 1
ATOM 2631 O O . GLN A 1 338 ? -3.734 3.735 -1.300 1.00 98.50 338 GLN A O 1
ATOM 2636 N N . GLN A 1 339 ? -3.557 2.465 0.551 1.00 98.31 339 GLN A N 1
ATOM 2637 C CA . GLN A 1 339 ? -2.597 1.510 -0.013 1.00 98.31 339 GLN A CA 1
ATOM 2638 C C . GLN A 1 339 ? -3.184 0.747 -1.204 1.00 98.31 339 GLN A C 1
ATOM 2640 O O . GLN A 1 339 ? -2.506 0.552 -2.209 1.00 98.31 339 GLN A O 1
ATOM 2645 N N . LEU A 1 340 ? -4.456 0.349 -1.123 1.00 97.44 340 LEU A N 1
ATOM 2646 C CA . LEU A 1 340 ? -5.138 -0.348 -2.208 1.00 97.44 340 LEU A CA 1
ATOM 2647 C C . LEU A 1 340 ? -5.275 0.542 -3.450 1.00 97.44 340 LEU A C 1
ATOM 2649 O O . LEU A 1 340 ? -5.021 0.076 -4.559 1.00 97.44 340 LEU A O 1
ATOM 2653 N N . ASN A 1 341 ? -5.620 1.821 -3.276 1.00 97.25 341 ASN A N 1
ATOM 2654 C CA . ASN A 1 341 ? -5.691 2.780 -4.381 1.00 97.25 341 ASN A CA 1
ATOM 2655 C C . ASN A 1 341 ? -4.320 2.961 -5.052 1.00 97.25 341 ASN A C 1
ATOM 2657 O O . ASN A 1 341 ? -4.226 2.963 -6.278 1.00 97.25 341 ASN A O 1
ATOM 2661 N N . GLU A 1 342 ? -3.254 3.066 -4.254 1.00 97.56 342 GLU A N 1
ATOM 2662 C CA . GLU A 1 342 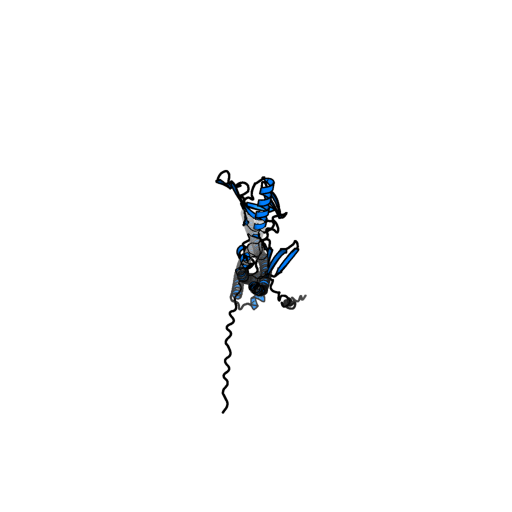? -1.885 3.188 -4.757 1.00 97.56 342 GLU A CA 1
ATOM 2663 C C . GLU A 1 342 ? -1.450 1.943 -5.543 1.00 97.56 342 GLU A C 1
ATOM 2665 O O . GLU A 1 342 ? -0.959 2.061 -6.665 1.00 97.56 342 GLU A O 1
ATOM 2670 N N . VAL A 1 343 ? -1.657 0.746 -4.982 1.00 97.44 343 VAL A N 1
ATOM 2671 C CA . VAL A 1 343 ? -1.302 -0.523 -5.636 1.00 97.44 343 VAL A CA 1
ATOM 2672 C C . VAL A 1 343 ? -2.111 -0.730 -6.912 1.00 97.44 343 VAL A C 1
ATOM 2674 O O . VAL A 1 343 ? -1.548 -1.170 -7.908 1.00 97.44 343 VAL A O 1
ATOM 2677 N N . THR A 1 344 ? -3.399 -0.382 -6.911 1.00 94.75 344 THR A N 1
ATOM 2678 C CA . THR A 1 344 ? -4.255 -0.496 -8.101 1.00 94.75 344 THR A CA 1
ATOM 2679 C C . THR A 1 344 ? -3.757 0.427 -9.212 1.00 94.75 344 THR A C 1
ATOM 2681 O O . THR A 1 344 ? -3.469 -0.046 -10.304 1.00 94.75 344 THR A O 1
ATOM 2684 N N . SER A 1 345 ? -3.505 1.707 -8.915 1.00 95.44 345 SER A N 1
ATOM 2685 C CA . SER A 1 345 ? -2.980 2.658 -9.906 1.00 95.44 345 SER A CA 1
ATOM 2686 C C . SER A 1 345 ? -1.607 2.245 -10.461 1.00 95.44 345 SER A C 1
ATOM 2688 O O . SER A 1 345 ? -1.367 2.336 -11.670 1.00 95.44 345 SER A O 1
ATOM 2690 N N . LYS A 1 346 ? -0.710 1.741 -9.601 1.00 95.69 346 LYS A N 1
ATOM 2691 C CA . LYS A 1 346 ? 0.588 1.189 -10.026 1.00 95.69 346 LYS A CA 1
ATOM 2692 C C . LYS A 1 346 ? 0.423 -0.057 -10.893 1.00 95.69 346 LYS A C 1
ATOM 2694 O O . LYS A 1 346 ? 1.132 -0.188 -11.884 1.00 95.69 346 LYS A O 1
ATOM 2699 N N . SER A 1 347 ? -0.502 -0.947 -10.533 1.00 93.88 347 SER A N 1
ATOM 2700 C CA . SER A 1 347 ? -0.804 -2.162 -11.292 1.00 93.88 347 SER A CA 1
ATOM 2701 C C . SER A 1 347 ? -1.317 -1.824 -12.686 1.00 93.88 347 SER A C 1
ATOM 2703 O O . SER A 1 347 ? -0.795 -2.361 -13.656 1.00 93.88 347 SER A O 1
ATOM 2705 N N . ASP A 1 348 ? -2.271 -0.900 -12.801 1.00 91.25 348 ASP A N 1
ATOM 2706 C CA . ASP A 1 348 ? -2.838 -0.485 -14.090 1.00 91.25 348 ASP A CA 1
ATOM 2707 C C . ASP A 1 348 ? -1.755 0.097 -15.007 1.00 91.25 348 ASP A C 1
ATOM 2709 O O . ASP A 1 348 ? -1.629 -0.294 -16.168 1.00 91.25 348 ASP A O 1
ATOM 2713 N N . THR A 1 349 ? -0.900 0.962 -14.452 1.00 93.44 349 THR A N 1
ATOM 2714 C CA . THR A 1 349 ? 0.226 1.557 -15.186 1.00 93.44 349 THR A CA 1
ATOM 2715 C C . THR A 1 349 ? 1.237 0.492 -15.625 1.00 93.44 349 THR A C 1
ATOM 2717 O O . THR A 1 349 ? 1.677 0.489 -16.773 1.00 93.44 349 THR A O 1
ATOM 2720 N N . ALA A 1 350 ? 1.603 -0.435 -14.734 1.00 90.94 350 ALA A N 1
ATOM 2721 C CA . ALA A 1 350 ? 2.560 -1.499 -15.037 1.00 90.94 350 ALA A CA 1
ATOM 2722 C C . ALA A 1 350 ? 2.023 -2.472 -16.101 1.00 90.94 350 ALA A C 1
ATOM 2724 O O . ALA A 1 350 ? 2.758 -2.859 -17.009 1.00 90.94 350 ALA A O 1
ATOM 2725 N N . VAL A 1 351 ? 0.735 -2.823 -16.032 1.00 90.69 351 VAL A N 1
ATOM 2726 C CA . VAL A 1 351 ? 0.061 -3.646 -17.045 1.00 90.69 351 VAL A CA 1
ATOM 2727 C C . VAL A 1 351 ? 0.042 -2.936 -18.399 1.00 90.69 351 VAL A C 1
ATOM 2729 O O . VAL A 1 351 ? 0.352 -3.567 -19.411 1.00 90.69 351 VAL A O 1
ATOM 2732 N N . GLN A 1 352 ? -0.257 -1.632 -18.434 1.00 88.81 352 GLN A N 1
ATOM 2733 C CA . GLN A 1 352 ? -0.247 -0.857 -19.676 1.00 88.81 352 GLN A CA 1
ATOM 2734 C C . GLN A 1 352 ? 1.151 -0.806 -20.308 1.00 88.81 352 GLN A C 1
ATOM 2736 O O . GLN A 1 352 ? 1.295 -1.112 -21.491 1.00 88.81 352 GLN A O 1
ATOM 2741 N N . LEU A 1 353 ? 2.188 -0.491 -19.525 1.00 87.94 353 LEU A N 1
ATOM 2742 C CA . LEU A 1 353 ? 3.572 -0.441 -20.012 1.00 87.94 353 LEU A CA 1
ATOM 2743 C C . LEU A 1 353 ? 4.053 -1.803 -20.524 1.00 87.94 353 LEU A C 1
ATOM 2745 O O . LEU A 1 353 ? 4.709 -1.882 -21.565 1.00 87.94 353 LEU A O 1
ATOM 2749 N N . LEU A 1 354 ? 3.701 -2.889 -19.830 1.00 86.69 354 LEU A N 1
ATOM 2750 C CA . LEU A 1 354 ? 3.996 -4.243 -20.293 1.00 86.69 354 LEU A CA 1
ATOM 2751 C C . LEU A 1 354 ? 3.316 -4.555 -21.621 1.00 86.69 354 LEU A C 1
ATOM 2753 O O . LEU A 1 354 ? 3.963 -5.104 -22.512 1.00 86.69 354 LEU A O 1
ATOM 2757 N N . HIS A 1 355 ? 2.035 -4.217 -21.757 1.00 84.81 355 HIS A N 1
ATOM 2758 C CA . HIS A 1 355 ? 1.289 -4.442 -22.988 1.00 84.81 355 HIS A CA 1
ATOM 2759 C C . HIS A 1 355 ? 1.895 -3.647 -24.153 1.00 84.81 355 HIS A C 1
ATOM 2761 O O . HIS A 1 355 ? 2.177 -4.218 -25.207 1.00 84.81 355 HIS A O 1
ATOM 2767 N N . GLU A 1 356 ? 2.180 -2.356 -23.954 1.00 82.31 356 GLU A N 1
ATOM 2768 C CA . GLU A 1 356 ? 2.848 -1.514 -24.955 1.00 82.31 356 GLU A CA 1
ATOM 2769 C C . GLU A 1 356 ? 4.209 -2.094 -25.366 1.00 82.31 356 GLU A C 1
ATOM 2771 O O . GLU A 1 356 ? 4.509 -2.196 -26.558 1.00 82.31 356 GLU A O 1
ATOM 2776 N N . THR A 1 357 ? 5.002 -2.567 -24.401 1.00 80.06 357 THR A N 1
ATOM 2777 C CA . THR A 1 357 ? 6.311 -3.182 -24.664 1.00 80.06 357 THR A CA 1
ATOM 2778 C C . THR A 1 357 ? 6.176 -4.499 -25.434 1.00 80.06 357 THR A C 1
ATOM 2780 O O . THR A 1 357 ? 6.907 -4.724 -26.400 1.00 80.06 357 THR A O 1
ATOM 2783 N N . GLN A 1 358 ? 5.224 -5.362 -25.062 1.00 76.62 358 GLN A N 1
ATOM 2784 C CA . GLN A 1 358 ? 4.978 -6.644 -25.733 1.00 76.62 358 GLN A CA 1
ATOM 2785 C C . GLN A 1 358 ? 4.485 -6.477 -27.175 1.00 76.62 358 GLN A C 1
ATOM 2787 O O . GLN A 1 358 ? 4.843 -7.284 -28.032 1.00 76.62 358 GLN A O 1
ATOM 2792 N N . VAL A 1 359 ? 3.701 -5.434 -27.461 1.00 78.19 359 VAL A N 1
ATOM 2793 C CA . VAL A 1 359 ? 3.193 -5.147 -28.812 1.00 78.19 359 VAL A CA 1
ATOM 2794 C C . VAL A 1 359 ? 4.251 -4.454 -29.677 1.00 78.19 359 VAL A C 1
ATOM 2796 O O . VAL A 1 359 ? 4.424 -4.806 -30.846 1.00 78.19 359 VAL A O 1
ATOM 2799 N N . ALA A 1 360 ? 4.992 -3.489 -29.126 1.00 72.19 360 ALA A N 1
ATOM 2800 C CA . ALA A 1 360 ? 5.976 -2.719 -29.886 1.00 72.19 360 ALA A CA 1
ATOM 2801 C C . ALA A 1 360 ? 7.269 -3.504 -30.169 1.00 72.19 360 ALA A C 1
ATOM 2803 O O . ALA A 1 360 ? 7.870 -3.346 -31.237 1.00 72.19 360 ALA A O 1
ATOM 2804 N N . ALA A 1 361 ? 7.708 -4.365 -29.244 1.00 69.75 361 ALA A N 1
ATOM 2805 C CA . ALA A 1 361 ? 8.994 -5.053 -29.354 1.00 69.75 361 ALA A CA 1
ATOM 2806 C C . ALA A 1 361 ? 9.128 -5.953 -30.607 1.00 69.75 361 ALA A C 1
ATOM 2808 O O . ALA A 1 361 ? 10.152 -5.843 -31.290 1.00 69.75 361 ALA A O 1
ATOM 2809 N N . PRO A 1 362 ? 8.133 -6.781 -30.995 1.00 70.06 362 PRO A N 1
ATOM 2810 C CA . PRO A 1 362 ? 8.208 -7.589 -32.216 1.00 70.06 362 PRO A CA 1
ATOM 2811 C C . PRO A 1 362 ? 8.282 -6.752 -33.500 1.00 70.06 362 PRO A C 1
ATOM 2813 O O . PRO A 1 362 ? 9.051 -7.072 -34.409 1.00 70.06 362 PRO A O 1
ATOM 2816 N N . ALA A 1 363 ? 7.522 -5.655 -33.577 1.00 69.38 363 ALA A N 1
ATOM 2817 C CA . ALA A 1 363 ? 7.529 -4.767 -34.739 1.00 69.38 363 ALA A CA 1
ATOM 2818 C C . ALA A 1 363 ? 8.887 -4.061 -34.894 1.00 69.38 363 ALA A C 1
ATOM 2820 O O . ALA A 1 363 ? 9.463 -4.030 -35.987 1.00 69.38 363 ALA A O 1
ATOM 2821 N N . LEU A 1 364 ? 9.446 -3.563 -33.787 1.00 66.19 364 LEU A N 1
ATOM 2822 C CA . LEU A 1 364 ? 10.782 -2.965 -33.753 1.00 66.19 364 LEU A CA 1
ATOM 2823 C C . LEU A 1 364 ? 11.874 -3.975 -34.136 1.00 66.19 364 LEU A C 1
ATOM 2825 O O . LEU A 1 364 ? 12.820 -3.618 -34.846 1.00 66.19 364 LEU A O 1
ATOM 2829 N N . LEU A 1 365 ? 11.731 -5.240 -33.728 1.00 65.75 365 LEU A N 1
ATOM 2830 C CA . LEU A 1 365 ? 12.640 -6.319 -34.115 1.00 65.75 365 LEU A CA 1
ATOM 2831 C C . LEU A 1 365 ? 12.635 -6.540 -35.633 1.00 65.75 365 LEU A C 1
ATOM 2833 O O . LEU A 1 365 ? 13.703 -6.593 -36.247 1.00 65.75 365 LEU A O 1
ATOM 2837 N N . ALA A 1 366 ? 11.453 -6.619 -36.249 1.00 67.94 366 ALA A N 1
ATOM 2838 C CA . ALA A 1 366 ? 11.315 -6.812 -37.692 1.00 67.94 366 ALA A CA 1
ATOM 2839 C C . ALA A 1 366 ? 11.921 -5.642 -38.492 1.00 67.94 366 ALA A C 1
ATOM 2841 O O . ALA A 1 366 ? 12.712 -5.856 -39.415 1.00 67.94 366 ALA A O 1
ATOM 2842 N N . LEU A 1 367 ? 11.628 -4.399 -38.090 1.00 65.81 367 LEU A N 1
ATOM 2843 C CA . LEU A 1 367 ? 12.217 -3.190 -38.680 1.00 65.81 367 LEU A CA 1
ATOM 2844 C C . LEU A 1 367 ? 13.750 -3.200 -38.581 1.00 65.81 367 LEU A C 1
ATOM 2846 O O . LEU A 1 367 ? 14.437 -2.925 -39.566 1.00 65.81 367 LEU A O 1
ATOM 2850 N N . ARG A 1 368 ? 14.312 -3.572 -37.425 1.00 61.91 368 ARG A N 1
ATOM 2851 C CA . ARG A 1 368 ? 15.769 -3.615 -37.233 1.00 61.91 368 ARG A CA 1
ATOM 2852 C C . ARG A 1 368 ? 16.437 -4.739 -38.021 1.00 61.91 368 ARG A C 1
ATOM 2854 O O . ARG A 1 368 ? 17.499 -4.500 -38.588 1.00 61.91 368 ARG A O 1
ATOM 2861 N N . GLN A 1 369 ? 15.847 -5.933 -38.092 1.00 65.00 369 GLN A N 1
ATOM 2862 C CA . GLN A 1 369 ? 16.375 -7.020 -38.928 1.00 65.00 369 GLN A CA 1
ATOM 2863 C C . GLN A 1 369 ? 16.431 -6.607 -40.403 1.00 65.00 369 GLN A C 1
ATOM 2865 O O . GLN A 1 369 ? 17.431 -6.860 -41.079 1.00 65.00 369 GLN A O 1
ATOM 2870 N N . ASN A 1 370 ? 15.407 -5.896 -40.880 1.00 66.50 370 ASN A N 1
ATOM 2871 C CA . ASN A 1 370 ? 15.391 -5.339 -42.229 1.00 66.50 370 ASN A CA 1
ATOM 2872 C C . ASN A 1 370 ? 16.468 -4.256 -42.408 1.00 66.50 370 ASN A C 1
ATOM 2874 O O . ASN A 1 370 ? 17.229 -4.304 -43.373 1.00 66.50 370 ASN A O 1
ATOM 2878 N N . ALA A 1 371 ? 16.619 -3.340 -41.446 1.00 64.31 371 ALA A N 1
ATOM 2879 C CA . ALA A 1 371 ? 17.673 -2.322 -41.461 1.00 64.31 371 ALA A CA 1
ATOM 2880 C C . ALA A 1 371 ? 19.098 -2.901 -41.335 1.00 64.31 371 ALA A C 1
ATOM 2882 O O . ALA A 1 371 ? 20.058 -2.280 -41.792 1.00 64.31 371 ALA A O 1
ATOM 2883 N N . ALA A 1 372 ? 19.269 -4.063 -40.698 1.00 62.34 372 ALA A N 1
ATOM 2884 C CA . ALA A 1 372 ? 20.551 -4.762 -40.579 1.00 62.34 372 ALA A CA 1
ATOM 2885 C C . ALA A 1 372 ? 20.954 -5.475 -41.878 1.00 62.34 372 ALA A C 1
ATOM 2887 O O . ALA A 1 372 ? 22.142 -5.637 -42.140 1.00 62.34 372 ALA A O 1
ATOM 2888 N N . ARG A 1 373 ? 19.977 -5.870 -42.704 1.00 67.00 373 ARG A N 1
ATOM 2889 C CA . ARG A 1 373 ? 20.203 -6.433 -44.046 1.00 67.00 373 ARG A CA 1
ATOM 2890 C C . ARG A 1 373 ? 20.325 -5.365 -45.137 1.00 67.00 373 ARG A C 1
ATOM 2892 O O . ARG A 1 373 ? 20.694 -5.697 -46.263 1.00 67.00 373 ARG A O 1
ATOM 2899 N N . ALA A 1 374 ? 20.004 -4.108 -44.829 1.00 70.88 374 ALA A N 1
ATOM 2900 C CA . ALA A 1 374 ? 20.099 -3.005 -45.773 1.00 70.88 374 ALA A CA 1
ATOM 2901 C C . ALA A 1 374 ? 21.563 -2.759 -46.165 1.00 70.88 374 ALA A C 1
ATOM 2903 O O . ALA A 1 374 ? 22.418 -2.524 -45.309 1.00 70.88 374 ALA A O 1
ATOM 2904 N N . LYS A 1 375 ? 21.847 -2.815 -47.470 1.00 80.12 375 LYS A N 1
ATOM 2905 C CA . LYS A 1 375 ? 23.163 -2.458 -48.004 1.00 80.12 375 LYS A CA 1
ATOM 2906 C C . LYS A 1 375 ? 23.344 -0.935 -47.930 1.00 80.12 375 LYS A C 1
ATOM 2908 O O . LYS A 1 375 ? 22.386 -0.220 -48.232 1.00 80.12 375 LYS A O 1
ATOM 2913 N N . PRO A 1 376 ? 24.529 -0.437 -47.534 1.00 86.00 376 PRO A N 1
ATOM 2914 C CA . PRO A 1 376 ? 24.808 0.992 -47.558 1.00 86.00 376 PRO A CA 1
ATOM 2915 C C . PRO A 1 376 ? 24.751 1.517 -48.996 1.00 86.00 376 PRO A C 1
ATOM 2917 O O . PRO A 1 376 ? 25.127 0.823 -49.940 1.00 86.00 376 PRO A O 1
ATOM 2920 N N . ILE A 1 377 ? 24.273 2.746 -49.143 1.00 90.00 377 ILE A N 1
ATOM 2921 C CA . ILE A 1 377 ? 24.294 3.500 -50.392 1.00 90.00 377 ILE A CA 1
ATOM 2922 C C . ILE A 1 377 ? 25.447 4.494 -50.286 1.00 90.00 377 ILE A C 1
ATOM 2924 O O . ILE A 1 377 ? 25.551 5.232 -49.301 1.00 90.00 377 ILE A O 1
ATOM 2928 N N . PHE A 1 378 ? 26.318 4.489 -51.293 1.00 92.50 378 PHE A N 1
ATOM 2929 C CA . PHE A 1 378 ? 27.459 5.388 -51.378 1.00 92.50 378 PHE A CA 1
ATOM 2930 C C . PHE A 1 378 ? 27.223 6.439 -52.460 1.00 92.50 378 PHE A C 1
ATOM 2932 O O . PHE A 1 378 ? 26.869 6.105 -53.592 1.00 92.50 378 PHE A O 1
ATOM 2939 N N . THR A 1 379 ? 27.485 7.698 -52.126 1.00 93.38 379 THR A N 1
ATOM 2940 C CA . THR A 1 379 ? 27.469 8.813 -53.078 1.00 93.38 379 THR A CA 1
ATOM 2941 C C . THR A 1 379 ? 28.795 9.550 -52.983 1.00 93.38 379 THR A C 1
ATOM 2943 O O . THR A 1 379 ? 29.225 9.905 -51.887 1.00 93.38 379 THR A O 1
ATOM 2946 N N . ILE A 1 380 ? 29.455 9.775 -54.115 1.00 93.50 380 ILE A N 1
ATOM 2947 C CA . ILE A 1 380 ? 30.655 10.609 -54.194 1.00 93.50 380 ILE A CA 1
ATOM 2948 C C . ILE A 1 380 ? 30.226 11.994 -54.660 1.00 93.50 380 ILE A C 1
ATOM 2950 O O . ILE A 1 380 ? 29.613 12.136 -55.712 1.00 93.50 380 ILE A O 1
ATOM 2954 N N . VAL A 1 381 ? 30.565 13.013 -53.882 1.00 92.44 381 VAL A N 1
ATOM 2955 C CA . VAL A 1 381 ? 30.419 14.414 -54.265 1.00 92.44 381 VAL A CA 1
ATOM 2956 C C . VAL A 1 381 ? 31.788 14.903 -54.720 1.00 92.44 381 VAL A C 1
ATOM 2958 O O . VAL A 1 381 ? 32.724 14.948 -53.917 1.00 92.44 381 VAL A O 1
ATOM 2961 N N . ARG A 1 382 ? 31.907 15.236 -56.007 1.00 90.06 382 ARG A N 1
ATOM 2962 C CA . ARG A 1 382 ? 33.162 15.644 -56.647 1.00 90.06 382 ARG A CA 1
ATOM 2963 C C . ARG A 1 382 ? 33.027 17.032 -57.245 1.00 90.06 382 ARG A C 1
ATOM 2965 O O . ARG A 1 382 ? 32.025 17.338 -57.882 1.00 90.06 382 ARG A O 1
ATOM 2972 N N . GLN A 1 383 ? 34.052 17.861 -57.080 1.00 82.31 383 GLN A N 1
ATOM 2973 C CA . GLN A 1 383 ? 34.140 19.140 -57.779 1.00 82.31 383 GLN A CA 1
ATOM 2974 C C . GLN A 1 383 ? 35.017 19.008 -59.019 1.00 82.31 383 GLN A C 1
ATOM 2976 O O . GLN A 1 383 ? 36.192 18.658 -58.916 1.00 82.31 383 GLN A O 1
ATOM 2981 N N . LYS A 1 384 ? 34.452 19.311 -60.188 1.00 78.56 384 LYS A N 1
ATOM 2982 C CA . LYS A 1 384 ? 35.168 19.350 -61.464 1.00 78.56 384 LYS A CA 1
ATOM 2983 C C . LYS A 1 384 ? 34.856 20.666 -62.167 1.00 78.56 384 LYS A C 1
ATOM 2985 O O . LYS A 1 384 ? 33.695 21.043 -62.280 1.00 78.56 384 LYS A O 1
ATOM 2990 N N . ASP A 1 385 ? 35.892 21.397 -62.572 1.00 69.44 385 ASP A N 1
ATOM 2991 C CA . ASP A 1 385 ? 35.774 22.686 -63.275 1.00 69.44 385 ASP A CA 1
ATOM 2992 C C . ASP A 1 385 ? 34.863 23.717 -62.565 1.00 69.44 385 ASP A C 1
ATOM 2994 O O . ASP A 1 385 ? 34.175 24.516 -63.197 1.00 69.44 385 ASP A O 1
ATOM 2998 N N . GLY A 1 386 ? 34.842 23.695 -61.226 1.00 70.81 386 GLY A N 1
ATOM 2999 C CA . GLY A 1 386 ? 34.025 24.591 -60.397 1.00 70.81 386 GLY A CA 1
ATOM 3000 C C . GLY A 1 386 ? 32.557 24.175 -60.229 1.00 70.81 386 GLY A C 1
ATOM 3001 O O . GLY A 1 386 ? 31.810 24.880 -59.551 1.00 70.81 386 GLY A O 1
ATOM 3002 N N . VAL A 1 387 ? 32.142 23.036 -60.793 1.00 80.00 387 VAL A N 1
ATOM 3003 C CA . VAL A 1 387 ? 30.800 22.461 -60.627 1.00 80.00 387 VAL A CA 1
ATOM 3004 C C . VAL A 1 387 ? 30.869 21.254 -59.693 1.00 80.00 387 VAL A C 1
ATOM 3006 O O . VAL A 1 387 ? 31.739 20.394 -59.825 1.00 80.00 387 VAL A O 1
ATOM 3009 N N . THR A 1 388 ? 29.950 21.197 -58.730 1.00 85.62 388 THR A N 1
ATOM 3010 C CA . THR A 1 388 ? 29.783 20.043 -57.842 1.00 85.62 388 THR A CA 1
ATOM 3011 C C . THR A 1 388 ? 28.870 19.015 -58.510 1.00 85.62 388 THR A C 1
ATOM 3013 O O . THR A 1 388 ? 27.708 19.313 -58.782 1.00 85.62 388 THR A O 1
ATOM 3016 N N . GLU A 1 389 ? 29.375 17.807 -58.739 1.00 89.50 389 GLU A N 1
ATOM 3017 C CA . GLU A 1 389 ? 28.624 16.668 -59.268 1.00 89.50 389 GLU A CA 1
ATOM 3018 C C . GLU A 1 389 ? 28.427 15.607 -58.176 1.00 89.50 389 GLU A C 1
ATOM 3020 O O . GLU A 1 389 ? 29.363 15.266 -57.447 1.00 89.50 389 GLU A O 1
ATOM 3025 N N . GLU A 1 390 ? 27.209 15.068 -58.067 1.00 89.56 390 GLU A N 1
ATOM 3026 C CA . GLU A 1 390 ? 26.907 13.920 -57.206 1.00 89.56 390 GLU A CA 1
ATOM 3027 C C . GLU A 1 390 ? 26.849 12.637 -58.041 1.00 89.56 390 GLU A C 1
ATOM 3029 O O . GLU A 1 390 ? 26.051 12.504 -58.970 1.00 89.56 390 GLU A O 1
ATOM 3034 N N . LEU A 1 391 ? 27.698 11.674 -57.696 1.00 89.94 391 LEU A N 1
ATOM 3035 C CA . LEU A 1 391 ? 27.891 10.425 -58.420 1.00 89.94 391 LEU A CA 1
ATOM 3036 C C . LEU A 1 391 ? 27.443 9.258 -57.541 1.00 89.94 391 LEU A C 1
ATOM 3038 O O . LEU A 1 391 ? 27.963 9.059 -56.440 1.00 89.94 391 LEU A O 1
ATOM 3042 N N . ALA A 1 392 ? 26.505 8.450 -58.034 1.00 90.56 392 ALA A N 1
ATOM 3043 C CA . ALA A 1 392 ? 26.167 7.185 -57.390 1.00 90.56 392 ALA A CA 1
ATOM 3044 C C . ALA A 1 392 ? 27.380 6.243 -57.449 1.00 90.56 392 ALA A C 1
ATOM 3046 O O . ALA A 1 392 ? 27.902 5.966 -58.532 1.00 90.56 392 ALA A O 1
ATOM 3047 N N . ALA A 1 393 ? 27.825 5.752 -56.294 1.00 89.94 393 ALA A N 1
ATOM 3048 C CA . ALA A 1 393 ? 29.048 4.976 -56.170 1.00 89.94 393 ALA A CA 1
ATOM 3049 C C . ALA A 1 393 ? 28.779 3.556 -55.655 1.00 89.94 393 ALA A C 1
ATOM 3051 O O . ALA A 1 393 ? 27.904 3.301 -54.832 1.00 89.94 393 ALA A O 1
ATOM 3052 N N . GLN A 1 394 ? 29.571 2.615 -56.155 1.00 91.12 394 GLN A N 1
ATOM 3053 C CA . GLN A 1 394 ? 29.700 1.252 -55.639 1.00 91.12 394 GLN A CA 1
ATOM 3054 C C . GLN A 1 394 ? 30.975 1.121 -54.794 1.00 91.12 394 GLN A C 1
ATOM 3056 O O . GLN A 1 394 ? 31.892 1.931 -54.925 1.00 91.12 394 GLN A O 1
ATOM 3061 N N . ASP A 1 395 ? 31.080 0.054 -54.007 1.00 88.94 395 ASP A N 1
ATOM 3062 C CA . ASP A 1 395 ? 32.214 -0.283 -53.131 1.00 88.94 395 ASP A CA 1
ATOM 3063 C C . ASP A 1 395 ? 33.585 -0.203 -53.832 1.00 88.94 395 ASP A C 1
ATOM 3065 O O . ASP A 1 395 ? 34.585 0.178 -53.222 1.00 88.94 395 ASP A O 1
ATOM 3069 N N . THR A 1 396 ? 33.630 -0.541 -55.123 1.00 89.44 396 THR A N 1
ATOM 3070 C CA . THR A 1 396 ? 34.841 -0.571 -55.958 1.00 89.44 396 THR A CA 1
ATOM 3071 C C . THR A 1 396 ? 35.114 0.732 -56.709 1.00 89.44 396 THR A C 1
ATOM 3073 O O . THR A 1 396 ? 36.082 0.807 -57.462 1.00 89.44 396 THR A O 1
ATOM 3076 N N . THR A 1 397 ? 34.262 1.747 -56.557 1.00 91.56 397 THR A N 1
ATOM 3077 C CA . THR A 1 397 ? 34.428 3.035 -57.247 1.00 91.56 397 THR A CA 1
ATOM 3078 C C . THR A 1 397 ? 35.661 3.742 -56.706 1.00 91.56 397 THR A C 1
ATOM 3080 O O . THR A 1 397 ? 35.886 3.750 -55.493 1.00 91.56 397 THR A O 1
ATOM 3083 N N . LEU A 1 398 ? 36.466 4.309 -57.603 1.00 92.88 398 LEU A N 1
ATOM 3084 C CA . LEU A 1 398 ? 37.676 5.036 -57.239 1.00 92.88 398 LEU A CA 1
ATOM 3085 C C . LEU A 1 398 ? 37.321 6.412 -56.671 1.00 92.88 398 LEU A C 1
ATOM 3087 O O . LEU A 1 398 ? 36.548 7.163 -57.266 1.00 92.88 398 LEU A O 1
ATOM 3091 N N . VAL A 1 399 ? 37.921 6.718 -55.528 1.00 92.62 399 VAL A N 1
ATOM 3092 C CA . VAL A 1 399 ? 37.893 8.034 -54.893 1.00 92.62 399 VAL A CA 1
ATOM 3093 C C . VAL A 1 399 ? 39.026 8.863 -55.492 1.00 92.62 399 VAL A C 1
ATOM 3095 O O . VAL A 1 399 ? 40.103 8.335 -55.760 1.00 92.62 399 VAL A O 1
ATOM 3098 N N . GLU A 1 400 ? 38.796 10.150 -55.705 1.00 91.50 400 GLU A N 1
ATOM 3099 C CA . GLU A 1 400 ? 39.802 11.116 -56.139 1.00 91.50 400 GLU A CA 1
ATOM 3100 C C . GLU A 1 400 ? 40.154 12.094 -55.007 1.00 91.50 400 GLU A C 1
ATOM 3102 O O . GLU A 1 400 ? 39.378 12.279 -54.063 1.00 91.50 400 GLU A O 1
ATOM 3107 N N . PRO A 1 401 ? 41.333 12.739 -55.065 1.00 89.94 401 PRO A N 1
ATOM 3108 C CA . PRO A 1 401 ? 41.691 13.768 -54.096 1.00 89.94 401 PRO A CA 1
ATOM 3109 C C . PRO A 1 401 ? 40.661 14.907 -54.089 1.00 89.94 401 PRO A C 1
ATOM 3111 O O . PRO A 1 401 ? 40.343 15.473 -55.139 1.00 89.94 401 PRO A O 1
ATOM 3114 N N . GLY A 1 402 ? 40.181 15.288 -52.905 1.00 88.69 402 GLY A N 1
ATOM 3115 C CA . GLY A 1 402 ? 39.144 16.309 -52.722 1.00 88.69 402 GLY A CA 1
ATOM 3116 C C . GLY A 1 402 ? 37.698 15.798 -52.769 1.00 88.69 402 GLY A C 1
ATOM 3117 O O . GLY A 1 402 ? 36.787 16.585 -52.526 1.00 88.69 402 GLY A O 1
ATOM 3118 N N . ASP A 1 403 ? 37.463 14.510 -53.036 1.00 93.75 403 ASP A N 1
ATOM 3119 C CA . ASP A 1 403 ? 36.112 13.935 -53.013 1.00 93.75 403 ASP A CA 1
ATOM 3120 C C . ASP A 1 403 ? 35.503 13.931 -51.603 1.00 93.75 403 ASP A C 1
ATOM 3122 O O . ASP A 1 403 ? 36.196 13.766 -50.594 1.00 93.75 403 ASP A O 1
ATOM 3126 N N . THR A 1 404 ? 34.172 14.016 -51.536 1.00 93.81 404 THR A N 1
ATOM 3127 C CA . THR A 1 404 ? 33.403 13.707 -50.322 1.00 93.81 404 THR A CA 1
ATOM 3128 C C . THR A 1 404 ? 32.574 12.445 -50.530 1.00 93.81 404 THR A C 1
ATOM 3130 O O . THR A 1 404 ? 31.660 12.416 -51.349 1.00 93.81 404 THR A O 1
ATOM 3133 N N . VAL A 1 405 ? 32.868 11.395 -49.765 1.00 94.62 405 VAL A N 1
ATOM 3134 C CA . VAL A 1 405 ? 32.124 10.132 -49.763 1.00 94.62 405 VAL A CA 1
ATOM 3135 C C . VAL A 1 405 ? 31.017 10.203 -48.714 1.00 94.62 405 VAL A C 1
ATOM 3137 O O . VAL A 1 405 ? 31.273 10.250 -47.509 1.00 94.62 405 VAL A O 1
ATOM 3140 N N . LYS A 1 406 ? 29.768 10.184 -49.168 1.00 93.25 406 LYS A N 1
ATOM 3141 C CA . LYS A 1 406 ? 28.574 10.150 -48.328 1.00 93.25 406 LYS A CA 1
ATOM 3142 C C . LYS A 1 406 ? 28.079 8.713 -48.189 1.00 93.25 406 LYS A C 1
ATOM 3144 O O . LYS A 1 406 ? 27.847 8.037 -49.190 1.00 93.25 406 LYS A O 1
ATOM 3149 N N . VAL A 1 407 ? 27.915 8.255 -46.949 1.00 91.88 407 VAL A N 1
ATOM 3150 C CA . VAL A 1 407 ? 27.447 6.901 -46.620 1.00 91.88 407 VAL A CA 1
ATOM 3151 C C . VAL A 1 407 ? 26.075 6.975 -45.966 1.00 91.88 407 VAL A C 1
ATOM 3153 O O . VAL A 1 407 ? 25.926 7.492 -44.856 1.00 91.88 407 VAL A O 1
ATOM 3156 N N . GLU A 1 408 ? 25.060 6.421 -46.616 1.00 88.31 408 GLU A N 1
ATOM 3157 C CA . GLU A 1 408 ? 23.701 6.368 -46.080 1.00 88.31 408 GLU A CA 1
ATOM 3158 C C . GLU A 1 408 ? 23.230 4.924 -45.931 1.00 88.31 408 GLU A C 1
ATOM 3160 O O . GLU A 1 408 ? 23.480 4.077 -46.785 1.00 88.31 408 GLU A O 1
ATOM 3165 N N . ILE A 1 409 ? 22.535 4.629 -44.830 1.00 83.06 409 ILE A N 1
ATOM 3166 C CA . ILE A 1 409 ? 21.822 3.362 -44.674 1.00 83.06 409 ILE A CA 1
ATOM 3167 C C . ILE A 1 409 ? 20.346 3.674 -44.912 1.00 83.06 409 ILE A C 1
ATOM 3169 O O . ILE A 1 409 ? 19.771 4.418 -44.112 1.00 83.06 409 ILE A O 1
ATOM 3173 N N . PRO A 1 410 ? 19.727 3.151 -45.983 1.00 75.94 410 PRO A N 1
ATOM 3174 C CA . PRO A 1 410 ? 18.323 3.412 -46.241 1.00 75.94 410 PRO A CA 1
ATOM 3175 C C . PRO A 1 410 ? 17.482 2.878 -45.080 1.00 75.94 410 PRO A C 1
ATOM 3177 O O . PRO A 1 410 ? 17.681 1.755 -44.604 1.00 75.94 410 PRO A O 1
ATOM 3180 N N . LEU A 1 411 ? 16.538 3.698 -44.616 1.00 63.75 411 LEU A N 1
ATOM 3181 C CA . LEU A 1 411 ? 15.523 3.241 -43.679 1.00 63.75 411 LEU A CA 1
ATOM 3182 C C . LEU A 1 411 ? 14.675 2.178 -44.396 1.00 63.75 411 LEU A C 1
ATOM 3184 O O . LEU A 1 411 ? 14.270 2.405 -45.540 1.00 63.75 411 LEU A O 1
ATOM 3188 N N . PRO A 1 412 ? 14.416 1.014 -43.777 1.00 58.44 412 PRO A N 1
ATOM 3189 C CA . PRO A 1 412 ? 13.488 0.051 -44.351 1.00 58.44 412 PRO A CA 1
ATOM 3190 C C . PRO A 1 412 ? 12.139 0.745 -44.555 1.00 58.44 412 PRO A C 1
ATOM 3192 O O . PRO A 1 412 ? 11.645 1.394 -43.636 1.00 58.44 412 PRO A O 1
ATOM 3195 N N . GLN A 1 413 ? 11.565 0.640 -45.759 1.00 55.09 413 GLN A N 1
ATOM 3196 C CA . GLN A 1 413 ? 10.225 1.158 -46.021 1.00 55.09 413 GLN A CA 1
ATOM 3197 C C . GLN A 1 413 ? 9.263 0.500 -45.036 1.00 55.09 413 GLN A C 1
ATOM 3199 O O . GLN A 1 413 ? 9.086 -0.720 -45.016 1.00 55.09 413 GLN A O 1
ATOM 3204 N N . SER A 1 414 ? 8.725 1.324 -44.151 1.00 48.59 414 SER A N 1
ATOM 3205 C CA . SER A 1 414 ? 7.849 0.910 -43.080 1.00 48.59 414 SER A CA 1
ATOM 3206 C C . SER A 1 414 ? 6.575 0.299 -43.651 1.00 48.59 414 SER A C 1
ATOM 3208 O O . SER A 1 414 ? 5.776 0.998 -44.258 1.00 48.59 414 SER A O 1
ATOM 3210 N N . GLY A 1 415 ? 6.303 -0.967 -43.343 1.00 46.72 415 GLY A N 1
ATOM 3211 C CA . GLY A 1 415 ? 4.939 -1.509 -43.373 1.00 46.72 415 GLY A CA 1
ATOM 3212 C C . GLY A 1 415 ? 4.052 -0.945 -42.251 1.00 46.72 415 GLY A C 1
ATOM 3213 O O . GLY A 1 415 ? 3.108 -1.610 -41.836 1.00 46.72 415 GLY A O 1
ATOM 3214 N N . LEU A 1 416 ? 4.364 0.245 -41.717 1.00 46.12 416 LEU A N 1
ATOM 3215 C CA . LEU A 1 416 ? 3.595 0.905 -40.654 1.00 46.12 416 LEU A CA 1
ATOM 3216 C C . LEU A 1 416 ? 2.190 1.304 -41.129 1.00 46.12 416 LEU A C 1
ATOM 3218 O O . LEU A 1 416 ? 1.303 1.429 -40.295 1.00 46.12 416 LEU A O 1
ATOM 3222 N N . ASP A 1 417 ? 1.960 1.385 -42.442 1.00 48.31 417 ASP A N 1
ATOM 3223 C CA . ASP A 1 417 ? 0.625 1.576 -43.029 1.00 48.31 417 ASP A CA 1
ATOM 3224 C C . ASP A 1 417 ? -0.280 0.332 -42.896 1.00 48.31 417 ASP A C 1
ATOM 3226 O O . ASP A 1 417 ? -1.467 0.394 -43.204 1.00 48.31 417 ASP A O 1
ATOM 3230 N N . SER A 1 418 ? 0.267 -0.808 -42.447 1.00 44.41 418 SER A N 1
ATOM 3231 C CA . SER A 1 418 ? -0.458 -2.080 -42.282 1.00 44.41 418 SER A CA 1
ATOM 3232 C C . SER A 1 418 ? -0.636 -2.524 -40.829 1.00 44.41 418 SER A C 1
ATOM 3234 O O . SER A 1 418 ? -1.197 -3.594 -40.586 1.00 44.41 418 SER A O 1
ATOM 3236 N N . LEU A 1 419 ? -0.187 -1.723 -39.854 1.00 40.78 419 LEU A N 1
ATOM 3237 C CA . LEU A 1 419 ? -0.597 -1.956 -38.473 1.00 40.78 419 LEU A CA 1
ATOM 3238 C C . LEU A 1 419 ? -2.106 -1.695 -38.397 1.00 40.78 419 LEU A C 1
ATOM 3240 O O . LEU A 1 419 ? -2.538 -0.617 -38.818 1.00 40.78 419 LEU A O 1
ATOM 3244 N N . PRO A 1 420 ? -2.920 -2.642 -37.894 1.00 39.19 420 PRO A N 1
ATOM 3245 C CA . PRO A 1 420 ? -4.302 -2.322 -37.596 1.00 39.19 420 PRO A CA 1
ATOM 3246 C C . PRO A 1 420 ? -4.280 -1.106 -36.669 1.00 39.19 420 PRO A C 1
ATOM 3248 O O . PRO A 1 420 ? -3.559 -1.092 -35.666 1.00 39.19 420 PRO A O 1
ATOM 3251 N N . ALA A 1 421 ? -5.013 -0.057 -37.052 1.00 42.47 421 ALA A N 1
ATOM 3252 C CA . ALA A 1 421 ? -5.296 1.047 -36.149 1.00 42.47 421 ALA A CA 1
ATOM 3253 C C . ALA A 1 421 ? -5.769 0.448 -34.816 1.00 42.47 421 ALA A C 1
ATOM 3255 O O . ALA A 1 421 ? -6.413 -0.605 -34.849 1.00 42.47 421 ALA A O 1
ATOM 3256 N N . PRO A 1 422 ? -5.440 1.064 -33.665 1.00 39.03 422 PRO A N 1
ATOM 3257 C CA . PRO A 1 422 ? -5.899 0.564 -32.379 1.00 39.03 422 PRO A CA 1
ATOM 3258 C C . PRO A 1 422 ? -7.398 0.312 -32.491 1.00 39.03 422 PRO A C 1
ATOM 3260 O O . PRO A 1 422 ? -8.158 1.238 -32.783 1.00 39.03 422 PRO A O 1
ATOM 3263 N N . ASP A 1 423 ? -7.792 -0.955 -32.362 1.00 34.12 423 ASP A N 1
ATOM 3264 C CA . ASP A 1 423 ? -9.189 -1.343 -32.411 1.00 34.12 423 ASP A CA 1
ATOM 3265 C C . ASP A 1 423 ? -9.879 -0.564 -31.292 1.00 34.12 423 ASP A C 1
ATOM 3267 O O . ASP A 1 423 ? -9.716 -0.847 -30.104 1.00 34.12 423 ASP A O 1
ATOM 3271 N N . ALA A 1 424 ? -10.643 0.459 -31.672 1.00 37.25 424 ALA A N 1
ATOM 3272 C CA . ALA A 1 424 ? -11.439 1.286 -30.771 1.00 37.25 424 ALA A CA 1
ATOM 3273 C C . ALA A 1 424 ? -12.633 0.507 -30.174 1.00 37.25 424 ALA A C 1
ATOM 3275 O O . ALA A 1 424 ? -13.628 1.096 -29.755 1.00 37.25 424 ALA A O 1
ATOM 3276 N N . SER A 1 425 ? -12.559 -0.823 -30.166 1.00 34.97 425 SER A N 1
ATOM 3277 C CA . SER A 1 425 ? -13.641 -1.752 -29.866 1.00 34.97 425 SER A CA 1
ATOM 3278 C C . SER A 1 425 ? -13.380 -2.634 -28.648 1.00 34.97 425 SER A C 1
ATOM 3280 O O . SER A 1 425 ? -14.309 -3.313 -28.222 1.00 34.97 425 SER A O 1
ATOM 3282 N N . ILE A 1 426 ? -12.223 -2.548 -27.980 1.00 40.44 426 ILE A N 1
ATOM 3283 C CA . ILE A 1 426 ? -12.139 -3.016 -26.587 1.00 40.44 426 ILE A CA 1
ATOM 3284 C C . ILE A 1 426 ? -12.538 -1.852 -25.682 1.00 40.44 426 ILE A C 1
ATOM 3286 O O . ILE A 1 426 ? -11.748 -1.292 -24.923 1.00 40.44 426 ILE A O 1
ATOM 3290 N N . GLN A 1 427 ? -13.815 -1.470 -25.789 1.00 32.28 427 GLN A N 1
ATOM 3291 C CA . GLN A 1 427 ? -14.498 -0.912 -24.637 1.00 32.28 427 GLN A CA 1
ATOM 3292 C C . GLN A 1 427 ? -14.304 -1.932 -23.526 1.00 32.28 427 GLN A C 1
ATOM 3294 O O . GLN A 1 427 ? -14.755 -3.073 -23.632 1.00 32.28 427 GLN A O 1
ATOM 3299 N N . ALA A 1 428 ? -13.582 -1.521 -22.488 1.00 32.94 428 ALA A N 1
ATOM 3300 C CA . ALA A 1 428 ? -13.672 -2.157 -21.197 1.00 32.94 428 ALA A CA 1
ATOM 3301 C C . ALA A 1 428 ? -15.147 -2.492 -20.956 1.00 32.94 428 ALA A C 1
ATOM 3303 O O . ALA A 1 428 ? -16.002 -1.604 -21.074 1.00 32.94 428 ALA A O 1
ATOM 3304 N N . GLU A 1 429 ? -15.437 -3.750 -20.623 1.00 31.34 429 GLU A N 1
ATOM 3305 C CA . GLU A 1 429 ? -16.626 -4.108 -19.859 1.00 31.34 429 GLU A CA 1
ATOM 3306 C C . GLU A 1 429 ? -16.553 -3.326 -18.543 1.00 31.34 429 GLU A C 1
ATOM 3308 O O . GLU A 1 429 ? -16.172 -3.807 -17.479 1.00 31.34 429 GLU A O 1
ATOM 3313 N N . THR A 1 430 ? -16.881 -2.044 -18.641 1.00 34.31 430 THR A N 1
ATOM 3314 C CA . THR A 1 430 ? -17.288 -1.208 -17.540 1.00 34.31 430 THR A CA 1
ATOM 3315 C C . THR A 1 430 ? -18.609 -1.815 -17.131 1.00 34.31 430 THR A C 1
ATOM 3317 O O . THR A 1 430 ? -19.663 -1.536 -17.697 1.00 34.31 430 THR A O 1
ATOM 3320 N N . THR A 1 431 ? -18.530 -2.729 -16.167 1.00 35.09 431 THR A N 1
ATOM 3321 C CA . THR A 1 431 ? -19.687 -3.123 -15.382 1.00 35.09 431 THR A CA 1
ATOM 3322 C C . THR A 1 431 ? -20.220 -1.833 -14.778 1.00 35.09 431 THR A C 1
ATOM 3324 O O . THR A 1 431 ? -19.672 -1.289 -13.821 1.00 35.09 431 THR A O 1
ATOM 3327 N N . THR A 1 432 ? -21.247 -1.280 -15.414 1.00 33.66 432 THR A N 1
ATOM 3328 C CA . THR A 1 432 ? -21.998 -0.143 -14.914 1.00 33.66 432 THR A CA 1
ATOM 3329 C C . THR A 1 432 ? -22.541 -0.530 -13.549 1.00 33.66 432 THR A C 1
ATOM 3331 O O . THR A 1 432 ? -23.452 -1.356 -13.451 1.00 33.66 432 THR A O 1
ATOM 3334 N N . VAL A 1 433 ? -21.981 0.060 -12.493 1.00 37.75 433 VAL A N 1
ATOM 3335 C CA . VAL A 1 433 ? -22.600 0.075 -11.170 1.00 37.75 433 VAL A CA 1
ATOM 3336 C C . VAL A 1 433 ? -23.925 0.807 -11.333 1.00 37.75 433 VAL A C 1
ATOM 3338 O O . VAL A 1 433 ? -23.981 2.026 -11.493 1.00 37.75 433 VAL A O 1
ATOM 3341 N N . ARG A 1 434 ? -25.005 0.029 -11.376 1.00 33.03 434 ARG A N 1
ATOM 3342 C CA . ARG A 1 434 ? -26.367 0.540 -11.394 1.00 33.03 434 ARG A CA 1
ATOM 3343 C C . ARG A 1 434 ? -26.626 1.139 -10.016 1.00 33.03 434 ARG A C 1
ATOM 3345 O O . ARG A 1 434 ? -26.805 0.415 -9.044 1.00 33.03 434 ARG A O 1
ATOM 3352 N N . SER A 1 435 ? -26.597 2.465 -9.946 1.00 36.00 435 SER A N 1
ATOM 3353 C CA . SER A 1 435 ? -27.207 3.210 -8.852 1.00 36.00 435 SER A CA 1
ATOM 3354 C C . SER A 1 435 ? -28.700 2.858 -8.827 1.00 36.00 435 SER A C 1
ATOM 3356 O O . SER A 1 435 ? -29.413 3.018 -9.821 1.00 36.00 435 SER A O 1
ATOM 3358 N N . THR A 1 436 ? -29.150 2.311 -7.704 1.00 39.50 436 THR A N 1
ATOM 3359 C CA . THR A 1 436 ? -30.558 2.278 -7.314 1.00 39.50 436 THR A CA 1
ATOM 3360 C C . THR A 1 436 ? -30.664 2.997 -5.980 1.00 39.50 436 THR A C 1
ATOM 3362 O O . THR A 1 436 ? -29.873 2.713 -5.081 1.00 39.50 436 THR A O 1
ATOM 3365 N N . ASN A 1 437 ? -31.606 3.943 -5.935 1.00 39.00 437 ASN A N 1
ATOM 3366 C CA . ASN A 1 437 ? -32.075 4.688 -4.765 1.00 39.00 437 ASN A CA 1
ATOM 3367 C C . ASN A 1 437 ? -32.196 3.859 -3.488 1.00 39.00 437 ASN A C 1
ATOM 3369 O O . ASN A 1 437 ? -32.608 2.680 -3.599 1.00 39.00 437 ASN A O 1
#